Protein AF-W1NGJ7-F1 (afdb_monomer_lite)

Structure (mmCIF, N/CA/C/O backbone):
data_AF-W1NGJ7-F1
#
_entry.id   AF-W1NGJ7-F1
#
loop_
_atom_site.group_PDB
_atom_site.id
_atom_site.type_symbol
_atom_site.label_atom_id
_atom_site.label_alt_id
_atom_site.label_comp_id
_atom_site.label_asym_id
_atom_site.label_entity_id
_atom_site.label_seq_id
_atom_site.pdbx_PDB_ins_code
_atom_site.Cartn_x
_atom_site.Cartn_y
_atom_site.Cartn_z
_atom_site.occupancy
_atom_site.B_iso_or_equiv
_atom_site.auth_seq_id
_atom_site.auth_comp_id
_atom_site.auth_asym_id
_atom_site.auth_atom_id
_atom_site.pdbx_PDB_model_num
ATOM 1 N N . MET A 1 1 ? 78.744 43.466 -24.723 1.00 35.28 1 MET A N 1
ATOM 2 C CA . MET A 1 1 ? 78.293 43.003 -26.052 1.00 35.28 1 MET A CA 1
ATOM 3 C C . MET A 1 1 ? 78.377 41.483 -26.105 1.00 35.28 1 MET A C 1
ATOM 5 O O . MET A 1 1 ? 79.385 40.948 -26.538 1.00 35.28 1 MET A O 1
ATOM 9 N N . SER A 1 2 ? 77.352 40.788 -25.617 1.00 29.70 2 SER A N 1
ATOM 10 C CA . SER A 1 2 ? 77.223 39.331 -25.727 1.00 29.70 2 SER A CA 1
ATOM 11 C C . SER A 1 2 ? 75.994 39.027 -26.581 1.00 29.70 2 SER A C 1
ATOM 13 O O . SER A 1 2 ? 74.860 39.251 -26.163 1.00 29.70 2 SER A O 1
ATOM 15 N N . SER A 1 3 ? 76.235 38.593 -27.820 1.00 32.41 3 SER A N 1
ATOM 16 C CA . SER A 1 3 ? 75.204 38.236 -28.791 1.00 32.41 3 SER A CA 1
ATOM 17 C C . SER A 1 3 ? 74.671 36.831 -28.524 1.00 32.41 3 SER A C 1
ATOM 19 O O . SER A 1 3 ? 75.413 35.850 -28.544 1.00 32.41 3 SER A O 1
ATOM 21 N N . LEU A 1 4 ? 73.360 36.772 -28.317 1.00 33.44 4 LEU A N 1
ATOM 22 C CA . LEU A 1 4 ? 72.517 35.587 -28.299 1.00 33.44 4 LEU A CA 1
ATOM 23 C C . LEU A 1 4 ? 72.508 34.911 -29.680 1.00 33.44 4 LEU A C 1
ATOM 25 O O . LEU A 1 4 ? 72.065 35.521 -30.650 1.00 33.44 4 LEU A O 1
ATOM 29 N N . PHE A 1 5 ? 72.890 33.635 -29.751 1.00 33.12 5 PHE A N 1
ATOM 30 C CA . PHE A 1 5 ? 72.366 32.725 -30.770 1.00 33.12 5 PHE A CA 1
ATOM 31 C C . PHE A 1 5 ? 71.435 31.719 -30.095 1.00 33.12 5 PHE A C 1
ATOM 33 O O . PHE A 1 5 ? 71.848 30.819 -29.367 1.00 33.12 5 PHE A O 1
ATOM 40 N N . SER A 1 6 ? 70.146 31.955 -30.330 1.00 32.72 6 SER A N 1
ATOM 41 C CA . SER A 1 6 ? 69.021 31.081 -30.027 1.00 32.72 6 SER A CA 1
ATOM 42 C C . SER A 1 6 ? 69.154 29.780 -30.821 1.00 32.72 6 SER A C 1
ATOM 44 O O . SER A 1 6 ? 69.084 29.792 -32.049 1.00 32.72 6 SER A O 1
ATOM 46 N N . SER A 1 7 ? 69.332 28.656 -30.125 1.00 31.14 7 SER A N 1
ATOM 47 C CA . SER A 1 7 ? 69.010 27.337 -30.667 1.00 31.14 7 SER A CA 1
ATOM 48 C C . SER A 1 7 ? 67.593 26.988 -30.219 1.00 31.14 7 SER A C 1
ATOM 50 O O . SER A 1 7 ? 67.297 26.800 -29.039 1.00 31.14 7 SER A O 1
ATOM 52 N N . ALA A 1 8 ? 66.690 26.985 -31.194 1.00 35.38 8 ALA A N 1
ATOM 53 C CA . ALA A 1 8 ? 65.296 26.629 -31.035 1.00 35.38 8 ALA A CA 1
ATOM 54 C C . ALA A 1 8 ? 65.162 25.163 -30.592 1.00 35.38 8 ALA A C 1
ATOM 56 O O . ALA A 1 8 ? 65.278 24.244 -31.401 1.00 35.38 8 ALA A O 1
ATOM 57 N N . ASN A 1 9 ? 64.850 24.946 -29.314 1.00 32.00 9 ASN A N 1
ATOM 58 C CA . ASN A 1 9 ? 64.278 23.686 -28.856 1.00 32.00 9 ASN A CA 1
ATOM 59 C C . ASN A 1 9 ? 62.802 23.639 -29.277 1.00 32.00 9 ASN A C 1
ATOM 61 O O . ASN A 1 9 ? 61.917 24.110 -28.564 1.00 32.00 9 ASN A O 1
ATOM 65 N N . TYR A 1 10 ? 62.540 23.060 -30.450 1.00 31.45 10 TYR A N 1
ATOM 66 C CA . TYR A 1 10 ? 61.211 22.596 -30.844 1.00 31.45 10 TYR A CA 1
ATOM 67 C C . TYR A 1 10 ? 60.781 21.453 -29.913 1.00 31.45 10 TYR A C 1
ATOM 69 O O . TYR A 1 10 ? 61.017 20.277 -30.181 1.00 31.45 10 TYR A O 1
ATOM 77 N N . TRP A 1 11 ? 60.148 21.796 -28.791 1.00 33.66 11 TRP A N 1
ATOM 78 C CA . TRP A 1 11 ? 59.465 20.821 -27.947 1.00 33.66 11 TRP A CA 1
ATOM 79 C C . TRP A 1 11 ? 58.163 20.416 -28.647 1.00 33.66 11 TRP A C 1
ATOM 81 O O . TRP A 1 11 ? 57.188 21.169 -28.652 1.00 33.66 11 TRP A O 1
ATOM 91 N N . ALA A 1 12 ? 58.138 19.234 -29.267 1.00 36.47 12 ALA A N 1
ATOM 92 C CA . ALA A 1 12 ? 56.903 18.648 -29.781 1.00 36.47 12 ALA A CA 1
ATOM 93 C C . ALA A 1 12 ? 55.854 18.608 -28.648 1.00 36.47 12 ALA A C 1
ATOM 95 O O . ALA A 1 12 ? 56.162 18.088 -27.569 1.00 36.47 12 ALA A O 1
ATOM 96 N N . PRO A 1 13 ? 54.636 19.156 -28.834 1.00 40.22 13 PRO A N 1
ATOM 97 C CA . PRO A 1 13 ? 53.662 19.213 -27.757 1.00 40.22 13 PRO A CA 1
ATOM 98 C C . PRO A 1 13 ? 53.366 17.795 -27.267 1.00 40.22 13 PRO A C 1
ATOM 100 O O . PRO A 1 13 ? 53.084 16.896 -28.061 1.00 40.22 13 PRO A O 1
ATOM 103 N N . SER A 1 14 ? 53.421 17.586 -25.950 1.00 53.56 14 SER A N 1
ATOM 104 C CA . SER A 1 14 ? 52.956 16.343 -25.335 1.00 53.56 14 SER A CA 1
ATOM 105 C C . SER A 1 14 ? 51.544 16.017 -25.844 1.00 53.56 14 SER A C 1
ATOM 107 O O . SER A 1 14 ? 50.741 16.918 -26.086 1.00 53.56 14 SER A O 1
ATOM 109 N N . SER A 1 15 ? 51.215 14.735 -26.029 1.00 54.12 15 SER A N 1
ATOM 110 C CA . SER A 1 15 ? 49.897 14.312 -26.557 1.00 54.12 15 SER A CA 1
ATOM 111 C C . SER A 1 15 ? 48.697 14.920 -25.803 1.00 54.12 15 SER A C 1
ATOM 113 O O . SER A 1 15 ? 47.652 15.167 -26.403 1.00 54.12 15 SER A O 1
ATOM 115 N N . SER A 1 16 ? 48.870 15.260 -24.520 1.00 60.12 16 SER A N 1
ATOM 116 C CA . SER A 1 16 ? 47.898 16.006 -23.715 1.00 60.12 16 SER A CA 1
ATOM 117 C C . SER A 1 16 ? 47.717 17.466 -24.157 1.00 60.12 16 SER A C 1
ATOM 119 O O . SER A 1 16 ? 46.596 17.964 -24.122 1.00 60.12 16 SER A O 1
ATOM 121 N N . SER A 1 17 ? 48.776 18.138 -24.617 1.00 69.50 17 SER A N 1
ATOM 122 C CA . SER A 1 17 ? 48.762 19.523 -25.113 1.00 69.50 17 SER A CA 1
ATOM 123 C C . SER A 1 17 ? 48.005 19.663 -26.441 1.00 69.50 17 SER A C 1
ATOM 125 O O . SER A 1 17 ? 47.231 20.603 -26.613 1.00 69.50 17 SER A O 1
ATOM 127 N N . CYS A 1 18 ? 48.129 18.684 -27.346 1.00 81.19 18 CYS A N 1
ATOM 128 C CA . CYS A 1 18 ? 47.430 18.690 -28.639 1.00 81.19 18 CYS A CA 1
ATOM 129 C C . CYS A 1 18 ? 45.896 18.664 -28.486 1.00 81.19 18 CYS A C 1
ATOM 131 O O . CYS A 1 18 ? 45.195 19.471 -29.096 1.00 81.19 18 CYS A O 1
ATOM 133 N N . ILE A 1 19 ? 45.367 17.785 -27.628 1.00 84.00 19 ILE A N 1
ATOM 134 C CA . ILE A 1 19 ? 43.920 17.692 -27.377 1.00 84.00 19 ILE A CA 1
ATOM 135 C C . ILE A 1 19 ? 43.397 18.914 -26.617 1.00 84.00 19 ILE A C 1
ATOM 137 O O . ILE A 1 19 ? 42.289 19.369 -26.891 1.00 84.00 19 ILE A O 1
ATOM 141 N N . VAL A 1 20 ? 44.182 19.471 -25.687 1.00 84.69 20 VAL A N 1
ATOM 142 C CA . VAL A 1 20 ? 43.800 20.705 -24.983 1.00 84.69 20 VAL A CA 1
ATOM 143 C C . VAL A 1 20 ? 43.696 21.871 -25.964 1.00 84.69 20 VAL A C 1
ATOM 145 O O . VAL A 1 20 ? 42.689 22.570 -25.936 1.00 84.69 20 VAL A O 1
ATOM 148 N N . ASN A 1 21 ? 44.674 22.051 -26.859 1.00 86.81 21 ASN A N 1
ATOM 149 C CA . ASN A 1 21 ? 44.615 23.097 -27.885 1.00 86.81 21 ASN A CA 1
ATOM 150 C C . ASN A 1 21 ? 43.409 22.892 -28.813 1.00 86.81 21 ASN A C 1
ATOM 152 O O . ASN A 1 21 ? 42.631 23.814 -29.001 1.00 86.81 21 ASN A O 1
ATOM 156 N N . PHE A 1 22 ? 43.155 21.664 -29.277 1.00 87.75 22 PHE A N 1
ATOM 157 C CA . PHE A 1 22 ? 41.960 21.356 -30.072 1.00 87.75 22 PHE A CA 1
ATOM 158 C C . PHE A 1 22 ? 40.644 21.746 -29.370 1.00 87.75 22 PHE A C 1
ATOM 160 O O . PHE A 1 22 ? 39.757 22.336 -29.985 1.00 87.75 22 PHE A O 1
ATOM 167 N N . LEU A 1 23 ? 40.499 21.425 -28.080 1.00 86.56 23 LEU A N 1
ATOM 168 C CA . LEU A 1 23 ? 39.294 21.752 -27.312 1.00 86.56 23 LEU A CA 1
ATOM 169 C C . LEU A 1 23 ? 39.119 23.264 -27.094 1.00 86.56 23 LEU A C 1
ATOM 171 O O . LEU A 1 23 ? 37.985 23.733 -27.006 1.00 86.56 23 LEU A O 1
ATOM 175 N N . VAL A 1 24 ? 40.210 24.025 -27.023 1.00 87.69 24 VAL A N 1
ATOM 176 C CA . VAL A 1 24 ? 40.156 25.491 -26.956 1.00 87.69 24 VAL A CA 1
ATOM 177 C C . VAL A 1 24 ? 39.826 26.066 -28.334 1.00 87.69 24 VAL A C 1
ATOM 179 O O . VAL A 1 24 ? 38.809 26.732 -28.486 1.00 87.69 24 VAL A O 1
ATOM 182 N N . ASP A 1 25 ? 40.616 25.729 -29.350 1.00 86.00 25 ASP A N 1
ATOM 183 C CA . ASP A 1 25 ? 40.601 26.412 -30.647 1.00 86.00 25 ASP A CA 1
ATOM 184 C C . ASP A 1 25 ? 39.422 25.982 -31.535 1.00 86.00 25 ASP A C 1
ATOM 186 O O . ASP A 1 25 ? 38.855 26.789 -32.263 1.00 86.00 25 ASP A O 1
ATOM 190 N N . SER A 1 26 ? 39.036 24.700 -31.498 1.00 81.69 26 SER A N 1
ATOM 191 C CA . SER A 1 26 ? 37.995 24.140 -32.383 1.00 81.69 26 SER A CA 1
ATOM 192 C C . SER A 1 26 ? 36.635 23.957 -31.708 1.00 81.69 26 SER A C 1
ATOM 194 O O . SER A 1 26 ? 35.612 23.884 -32.392 1.00 81.69 26 SER A O 1
ATOM 196 N N . VAL A 1 27 ? 36.610 23.827 -30.377 1.00 84.06 27 VAL A N 1
ATOM 197 C CA . VAL A 1 27 ? 35.367 23.655 -29.604 1.00 84.06 27 VAL A CA 1
ATOM 198 C C . VAL A 1 27 ? 34.997 24.925 -28.832 1.00 84.06 27 VAL A C 1
ATOM 200 O O . VAL A 1 27 ? 33.815 25.128 -28.573 1.00 84.06 27 VAL A O 1
ATOM 203 N N . GLY A 1 28 ? 35.957 25.800 -28.512 1.00 86.12 28 GLY A N 1
ATOM 204 C CA . GLY A 1 28 ? 35.717 27.072 -27.821 1.00 86.12 28 GLY A CA 1
ATOM 205 C C . GLY A 1 28 ? 35.691 26.974 -26.292 1.00 86.12 28 GLY A C 1
ATOM 206 O O . GLY A 1 28 ? 35.163 27.869 -25.638 1.00 86.12 28 GLY A O 1
ATOM 207 N N . LEU A 1 29 ? 36.197 25.889 -25.693 1.00 86.62 29 LEU A N 1
ATOM 208 C CA . LEU A 1 29 ? 36.238 25.744 -24.232 1.00 86.62 29 LEU A CA 1
ATOM 209 C C . LEU A 1 29 ? 37.293 26.669 -23.603 1.00 86.62 29 LEU A C 1
ATOM 211 O O . LEU A 1 29 ? 38.346 26.909 -24.192 1.00 86.62 29 LEU A O 1
ATOM 215 N N . SER A 1 30 ? 37.063 27.110 -22.358 1.00 89.62 30 SER A N 1
ATOM 216 C CA . SER A 1 30 ? 38.114 27.782 -21.576 1.00 89.62 30 SER A CA 1
ATOM 217 C C . SER A 1 30 ? 39.320 26.856 -21.402 1.00 89.62 30 SER A C 1
ATOM 219 O O . SER A 1 30 ? 39.170 25.628 -21.368 1.00 89.62 30 SER A O 1
ATOM 221 N N . ARG A 1 31 ? 40.521 27.423 -21.249 1.00 88.19 31 ARG A N 1
ATOM 222 C CA . ARG A 1 31 ? 41.751 26.633 -21.100 1.00 88.19 31 ARG A CA 1
ATOM 223 C C . ARG A 1 31 ? 41.657 25.664 -19.918 1.00 88.19 31 ARG A C 1
ATOM 225 O O . ARG A 1 31 ? 42.039 24.504 -20.043 1.00 88.19 31 ARG A O 1
ATOM 232 N N . GLU A 1 32 ? 41.081 26.107 -18.807 1.00 87.81 32 GLU A N 1
ATOM 233 C CA . GLU A 1 32 ? 40.869 25.315 -17.592 1.00 87.81 32 GLU A CA 1
ATOM 234 C C . GLU A 1 32 ? 39.900 24.157 -17.855 1.00 87.81 32 GLU A C 1
ATOM 236 O O . GLU A 1 32 ? 40.181 23.007 -17.508 1.00 87.81 32 GLU A O 1
ATOM 241 N N . SER A 1 33 ? 38.781 24.442 -18.528 1.00 84.94 33 SER A N 1
ATOM 242 C CA . SER A 1 33 ? 37.770 23.441 -18.883 1.00 84.94 33 SER A CA 1
ATOM 243 C C . SER A 1 33 ? 38.316 22.408 -19.873 1.00 84.94 33 SER A C 1
ATOM 245 O O . SER A 1 33 ? 38.037 21.216 -19.743 1.00 84.94 33 SER A O 1
ATOM 247 N N . ALA A 1 34 ? 39.140 22.839 -20.831 1.00 86.75 34 ALA A N 1
ATOM 248 C CA . ALA A 1 34 ? 39.806 21.975 -21.798 1.00 86.75 34 ALA A CA 1
ATOM 249 C C . ALA A 1 34 ? 40.838 21.049 -21.133 1.00 86.75 34 ALA A C 1
ATOM 251 O O . ALA A 1 34 ? 40.880 19.856 -21.443 1.00 86.75 34 ALA A O 1
ATOM 252 N N . ILE A 1 35 ? 41.626 21.555 -20.177 1.00 86.12 35 ILE A N 1
ATOM 253 C CA . ILE A 1 35 ? 42.560 20.742 -19.379 1.00 86.12 35 ILE A CA 1
ATOM 254 C C . ILE A 1 35 ? 41.792 19.709 -18.545 1.00 86.12 35 ILE A C 1
ATOM 256 O O . ILE A 1 35 ? 42.119 18.518 -18.578 1.00 86.12 35 ILE A O 1
ATOM 260 N N . ALA A 1 36 ? 40.734 20.138 -17.850 1.00 85.56 36 ALA A N 1
ATOM 261 C CA . ALA A 1 36 ? 39.890 19.254 -17.051 1.00 85.56 36 ALA A CA 1
ATOM 262 C C . ALA A 1 36 ? 39.204 18.174 -17.903 1.00 85.56 36 ALA A C 1
ATOM 264 O O . ALA A 1 36 ? 39.109 17.020 -17.488 1.00 85.56 36 ALA A O 1
ATOM 265 N N . ALA A 1 37 ? 38.752 18.505 -19.113 1.00 84.56 37 ALA A N 1
ATOM 266 C CA . ALA A 1 37 ? 38.183 17.530 -20.035 1.00 84.56 37 ALA A CA 1
ATOM 267 C C . ALA A 1 37 ? 39.251 16.560 -20.573 1.00 84.56 37 ALA A C 1
ATOM 269 O O . ALA A 1 37 ? 39.027 15.348 -20.585 1.00 84.56 37 ALA A O 1
ATOM 270 N N . SER A 1 38 ? 40.424 17.069 -20.963 1.00 84.75 38 SER A N 1
ATOM 271 C CA . SER A 1 38 ? 41.528 16.285 -21.534 1.00 84.75 38 SER A CA 1
ATOM 272 C C . SER A 1 38 ? 42.092 15.241 -20.564 1.00 84.75 38 SER A C 1
ATOM 274 O O . SER A 1 38 ? 42.375 14.113 -20.971 1.00 84.75 38 SER A O 1
ATOM 276 N N . SER A 1 39 ? 42.149 15.532 -19.259 1.00 84.12 39 SER A N 1
ATOM 277 C CA . SER A 1 39 ? 42.601 14.555 -18.250 1.00 84.12 39 SER A CA 1
ATOM 278 C C . SER A 1 39 ? 41.760 13.267 -18.241 1.00 84.12 39 SER A C 1
ATOM 280 O O . SER A 1 39 ? 42.269 12.168 -18.025 1.00 84.12 39 SER A O 1
ATOM 282 N N . HIS A 1 40 ? 40.476 13.369 -18.588 1.00 82.06 40 HIS A N 1
ATOM 283 C CA . HIS A 1 40 ? 39.557 12.239 -18.713 1.00 82.06 40 HIS A CA 1
ATOM 284 C C . HIS A 1 40 ? 39.668 11.510 -20.067 1.00 82.06 40 HIS A C 1
ATOM 286 O O . HIS A 1 40 ? 39.132 10.402 -20.249 1.00 82.06 40 HIS A O 1
ATOM 292 N N . LEU A 1 41 ? 40.363 12.111 -21.037 1.00 80.75 41 LEU A N 1
ATOM 293 C CA . LEU A 1 41 ? 40.544 11.595 -22.388 1.00 80.75 41 LEU A CA 1
ATOM 294 C C . LEU A 1 41 ? 41.725 10.616 -22.524 1.00 80.75 41 LEU A C 1
ATOM 296 O O . LEU A 1 41 ? 41.727 9.800 -23.451 1.00 80.75 41 LEU A O 1
ATOM 300 N N . GLY A 1 42 ? 42.598 10.524 -21.518 1.00 72.25 42 GLY A N 1
ATOM 301 C CA . GLY A 1 42 ? 43.703 9.557 -21.488 1.00 72.25 42 GLY A CA 1
ATOM 302 C C . GLY A 1 42 ? 44.622 9.691 -22.710 1.00 72.25 42 GLY A C 1
ATOM 303 O O . GLY A 1 42 ? 44.850 10.794 -23.187 1.00 72.25 42 GLY A O 1
ATOM 304 N N . ASN A 1 43 ? 45.102 8.569 -23.260 1.00 68.38 43 ASN A N 1
ATOM 305 C CA . ASN A 1 43 ? 46.104 8.524 -24.343 1.00 68.38 43 ASN A CA 1
ATOM 306 C C . ASN A 1 43 ? 45.569 8.874 -25.753 1.00 68.38 43 ASN A C 1
ATOM 308 O O . ASN A 1 43 ? 46.060 8.330 -26.743 1.00 68.38 43 ASN A O 1
ATOM 312 N N . LEU A 1 44 ? 44.536 9.712 -25.882 1.00 75.12 44 LEU A N 1
ATOM 313 C CA . LEU A 1 44 ? 44.087 10.181 -27.198 1.00 75.12 44 LEU A CA 1
ATOM 314 C C . LEU A 1 44 ? 45.206 11.019 -27.836 1.00 75.12 44 LEU A C 1
ATOM 316 O O . LEU A 1 44 ? 45.519 12.100 -27.353 1.00 75.12 44 LEU A O 1
ATOM 320 N N . LYS A 1 45 ? 45.830 10.490 -28.897 1.00 70.62 45 LYS A N 1
ATOM 321 C CA . LYS A 1 45 ? 46.989 11.119 -29.552 1.00 70.62 45 LYS A CA 1
ATOM 322 C C . LYS A 1 45 ? 46.607 12.145 -30.622 1.00 70.62 45 LYS A C 1
ATOM 324 O O . LYS A 1 45 ? 47.411 13.023 -30.903 1.00 70.62 45 LYS A O 1
ATOM 329 N N . THR A 1 46 ? 45.421 12.022 -31.223 1.00 78.81 46 THR A N 1
ATOM 330 C CA . THR A 1 46 ? 44.989 12.847 -32.361 1.00 78.81 46 THR A CA 1
ATOM 331 C C . THR A 1 46 ? 43.573 13.403 -32.166 1.00 78.81 46 THR A C 1
ATOM 333 O O . THR A 1 46 ? 42.734 12.753 -31.526 1.00 78.81 46 THR A O 1
ATOM 336 N N . PRO A 1 47 ? 43.275 14.593 -32.725 1.00 82.94 47 PRO A N 1
ATOM 337 C CA . PRO A 1 47 ? 41.959 15.220 -32.624 1.00 82.94 47 PRO A CA 1
ATOM 338 C C . PRO A 1 47 ? 40.929 14.654 -33.612 1.00 82.94 47 PRO A C 1
ATOM 340 O O . PRO A 1 47 ? 39.760 15.003 -33.509 1.00 82.94 47 PRO A O 1
ATOM 343 N N . GLU A 1 48 ? 41.307 13.759 -34.531 1.00 83.81 48 GLU A N 1
ATOM 344 C CA . GLU A 1 48 ? 40.420 13.226 -35.582 1.00 83.81 48 GLU A CA 1
ATOM 345 C C . GLU A 1 48 ? 39.126 12.619 -35.028 1.00 83.81 48 GLU A C 1
ATOM 347 O O . GLU A 1 48 ? 38.024 12.898 -35.504 1.00 83.81 48 GLU A O 1
ATOM 352 N N . LYS A 1 49 ? 39.247 11.795 -33.983 1.00 83.88 49 LYS A N 1
ATOM 353 C CA . LYS A 1 49 ? 38.099 11.116 -33.382 1.00 83.88 49 LYS A CA 1
ATOM 354 C C . LYS A 1 49 ? 37.209 12.075 -32.579 1.00 83.88 49 LYS A C 1
ATOM 356 O O . LYS A 1 49 ? 36.001 12.063 -32.823 1.00 83.88 49 LYS A O 1
ATOM 361 N N . PRO A 1 50 ? 37.750 12.934 -31.688 1.00 87.44 50 PRO A N 1
ATOM 362 C CA . PRO A 1 50 ? 36.987 14.037 -31.111 1.00 87.44 50 PRO A CA 1
ATOM 363 C C . PRO A 1 50 ? 36.286 14.900 -32.166 1.00 87.44 50 PRO A C 1
ATOM 365 O O . PRO A 1 50 ? 35.088 15.127 -32.047 1.00 87.44 50 PRO A O 1
ATOM 368 N N . LEU A 1 51 ? 36.983 15.309 -33.229 1.00 88.44 51 LEU A N 1
ATOM 369 C CA . LEU A 1 51 ? 36.435 16.137 -34.304 1.00 88.44 51 LEU A CA 1
ATOM 370 C C . LEU A 1 51 ? 35.267 15.451 -35.023 1.00 88.44 51 LEU A C 1
ATOM 372 O O . LEU A 1 51 ? 34.225 16.069 -35.225 1.00 88.44 51 LEU A O 1
ATOM 376 N N . SER A 1 52 ? 35.392 14.158 -35.332 1.00 90.00 52 SER A N 1
ATOM 377 C CA . SER A 1 52 ? 34.298 13.359 -35.898 1.00 90.00 52 SER A CA 1
ATOM 378 C C . SER A 1 52 ? 33.057 13.354 -34.994 1.00 90.00 52 SER A C 1
ATOM 380 O O . SER A 1 52 ? 31.940 13.540 -35.480 1.00 90.00 52 SER A O 1
ATOM 382 N N . VAL A 1 53 ? 33.237 13.216 -33.675 1.00 90.25 53 VAL A N 1
ATOM 383 C CA . VAL A 1 53 ? 32.132 13.280 -32.703 1.00 90.25 53 VAL A CA 1
ATOM 384 C C . VAL A 1 53 ? 31.505 14.676 -32.656 1.00 90.25 53 VAL A C 1
ATOM 386 O O . VAL A 1 53 ? 30.282 14.783 -32.670 1.00 90.25 53 VAL A O 1
ATOM 389 N N . ILE A 1 54 ? 32.306 15.745 -32.641 1.00 90.25 54 ILE A N 1
ATOM 390 C CA . ILE A 1 54 ? 31.804 17.130 -32.628 1.00 90.25 54 ILE A CA 1
ATOM 391 C C . ILE A 1 54 ? 31.002 17.438 -33.897 1.00 90.25 54 ILE A C 1
ATOM 393 O O . ILE A 1 54 ? 29.898 17.973 -33.805 1.00 90.25 54 ILE A O 1
ATOM 397 N N . ASN A 1 55 ? 31.507 17.051 -35.069 1.00 90.94 55 ASN A N 1
ATOM 398 C CA . ASN A 1 55 ? 30.808 17.243 -36.341 1.00 90.94 55 ASN A CA 1
ATOM 399 C C . ASN A 1 55 ? 29.488 16.460 -36.386 1.00 90.94 55 ASN A C 1
ATOM 401 O O . ASN A 1 55 ? 28.476 16.968 -36.872 1.00 90.94 55 ASN A O 1
ATOM 405 N N . PHE A 1 56 ? 29.462 15.251 -35.821 1.00 91.44 56 PHE A N 1
ATOM 406 C CA . PHE A 1 56 ? 28.228 14.486 -35.660 1.00 91.44 56 PHE A CA 1
ATOM 407 C C . PHE A 1 56 ? 27.214 15.192 -34.742 1.00 91.44 56 PHE A C 1
ATOM 409 O O . PHE A 1 56 ? 26.033 15.268 -35.072 1.00 91.44 56 PHE A O 1
ATOM 416 N N . LEU A 1 57 ? 27.654 15.755 -33.612 1.00 89.88 57 LEU A N 1
ATOM 417 C CA . LEU A 1 57 ? 26.768 16.509 -32.715 1.00 89.88 57 LEU A CA 1
ATOM 418 C C . LEU A 1 57 ? 26.204 17.762 -33.403 1.00 89.88 57 LEU A C 1
ATOM 420 O O . LEU A 1 57 ? 24.994 17.985 -33.350 1.00 89.88 57 LEU A O 1
ATOM 424 N N . LYS A 1 58 ? 27.048 18.532 -34.105 1.00 89.62 58 LYS A N 1
ATOM 425 C CA . LYS A 1 58 ? 26.628 19.718 -34.873 1.00 89.62 58 LYS A CA 1
ATOM 426 C C . LYS A 1 58 ? 25.603 19.359 -35.953 1.00 89.62 58 LYS A C 1
ATOM 428 O O . LYS A 1 58 ? 24.536 19.962 -36.004 1.00 89.62 58 LYS A O 1
ATOM 433 N N . SER A 1 59 ? 25.876 18.329 -36.758 1.00 89.19 59 SER A N 1
ATOM 434 C CA . SER A 1 59 ? 24.930 17.840 -37.781 1.00 89.19 59 SER A CA 1
ATOM 435 C C . SER A 1 59 ? 23.641 17.252 -37.195 1.00 89.19 59 SER A C 1
ATOM 437 O O . SER A 1 59 ? 22.612 17.251 -37.862 1.00 89.19 59 SER A O 1
ATOM 439 N N . SER A 1 60 ? 23.659 16.825 -35.929 1.00 86.81 60 SER A N 1
ATOM 440 C CA . SER A 1 60 ? 22.471 16.383 -35.186 1.00 86.81 60 SER A CA 1
ATOM 441 C C . SER A 1 60 ? 21.692 17.531 -34.520 1.00 86.81 60 SER A C 1
ATOM 443 O O . SER A 1 60 ? 20.756 17.267 -33.765 1.00 86.81 60 SER A O 1
ATOM 445 N N . GLY A 1 61 ? 22.063 18.795 -34.766 1.00 87.00 61 GLY A N 1
ATOM 446 C CA . GLY A 1 61 ? 21.357 19.981 -34.268 1.00 87.00 61 GLY A CA 1
ATOM 447 C C . GLY A 1 61 ? 21.835 20.515 -32.912 1.00 87.00 61 GLY A C 1
ATOM 448 O O . GLY A 1 61 ? 21.125 21.296 -32.280 1.00 87.00 61 GLY A O 1
ATOM 449 N N . PHE A 1 62 ? 23.016 20.108 -32.433 1.00 90.38 62 PHE A N 1
ATOM 450 C CA . PHE A 1 62 ? 23.595 20.650 -31.200 1.00 90.38 62 PHE A CA 1
ATOM 451 C C . PHE A 1 62 ? 24.323 21.965 -31.494 1.00 90.38 62 PHE A C 1
ATOM 453 O O . PHE A 1 62 ? 25.182 22.025 -32.374 1.00 90.38 62 PHE A O 1
ATOM 460 N N . ASN A 1 63 ? 24.011 23.003 -30.718 1.00 89.69 63 ASN A N 1
ATOM 461 C CA . ASN A 1 63 ? 24.737 24.270 -30.737 1.00 89.69 63 ASN A CA 1
ATOM 462 C C . ASN A 1 63 ? 25.983 24.197 -29.832 1.00 89.69 63 ASN A C 1
ATOM 464 O O . ASN A 1 63 ? 26.240 23.194 -29.160 1.00 89.69 63 ASN A O 1
ATOM 468 N N . GLU A 1 64 ? 26.763 25.273 -29.805 1.00 88.88 64 GLU A N 1
ATOM 469 C CA . GLU A 1 64 ? 28.015 25.326 -29.048 1.00 88.88 64 GLU A CA 1
ATOM 470 C C . GLU A 1 64 ? 27.799 25.153 -27.543 1.00 88.88 64 GLU A C 1
ATOM 472 O O . GLU A 1 64 ? 28.502 24.359 -26.922 1.00 88.88 64 GLU A O 1
ATOM 477 N N . THR A 1 65 ? 26.777 25.790 -26.963 1.00 89.38 65 THR A N 1
ATOM 478 C CA . THR A 1 65 ? 26.481 25.671 -25.526 1.00 89.38 65 THR A CA 1
ATOM 479 C C . THR A 1 65 ? 26.120 24.237 -25.140 1.00 89.38 65 THR A C 1
ATOM 481 O O . THR A 1 65 ? 26.655 23.701 -24.168 1.00 89.38 65 THR A O 1
ATOM 484 N N . HIS A 1 66 ? 25.300 23.563 -25.951 1.00 89.44 66 HIS A N 1
ATOM 485 C CA . HIS A 1 66 ? 24.976 22.152 -25.779 1.00 89.44 66 HIS A CA 1
ATOM 486 C C . HIS A 1 66 ? 26.229 21.274 -25.820 1.00 89.44 66 HIS A C 1
ATOM 488 O O . HIS A 1 66 ? 26.363 20.380 -24.983 1.00 89.44 66 HIS A O 1
ATOM 494 N N . ILE A 1 67 ? 27.139 21.514 -26.767 1.00 88.75 67 ILE A N 1
ATOM 495 C CA . ILE A 1 67 ? 28.387 20.752 -26.919 1.00 88.75 67 ILE A CA 1
ATOM 496 C C . ILE A 1 67 ? 29.323 20.994 -25.728 1.00 88.75 67 ILE A C 1
ATOM 498 O O . ILE A 1 67 ? 29.888 20.037 -25.192 1.00 88.75 67 ILE A O 1
ATOM 502 N N . HIS A 1 68 ? 29.447 22.241 -25.271 1.00 88.56 68 HIS A N 1
ATOM 503 C CA . HIS A 1 68 ? 30.247 22.608 -24.099 1.00 88.56 68 HIS A CA 1
ATOM 504 C C . HIS A 1 68 ? 29.759 21.891 -22.845 1.00 88.56 68 HIS A C 1
ATOM 506 O O . HIS A 1 68 ? 30.548 21.229 -22.168 1.00 88.56 68 HIS A O 1
ATOM 512 N N . ASP A 1 69 ? 28.455 21.954 -22.569 1.00 85.62 69 ASP A N 1
ATOM 513 C CA . ASP A 1 69 ? 27.842 21.268 -21.430 1.00 85.62 69 ASP A CA 1
ATOM 514 C C . ASP A 1 69 ? 28.051 19.757 -21.496 1.00 85.62 69 ASP A C 1
ATOM 516 O O . ASP A 1 69 ? 28.412 19.120 -20.500 1.00 85.62 69 ASP A O 1
ATOM 520 N N . PHE A 1 70 ? 27.887 19.191 -22.691 1.00 84.25 70 PHE A N 1
ATOM 521 C CA . PHE A 1 70 ? 28.054 17.768 -22.928 1.00 84.25 70 PHE A CA 1
ATOM 522 C C . PHE A 1 70 ? 29.480 17.305 -22.587 1.00 84.25 70 PHE A C 1
ATOM 524 O O . PHE A 1 70 ? 29.663 16.319 -21.866 1.00 84.25 70 PHE A O 1
ATOM 531 N N . ILE A 1 71 ? 30.495 18.031 -23.067 1.00 86.06 71 ILE A N 1
ATOM 532 C CA . ILE A 1 71 ? 31.909 17.712 -22.824 1.00 86.06 71 ILE A CA 1
ATOM 533 C C . ILE A 1 71 ? 32.273 17.964 -21.366 1.00 86.06 71 ILE A C 1
ATOM 535 O O . ILE A 1 71 ? 32.942 17.125 -20.770 1.00 86.06 71 ILE A O 1
ATOM 539 N N . ARG A 1 72 ? 31.798 19.059 -20.765 1.00 84.25 72 ARG A N 1
ATOM 540 C CA . ARG A 1 72 ? 32.050 19.386 -19.356 1.00 84.25 72 ARG A CA 1
ATOM 541 C C . ARG A 1 72 ? 31.560 18.283 -18.419 1.00 84.25 72 ARG A C 1
ATOM 543 O O . ARG A 1 72 ? 32.272 17.901 -17.496 1.00 84.25 72 ARG A O 1
ATOM 550 N N . ILE A 1 73 ? 30.359 17.753 -18.658 1.00 80.38 73 ILE A N 1
ATOM 551 C CA . ILE A 1 73 ? 29.771 16.702 -17.815 1.00 80.38 73 ILE A CA 1
ATOM 552 C C . ILE A 1 73 ? 30.382 15.329 -18.132 1.00 80.38 73 ILE A C 1
ATOM 554 O O . ILE A 1 73 ? 30.552 14.501 -17.230 1.00 80.38 73 ILE A O 1
ATOM 558 N N . ARG A 1 74 ? 30.700 15.045 -19.404 1.00 83.31 74 ARG A N 1
ATOM 559 C CA . ARG A 1 74 ? 31.222 13.735 -19.817 1.00 83.31 74 ARG A CA 1
ATOM 560 C C . ARG A 1 74 ? 32.197 13.820 -21.003 1.00 83.31 74 ARG A C 1
ATOM 562 O O . ARG A 1 74 ? 31.834 13.442 -22.121 1.00 83.31 74 ARG A O 1
ATOM 569 N N . PRO A 1 75 ? 33.480 14.148 -20.761 1.00 86.50 75 PRO A N 1
ATOM 570 C CA . PRO A 1 75 ? 34.479 14.260 -21.828 1.00 86.50 75 PRO A CA 1
ATOM 571 C C . PRO A 1 75 ? 34.655 12.968 -22.638 1.00 86.50 75 PRO A C 1
ATOM 573 O O . PRO A 1 75 ? 34.884 12.990 -23.842 1.00 86.50 75 PRO A O 1
ATOM 576 N N . GLN A 1 76 ? 34.492 11.806 -21.999 1.00 86.31 76 GLN A N 1
ATOM 577 C CA . GLN A 1 76 ? 34.752 10.488 -22.588 1.00 86.31 76 GLN A CA 1
ATOM 578 C C . GLN A 1 76 ? 33.869 10.156 -23.799 1.00 86.31 76 GLN A C 1
ATOM 580 O O . GLN A 1 76 ? 34.199 9.215 -24.521 1.00 86.31 76 GLN A O 1
ATOM 585 N N . VAL A 1 77 ? 32.792 10.911 -24.054 1.00 84.25 77 VAL A N 1
ATOM 586 C CA . VAL A 1 77 ? 32.012 10.777 -25.294 1.00 84.25 77 VAL A CA 1
ATOM 587 C C . VAL A 1 77 ? 32.870 10.986 -26.542 1.00 84.25 77 VAL A C 1
ATOM 589 O O . VAL A 1 77 ? 32.647 10.333 -27.555 1.00 84.25 77 VAL A O 1
ATOM 592 N N . LEU A 1 78 ? 33.914 11.816 -26.449 1.00 86.81 78 LEU A N 1
ATOM 593 C CA . LEU A 1 78 ? 34.835 12.100 -27.551 1.00 86.81 78 LEU A CA 1
ATOM 594 C C . LEU A 1 78 ? 35.683 10.872 -27.939 1.00 86.81 78 LEU A C 1
ATOM 596 O O . LEU A 1 78 ? 36.324 10.861 -28.985 1.00 86.81 78 LEU A O 1
ATOM 600 N N . LYS A 1 79 ? 35.668 9.804 -27.122 1.00 84.62 79 LYS A N 1
ATOM 601 C CA . LYS A 1 79 ? 36.284 8.503 -27.443 1.00 84.62 79 LYS A CA 1
ATOM 602 C C . LYS A 1 79 ? 35.337 7.547 -28.163 1.00 84.62 79 LYS A C 1
ATOM 604 O O . LYS A 1 79 ? 35.793 6.499 -28.633 1.00 84.62 79 LYS A O 1
ATOM 609 N N . CYS A 1 80 ? 34.037 7.831 -28.193 1.00 84.88 80 CYS A N 1
ATOM 610 C CA . CYS A 1 80 ? 33.038 6.925 -28.746 1.00 84.88 80 CYS A CA 1
ATOM 611 C C . CYS A 1 80 ? 33.144 6.842 -30.274 1.00 84.88 80 CYS A C 1
ATOM 613 O O . CYS A 1 80 ? 33.634 7.749 -30.937 1.00 84.88 80 CYS A O 1
ATOM 615 N N . SER A 1 81 ? 32.707 5.719 -30.845 1.00 86.00 81 SER A N 1
ATOM 616 C CA . SER A 1 81 ? 32.543 5.604 -32.296 1.00 86.00 81 SER A CA 1
ATOM 617 C C . SER A 1 81 ? 31.216 6.241 -32.694 1.00 86.00 81 SER A C 1
ATOM 619 O O . SER A 1 81 ? 30.181 5.877 -32.130 1.00 86.00 81 SER A O 1
ATOM 621 N N . VAL A 1 82 ? 31.237 7.150 -33.671 1.00 88.44 82 VAL A N 1
ATOM 622 C CA . VAL A 1 82 ? 30.011 7.745 -34.220 1.00 88.44 82 VAL A CA 1
ATOM 623 C C . VAL A 1 82 ? 29.091 6.642 -34.750 1.00 88.44 82 VAL A C 1
ATOM 625 O O . VAL A 1 82 ? 28.008 6.450 -34.203 1.00 88.44 82 VAL A O 1
ATOM 628 N N . GLU A 1 83 ? 29.574 5.824 -35.688 1.00 88.12 83 GLU A N 1
ATOM 629 C CA . GLU A 1 83 ? 28.765 4.776 -36.331 1.00 88.12 83 GLU A CA 1
ATOM 630 C C . GLU A 1 83 ? 28.365 3.635 -35.388 1.00 88.12 83 GLU A C 1
ATOM 632 O O . GLU A 1 83 ? 27.213 3.215 -35.368 1.00 88.12 83 GLU A O 1
ATOM 637 N N . LYS A 1 84 ? 29.291 3.114 -34.570 1.00 85.19 84 LYS A N 1
ATOM 638 C CA . LYS A 1 84 ? 29.004 1.924 -33.744 1.00 85.19 84 LYS A CA 1
ATOM 639 C C . LYS A 1 84 ? 28.329 2.254 -32.415 1.00 85.19 84 LYS A C 1
ATOM 641 O O . LYS A 1 84 ? 27.766 1.368 -31.775 1.00 85.19 84 LYS A O 1
ATOM 646 N N . THR A 1 85 ? 28.461 3.485 -31.917 1.00 83.75 85 THR A N 1
ATOM 647 C CA . THR A 1 85 ? 28.041 3.838 -30.553 1.00 83.75 85 THR A CA 1
ATOM 648 C C . THR A 1 85 ? 27.025 4.969 -30.528 1.00 83.75 85 THR A C 1
ATOM 650 O O . THR A 1 85 ? 25.949 4.779 -29.961 1.00 83.75 85 THR A O 1
ATOM 653 N N . LEU A 1 86 ? 27.349 6.134 -31.087 1.00 87.81 86 LEU A N 1
ATOM 654 C CA . LEU A 1 86 ? 26.519 7.329 -30.919 1.00 87.81 86 LEU A CA 1
ATOM 655 C C . LEU A 1 86 ? 25.266 7.268 -31.792 1.00 87.81 86 LEU A C 1
ATOM 657 O O . LEU A 1 86 ? 24.163 7.384 -31.264 1.00 87.81 86 LEU A O 1
ATOM 661 N N . LYS A 1 87 ? 25.423 6.980 -33.084 1.00 89.00 87 LYS A N 1
ATOM 662 C CA . LYS A 1 87 ? 24.336 6.965 -34.064 1.00 89.00 87 LYS A CA 1
ATOM 663 C C . LYS A 1 87 ? 23.189 6.008 -33.696 1.00 89.00 87 LYS A C 1
ATOM 665 O O . LYS A 1 87 ? 22.073 6.501 -33.564 1.00 89.00 87 LYS A O 1
ATOM 670 N N . PRO A 1 88 ? 23.420 4.729 -33.319 1.00 87.94 88 PRO A N 1
ATOM 671 C CA . PRO A 1 88 ? 22.324 3.837 -32.920 1.00 87.94 88 PRO A CA 1
ATOM 672 C C . PRO A 1 88 ? 21.562 4.308 -31.671 1.00 87.94 88 PRO A C 1
ATOM 674 O O . PRO A 1 88 ? 20.391 3.985 -31.481 1.00 87.94 88 PRO A O 1
ATOM 677 N N . ARG A 1 89 ? 22.225 5.056 -30.779 1.00 87.12 89 ARG A N 1
ATOM 678 C CA . ARG A 1 89 ? 21.601 5.594 -29.560 1.00 87.12 89 ARG A CA 1
ATOM 679 C C . ARG A 1 89 ? 20.808 6.861 -29.845 1.00 87.12 89 ARG A C 1
ATOM 681 O O . ARG A 1 89 ? 19.759 7.051 -29.239 1.00 87.12 89 ARG A O 1
ATOM 688 N N . PHE A 1 90 ? 21.299 7.698 -30.754 1.00 89.25 90 PHE A N 1
ATOM 689 C CA . PHE A 1 90 ? 20.573 8.863 -31.245 1.00 89.25 90 PHE A CA 1
ATOM 690 C C . PHE A 1 90 ? 19.319 8.419 -31.995 1.00 89.25 90 PHE A C 1
ATOM 692 O O . PHE A 1 90 ? 18.237 8.862 -31.635 1.00 89.25 90 PHE A O 1
ATOM 699 N N . GLU A 1 91 ? 19.440 7.458 -32.913 1.00 89.38 91 GLU A N 1
ATOM 700 C CA . GLU A 1 91 ? 18.308 6.864 -33.638 1.00 89.38 91 GLU A CA 1
ATOM 701 C C . GLU A 1 91 ? 17.269 6.265 -32.681 1.00 89.38 91 GLU A C 1
ATOM 703 O O . GLU A 1 91 ? 16.068 6.471 -32.848 1.00 89.38 91 GLU A O 1
ATOM 708 N N . LEU A 1 92 ? 17.713 5.575 -31.621 1.00 86.38 92 LEU A N 1
ATOM 709 C CA . LEU A 1 92 ? 16.806 5.077 -30.589 1.00 86.38 92 LEU A CA 1
ATOM 710 C C . LEU A 1 92 ? 16.042 6.221 -29.915 1.00 86.38 92 LEU A C 1
ATOM 712 O O . LEU A 1 92 ? 14.825 6.133 -29.810 1.00 86.38 92 LEU A O 1
ATOM 716 N N . LEU A 1 93 ? 16.718 7.278 -29.460 1.00 84.50 93 LEU A N 1
ATOM 717 C CA . LEU A 1 93 ? 16.060 8.413 -28.798 1.00 84.50 93 LEU A CA 1
ATOM 718 C C . LEU A 1 93 ? 15.135 9.179 -29.757 1.00 84.50 93 LEU A C 1
ATOM 720 O O . LEU A 1 93 ? 14.028 9.548 -29.366 1.00 84.50 93 LEU A O 1
ATOM 724 N N . GLN A 1 94 ? 15.534 9.321 -31.019 1.00 87.56 94 GLN A N 1
ATOM 725 C CA . GLN A 1 94 ? 14.714 9.890 -32.089 1.00 87.56 94 GLN A CA 1
ATOM 726 C C . GLN A 1 94 ? 13.457 9.062 -32.344 1.00 87.56 94 GLN A C 1
ATOM 728 O O . GLN A 1 94 ? 12.370 9.624 -32.442 1.00 87.56 94 GLN A O 1
ATOM 733 N N . SER A 1 95 ? 13.557 7.729 -32.324 1.00 85.94 95 SER A N 1
ATOM 734 C CA . SER A 1 95 ? 12.393 6.840 -32.449 1.00 85.94 95 SER A CA 1
ATOM 735 C C . SER A 1 95 ? 11.383 6.966 -31.296 1.00 85.94 95 SER A C 1
ATOM 737 O O . SER A 1 95 ? 10.252 6.492 -31.409 1.00 85.94 95 SER A O 1
ATOM 739 N N . LEU A 1 96 ? 11.769 7.596 -30.178 1.00 79.50 96 LEU A N 1
ATOM 740 C CA . LEU A 1 96 ? 10.863 7.903 -29.068 1.00 79.50 96 LEU A CA 1
ATOM 741 C C . LEU A 1 96 ? 10.120 9.230 -29.256 1.00 79.50 96 LEU A C 1
ATOM 743 O O . LEU A 1 96 ? 9.184 9.486 -28.505 1.00 79.50 96 LEU A O 1
ATOM 747 N N . GLY A 1 97 ? 10.510 10.041 -30.242 1.00 80.62 97 GLY A N 1
ATOM 748 C CA . GLY A 1 97 ? 9.963 11.374 -30.499 1.00 80.62 97 GLY A CA 1
ATOM 749 C C . GLY A 1 97 ? 10.884 12.528 -30.091 1.00 80.62 97 GLY A C 1
ATOM 750 O O . GLY A 1 97 ? 10.498 13.673 -30.272 1.00 80.62 97 GLY A O 1
ATOM 751 N N . LEU A 1 98 ? 12.094 12.266 -29.574 1.00 81.31 98 LEU A N 1
ATOM 752 C CA . LEU A 1 98 ? 13.061 13.320 -29.235 1.00 81.31 98 LEU A CA 1
ATOM 753 C C . LEU A 1 98 ? 13.883 13.705 -30.469 1.00 81.31 98 LEU A C 1
ATOM 755 O O . LEU A 1 98 ? 14.720 12.924 -30.918 1.00 81.31 98 LEU A O 1
ATOM 759 N N . SER A 1 99 ? 13.714 14.914 -30.999 1.00 81.56 99 SER A N 1
ATOM 760 C CA . SER A 1 99 ? 14.463 15.365 -32.181 1.00 81.56 99 SER A CA 1
ATOM 761 C C . SER A 1 99 ? 14.961 16.806 -32.052 1.00 81.56 99 SER A C 1
ATOM 763 O O . SER A 1 99 ? 14.494 17.567 -31.206 1.00 81.56 99 SER A O 1
ATOM 765 N N . GLY A 1 100 ? 15.970 17.159 -32.856 1.00 82.00 100 GLY A N 1
ATOM 766 C CA . GLY A 1 100 ? 16.492 18.523 -32.948 1.00 82.00 100 GLY A CA 1
ATOM 767 C C . GLY A 1 100 ? 16.887 19.133 -31.586 1.00 82.00 100 GLY A C 1
ATOM 768 O O . GLY A 1 100 ? 17.604 18.483 -30.816 1.00 82.00 100 GLY A O 1
ATOM 769 N N . PRO A 1 101 ? 16.427 20.359 -31.260 1.00 80.38 101 PRO A N 1
ATOM 770 C CA . PRO A 1 101 ? 16.772 21.046 -30.012 1.00 80.38 101 PRO A CA 1
ATOM 771 C C . PRO A 1 101 ? 16.380 20.291 -28.734 1.00 80.38 101 PRO A C 1
ATOM 773 O O . PRO A 1 101 ? 17.093 20.371 -27.734 1.00 80.38 101 PRO A O 1
ATOM 776 N N . GLU A 1 102 ? 15.282 19.531 -28.750 1.00 79.62 102 GLU A N 1
ATOM 777 C CA . GLU A 1 102 ? 14.827 18.762 -27.584 1.00 79.62 102 GLU A CA 1
ATOM 778 C C . GLU A 1 102 ? 15.781 17.613 -27.264 1.00 79.62 102 GLU A C 1
ATOM 780 O O . GLU A 1 102 ? 16.136 17.390 -26.103 1.00 79.62 102 GLU A O 1
ATOM 785 N N . LEU A 1 103 ? 16.243 16.911 -28.303 1.00 86.12 103 LEU A N 1
ATOM 786 C CA . LEU A 1 103 ? 17.254 15.870 -28.164 1.00 86.12 103 LEU A CA 1
ATOM 787 C C . LEU A 1 103 ? 18.566 16.465 -27.650 1.00 86.12 103 LEU A C 1
ATOM 789 O O . LEU A 1 103 ? 19.168 15.891 -26.742 1.00 86.12 103 LEU A O 1
ATOM 793 N N . ALA A 1 104 ? 18.974 17.621 -28.183 1.00 86.62 104 ALA A N 1
ATOM 794 C CA . ALA A 1 104 ? 20.180 18.316 -27.752 1.00 86.62 104 ALA A CA 1
ATOM 795 C C . ALA A 1 104 ? 20.112 18.724 -26.273 1.00 86.62 104 ALA A C 1
ATOM 797 O O . ALA A 1 104 ? 20.982 18.349 -25.489 1.00 86.62 104 ALA A O 1
ATOM 798 N N . SER A 1 105 ? 19.023 19.369 -25.852 1.00 83.44 105 SER A N 1
ATOM 799 C CA . SER A 1 105 ? 18.792 19.748 -24.453 1.00 83.44 105 SER A CA 1
ATOM 800 C C . SER A 1 105 ? 18.749 18.534 -23.510 1.00 83.44 105 SER A C 1
ATOM 802 O O . SER A 1 105 ? 19.346 18.528 -22.423 1.00 83.44 105 SER A O 1
ATOM 804 N N . PHE A 1 106 ? 18.079 17.455 -23.927 1.00 81.75 106 PHE A N 1
ATOM 805 C CA . PHE A 1 106 ? 18.004 16.215 -23.157 1.00 81.75 106 PHE A CA 1
ATOM 806 C C . PHE A 1 106 ? 19.389 15.589 -22.951 1.00 81.75 106 PHE A C 1
ATOM 808 O O . PHE A 1 106 ? 19.766 15.251 -21.826 1.00 81.75 106 PHE A O 1
ATOM 815 N N . LEU A 1 107 ? 20.162 15.466 -24.028 1.00 83.81 107 LEU A N 1
ATOM 816 C CA . LEU A 1 107 ? 21.463 14.811 -24.031 1.00 83.81 107 LEU A CA 1
ATOM 817 C C . LEU A 1 107 ? 22.552 15.654 -23.359 1.00 83.81 107 LEU A C 1
ATOM 819 O O . LEU A 1 107 ? 23.334 15.097 -22.589 1.00 83.81 107 LEU A O 1
ATOM 823 N N . SER A 1 108 ? 22.560 16.975 -23.540 1.00 80.75 108 SER A N 1
ATOM 824 C CA . SER A 1 108 ? 23.482 17.875 -22.832 1.00 80.75 108 SER A CA 1
ATOM 825 C C . SER A 1 108 ? 23.248 17.882 -21.325 1.00 80.75 108 SER A C 1
ATOM 827 O O . SER A 1 108 ? 24.205 17.945 -20.562 1.00 80.75 108 SER A O 1
ATOM 829 N N . SER A 1 109 ? 22.000 17.719 -20.868 1.00 74.56 109 SER A N 1
ATOM 830 C CA . SER A 1 109 ? 21.696 17.619 -19.433 1.00 74.56 109 SER A CA 1
ATOM 831 C C . SER A 1 109 ? 21.859 16.210 -18.839 1.00 74.56 109 SER A C 1
ATOM 833 O O . SER A 1 109 ? 21.880 16.067 -17.615 1.00 74.56 109 SER A O 1
ATOM 835 N N . SER A 1 110 ? 21.989 15.160 -19.662 1.00 75.94 110 SER A N 1
ATOM 836 C CA . SER A 1 110 ? 22.208 13.779 -19.200 1.00 75.94 110 SER A CA 1
ATOM 837 C C . SER A 1 110 ? 23.037 12.933 -20.184 1.00 75.94 110 SER A C 1
ATOM 839 O O . SER A 1 110 ? 22.563 11.932 -20.735 1.00 75.94 110 SER A O 1
ATOM 841 N N . PRO A 1 111 ? 24.327 13.257 -20.374 1.00 77.31 111 PRO A N 1
ATOM 842 C CA . PRO A 1 111 ? 25.174 12.580 -21.360 1.00 77.31 111 PRO A CA 1
ATOM 843 C C . PRO A 1 111 ? 25.475 11.115 -21.000 1.00 77.31 111 PRO A C 1
ATOM 845 O O . PRO A 1 111 ? 25.835 10.306 -21.859 1.00 77.31 111 PRO A O 1
ATOM 848 N N . PHE A 1 112 ? 25.292 10.730 -19.730 1.00 75.25 112 PHE A N 1
ATOM 849 C CA . PHE A 1 112 ? 25.523 9.368 -19.237 1.00 75.25 112 PHE A CA 1
ATOM 850 C C . PHE A 1 112 ? 24.647 8.315 -19.913 1.00 75.25 112 PHE A C 1
ATOM 852 O O . PHE A 1 112 ? 25.044 7.150 -19.965 1.00 75.25 112 PHE A O 1
ATOM 859 N N . ILE A 1 113 ? 23.487 8.703 -20.455 1.00 76.44 113 ILE A N 1
ATOM 860 C CA . ILE A 1 113 ? 22.603 7.770 -21.155 1.00 76.44 113 ILE A CA 1
ATOM 861 C C . ILE A 1 113 ? 23.318 7.075 -22.322 1.00 76.44 113 ILE A C 1
ATOM 863 O O . ILE A 1 113 ? 23.085 5.892 -22.574 1.00 76.44 113 ILE A O 1
ATOM 867 N N . LEU A 1 114 ? 24.274 7.761 -22.959 1.00 77.44 114 LEU A N 1
ATOM 868 C CA . LEU A 1 114 ? 25.034 7.219 -24.081 1.00 77.44 114 LEU A CA 1
ATOM 869 C C . LEU A 1 114 ? 26.069 6.163 -23.672 1.00 77.44 114 LEU A C 1
ATOM 871 O O . LEU A 1 114 ? 26.529 5.386 -24.505 1.00 77.44 114 LEU A O 1
ATOM 875 N N . CYS A 1 115 ? 26.421 6.087 -22.390 1.00 72.75 115 CYS A N 1
ATOM 876 C CA . CYS A 1 115 ? 27.382 5.108 -21.882 1.00 72.75 115 CYS A CA 1
ATOM 877 C C . CYS A 1 115 ? 26.746 3.742 -21.587 1.00 72.75 115 CYS A C 1
ATOM 879 O O . CYS A 1 115 ? 27.459 2.768 -21.349 1.00 72.75 115 CYS A O 1
ATOM 881 N N . TYR A 1 116 ? 25.416 3.639 -21.599 1.00 74.75 116 TYR A N 1
ATOM 882 C CA . TYR A 1 116 ? 24.735 2.392 -21.276 1.00 74.75 116 TYR A CA 1
ATOM 883 C C . TYR A 1 116 ? 24.617 1.454 -22.477 1.00 74.75 116 TYR A C 1
ATOM 885 O O . TYR A 1 116 ? 24.523 1.872 -23.634 1.00 74.75 116 TYR A O 1
ATOM 893 N N . SER A 1 117 ? 24.643 0.148 -22.190 1.00 76.62 117 SER A N 1
ATOM 894 C CA . SER A 1 117 ? 24.306 -0.887 -23.174 1.00 76.62 117 SER A CA 1
ATOM 895 C C . SER A 1 117 ? 22.858 -0.710 -23.632 1.00 76.62 117 SER A C 1
ATOM 897 O O . SER A 1 117 ? 21.947 -0.618 -22.802 1.00 76.62 117 SER A O 1
ATOM 899 N N . MET A 1 118 ? 22.660 -0.689 -24.951 1.00 79.75 118 MET A N 1
ATOM 900 C CA . MET A 1 118 ? 21.330 -0.568 -25.541 1.00 79.75 118 MET A CA 1
ATOM 901 C C . MET A 1 118 ? 20.435 -1.740 -25.140 1.00 79.75 118 MET A C 1
ATOM 903 O O . MET A 1 118 ? 19.326 -1.520 -24.665 1.00 79.75 118 MET A O 1
ATOM 907 N N . ASP A 1 119 ? 20.933 -2.970 -25.269 1.00 81.06 119 ASP A N 1
ATOM 908 C CA . ASP A 1 119 ? 20.120 -4.173 -25.069 1.00 81.06 119 ASP A CA 1
ATOM 909 C C . ASP A 1 119 ? 19.948 -4.545 -23.597 1.00 81.06 119 ASP A C 1
ATOM 911 O O . ASP A 1 119 ? 18.878 -4.998 -23.204 1.00 81.06 119 ASP A O 1
ATOM 915 N N . LYS A 1 120 ? 20.969 -4.313 -22.761 1.00 76.38 120 LYS A N 1
ATOM 916 C CA . LYS A 1 120 ? 20.897 -4.666 -21.334 1.00 76.38 120 LYS A CA 1
ATOM 917 C C . LYS A 1 120 ? 20.190 -3.617 -20.479 1.00 76.38 120 LYS A C 1
ATOM 919 O O . LYS A 1 120 ? 19.660 -3.969 -19.433 1.00 76.38 120 LYS A O 1
ATOM 924 N N . HIS A 1 121 ? 20.201 -2.344 -20.886 1.00 76.62 121 HIS A N 1
ATOM 925 C CA . HIS A 1 121 ? 19.740 -1.254 -20.019 1.00 76.62 121 HIS A CA 1
ATOM 926 C C . HIS A 1 121 ? 18.746 -0.309 -20.695 1.00 76.62 121 HIS A C 1
ATOM 928 O O . HIS A 1 121 ? 17.644 -0.140 -20.184 1.00 76.62 121 HIS A O 1
ATOM 934 N N . LEU A 1 122 ? 19.092 0.304 -21.834 1.00 78.44 122 LEU A N 1
ATOM 935 C CA . LEU A 1 122 ? 18.238 1.349 -22.419 1.00 78.44 122 LEU A CA 1
ATOM 936 C C . LEU A 1 122 ? 16.901 0.790 -22.913 1.00 78.44 122 LEU A C 1
ATOM 938 O O . LEU A 1 122 ? 15.854 1.273 -22.490 1.00 78.44 122 LEU A O 1
ATOM 942 N N . LYS A 1 123 ? 16.923 -0.251 -23.756 1.00 82.94 123 LYS A N 1
ATOM 943 C CA . LYS A 1 123 ? 15.704 -0.860 -24.306 1.00 82.94 123 LYS A CA 1
ATOM 944 C C . LYS A 1 123 ? 14.791 -1.418 -23.202 1.00 82.94 123 LYS A C 1
ATOM 946 O O . LYS A 1 123 ? 13.614 -1.067 -23.224 1.00 82.94 123 LYS A O 1
ATOM 951 N N . PRO A 1 124 ? 15.271 -2.204 -22.213 1.00 82.38 124 PRO A N 1
ATOM 952 C CA . PRO A 1 124 ? 14.418 -2.669 -21.117 1.00 82.38 124 PRO A CA 1
ATOM 953 C C . PRO A 1 124 ? 13.788 -1.534 -20.303 1.00 82.38 124 PRO A C 1
ATOM 955 O O . PRO A 1 124 ? 12.591 -1.586 -20.035 1.00 82.38 124 PRO A O 1
ATOM 958 N N . SER A 1 125 ? 14.550 -0.488 -19.958 1.00 78.94 125 SER A N 1
ATOM 959 C CA . SER A 1 125 ? 14.024 0.656 -19.199 1.00 78.94 125 SER A CA 1
ATOM 960 C C . SER A 1 125 ? 12.987 1.451 -19.996 1.00 78.94 125 SER A C 1
ATOM 962 O O . SER A 1 125 ? 11.957 1.836 -19.450 1.00 78.94 125 SER A O 1
ATOM 964 N N . ILE A 1 126 ? 13.216 1.653 -21.297 1.00 81.44 126 ILE A N 1
ATOM 965 C CA . ILE A 1 126 ? 12.252 2.297 -22.200 1.00 81.44 126 ILE A CA 1
ATOM 966 C C . ILE A 1 126 ? 10.971 1.464 -22.305 1.00 81.44 126 ILE A C 1
ATOM 968 O O . ILE A 1 126 ? 9.880 2.008 -22.160 1.00 81.44 126 ILE A O 1
ATOM 972 N N . LEU A 1 127 ? 11.087 0.149 -22.525 1.00 84.94 127 LEU A N 1
ATOM 973 C CA . LEU A 1 127 ? 9.937 -0.756 -22.599 1.00 84.94 127 LEU A CA 1
ATOM 974 C C . LEU A 1 127 ? 9.144 -0.763 -21.291 1.00 84.94 127 LEU A C 1
ATOM 976 O O . LEU A 1 127 ? 7.917 -0.739 -21.325 1.00 84.94 127 LEU A O 1
ATOM 980 N N . PHE A 1 128 ? 9.839 -0.747 -20.152 1.00 84.62 128 PHE A N 1
ATOM 981 C CA . PHE A 1 128 ? 9.214 -0.643 -18.843 1.00 84.62 128 PHE A CA 1
ATOM 982 C C . PHE A 1 128 ? 8.421 0.659 -18.700 1.00 84.62 128 PHE A C 1
ATOM 984 O O . PHE A 1 128 ? 7.216 0.590 -18.472 1.00 84.62 128 PHE A O 1
ATOM 991 N N . LEU A 1 129 ? 9.050 1.824 -18.900 1.00 83.19 129 LEU A N 1
ATOM 992 C CA . LEU A 1 129 ? 8.366 3.118 -18.792 1.00 83.19 129 LEU A CA 1
ATOM 993 C C . LEU A 1 129 ? 7.175 3.200 -19.754 1.00 83.19 129 LEU A C 1
ATOM 995 O O . LEU A 1 129 ? 6.096 3.633 -19.363 1.00 83.19 129 LEU A O 1
ATOM 999 N N . ARG A 1 130 ? 7.332 2.698 -20.983 1.00 86.81 130 ARG A N 1
ATOM 1000 C CA . ARG A 1 130 ? 6.259 2.671 -21.982 1.00 86.81 130 ARG A CA 1
ATOM 1001 C C . ARG A 1 130 ? 5.106 1.740 -21.604 1.00 86.81 130 ARG A C 1
ATOM 1003 O O . ARG A 1 130 ? 3.974 2.006 -21.969 1.00 86.81 130 ARG A O 1
ATOM 1010 N N . SER A 1 131 ? 5.382 0.656 -20.877 1.00 88.19 131 SER A N 1
ATOM 1011 C CA . SER A 1 131 ? 4.347 -0.223 -20.309 1.00 88.19 131 SER A CA 1
ATOM 1012 C C . SER A 1 131 ? 3.722 0.325 -19.024 1.00 88.19 131 SER A C 1
ATOM 1014 O O . SER A 1 131 ? 2.695 -0.182 -18.565 1.00 88.19 131 SER A O 1
ATOM 1016 N N . TYR A 1 132 ? 4.382 1.302 -18.396 1.00 87.81 132 TYR A N 1
ATOM 1017 C CA . TYR A 1 132 ? 3.969 1.852 -17.117 1.00 87.81 132 TYR A CA 1
ATOM 1018 C C . TYR A 1 132 ? 3.120 3.105 -17.254 1.00 87.81 132 TYR A C 1
ATOM 1020 O O . TYR A 1 132 ? 2.240 3.295 -16.426 1.00 87.81 132 TYR A O 1
ATOM 1028 N N . PHE A 1 133 ? 3.336 3.923 -18.281 1.00 87.81 133 PHE A N 1
ATOM 1029 C CA . PHE A 1 133 ? 2.531 5.108 -18.572 1.00 87.81 133 PHE A CA 1
ATOM 1030 C C . PHE A 1 133 ? 1.522 4.848 -19.689 1.00 87.81 133 PHE A C 1
ATOM 1032 O O . PHE A 1 133 ? 1.784 4.066 -20.601 1.00 87.81 133 PHE A O 1
ATOM 1039 N N . ASN A 1 134 ? 0.367 5.510 -19.605 1.00 85.81 134 ASN A N 1
ATOM 1040 C CA . ASN A 1 134 ? -0.739 5.289 -20.536 1.00 85.81 134 ASN A CA 1
ATOM 1041 C C . ASN A 1 134 ? -0.606 6.156 -21.793 1.00 85.81 134 ASN A C 1
ATOM 1043 O O . ASN A 1 134 ? -1.039 5.749 -22.869 1.00 85.81 134 ASN A O 1
ATOM 1047 N N . THR A 1 135 ? 0.005 7.338 -21.669 1.00 86.88 135 THR A N 1
ATOM 1048 C CA . THR A 1 135 ? 0.179 8.288 -22.774 1.00 86.88 135 THR A CA 1
ATOM 1049 C C . THR A 1 135 ? 1.647 8.444 -23.173 1.00 86.88 135 THR A C 1
ATOM 1051 O O . THR A 1 135 ? 2.564 8.258 -22.367 1.00 86.88 135 THR A O 1
ATOM 1054 N N . ASN A 1 136 ? 1.888 8.807 -24.438 1.00 82.06 136 ASN A N 1
ATOM 1055 C CA . ASN A 1 136 ? 3.245 9.069 -24.920 1.00 82.06 136 ASN A CA 1
ATOM 1056 C C . ASN A 1 136 ? 3.846 10.330 -24.269 1.00 82.06 136 ASN A C 1
ATOM 1058 O O . ASN A 1 136 ? 5.045 10.366 -24.020 1.00 82.06 136 ASN A O 1
ATOM 1062 N N . GLU A 1 137 ? 3.018 11.324 -23.939 1.00 84.38 137 GLU A N 1
ATOM 1063 C CA . GLU A 1 137 ? 3.432 12.545 -23.236 1.00 84.38 137 GLU A CA 1
ATOM 1064 C C . GLU A 1 137 ? 3.930 12.252 -21.819 1.00 84.38 137 GLU A C 1
ATOM 1066 O O . GLU A 1 137 ? 5.023 12.678 -21.450 1.00 84.38 137 GLU A O 1
ATOM 1071 N N . GLU A 1 138 ? 3.186 11.467 -21.032 1.00 85.06 138 GLU A N 1
ATOM 1072 C CA . GLU A 1 138 ? 3.625 11.056 -19.693 1.00 85.06 138 GLU A CA 1
ATOM 1073 C C . GLU A 1 138 ? 4.897 10.209 -19.760 1.00 85.06 138 GLU A C 1
ATOM 1075 O O . GLU A 1 138 ? 5.809 10.393 -18.960 1.00 85.06 138 GLU A O 1
ATOM 1080 N N . PHE A 1 139 ? 4.993 9.309 -20.740 1.00 85.38 139 PHE A N 1
ATOM 1081 C CA . PHE A 1 139 ? 6.195 8.518 -20.983 1.00 85.38 139 PHE A CA 1
ATOM 1082 C C . PHE A 1 139 ? 7.419 9.399 -21.288 1.00 85.38 139 PHE A C 1
ATOM 1084 O O . PHE A 1 139 ? 8.479 9.216 -20.681 1.00 85.38 139 PHE A O 1
ATOM 1091 N N . LEU A 1 140 ? 7.281 10.371 -22.194 1.00 79.75 140 LEU A N 1
ATOM 1092 C CA . LEU A 1 140 ? 8.348 11.313 -22.536 1.00 79.75 140 LEU A CA 1
ATOM 1093 C C . LEU A 1 140 ? 8.716 12.195 -21.342 1.00 79.75 140 LEU A C 1
ATOM 1095 O O . LEU A 1 140 ? 9.898 12.359 -21.032 1.00 79.75 140 LEU A O 1
ATOM 1099 N N . SER A 1 141 ? 7.713 12.686 -20.617 1.00 81.94 141 SER A N 1
ATOM 1100 C CA . SER A 1 141 ? 7.901 13.441 -19.384 1.00 81.94 141 SER A CA 1
ATOM 1101 C C . SER A 1 141 ? 8.651 12.613 -18.339 1.00 81.94 141 SER A C 1
ATOM 1103 O O . SER A 1 141 ? 9.610 13.103 -17.745 1.00 81.94 141 SER A O 1
ATOM 1105 N N . ALA A 1 142 ? 8.323 11.332 -18.161 1.00 79.88 142 ALA A N 1
ATOM 1106 C CA . ALA A 1 142 ? 9.035 10.446 -17.246 1.00 79.88 142 ALA A CA 1
ATOM 1107 C C . ALA A 1 142 ? 10.506 10.270 -17.643 1.00 79.88 142 ALA A C 1
ATOM 1109 O O . ALA A 1 142 ? 11.385 10.379 -16.791 1.00 79.88 142 ALA A O 1
ATOM 1110 N N . ILE A 1 143 ? 10.799 10.079 -18.934 1.00 77.38 143 ILE A N 1
ATOM 1111 C CA . ILE A 1 143 ? 12.180 10.026 -19.440 1.00 77.38 143 ILE A CA 1
ATOM 1112 C C . ILE A 1 143 ? 12.933 11.318 -19.100 1.00 77.38 143 ILE A C 1
ATOM 1114 O O . ILE A 1 143 ? 14.060 11.266 -18.597 1.00 77.38 143 ILE A O 1
ATOM 1118 N N . GLN A 1 144 ? 12.306 12.475 -19.315 1.00 75.12 144 GLN A N 1
ATOM 1119 C CA . GLN A 1 144 ? 12.902 13.773 -19.008 1.00 75.12 144 GLN A CA 1
ATOM 1120 C C . GLN A 1 144 ? 13.114 13.987 -17.502 1.00 75.12 144 GLN A C 1
ATOM 1122 O O . GLN A 1 144 ? 14.162 14.490 -17.104 1.00 75.12 144 GLN A O 1
ATOM 1127 N N . HIS A 1 145 ? 12.182 13.577 -16.644 1.00 73.19 145 HIS A N 1
ATOM 1128 C CA . HIS A 1 145 ? 12.292 13.742 -15.190 1.00 73.19 145 HIS A CA 1
ATOM 1129 C C . HIS A 1 145 ? 13.278 12.741 -14.559 1.00 73.19 145 HIS A C 1
ATOM 1131 O O . HIS A 1 145 ? 13.984 13.067 -13.600 1.00 73.19 145 HIS A O 1
ATOM 1137 N N . CYS A 1 146 ? 13.417 11.550 -15.144 1.00 67.25 146 CYS A N 1
ATOM 1138 C CA . CYS A 1 146 ? 14.371 10.522 -14.724 1.00 67.25 146 CYS A CA 1
ATOM 1139 C C . CYS A 1 146 ? 15.814 10.782 -15.194 1.00 67.25 146 CYS A C 1
ATOM 1141 O O . CYS A 1 146 ? 16.735 10.089 -14.746 1.00 67.25 146 CYS A O 1
ATOM 1143 N N . LYS A 1 147 ? 16.055 11.803 -16.034 1.00 66.00 147 LYS A N 1
ATOM 1144 C CA . LYS A 1 147 ? 17.381 12.112 -16.605 1.00 66.00 147 LYS A CA 1
ATOM 1145 C C . LYS A 1 147 ? 18.478 12.346 -15.560 1.00 66.00 147 LYS A C 1
ATOM 1147 O O . LYS A 1 147 ? 19.647 12.076 -15.829 1.00 66.00 147 LYS A O 1
ATOM 1152 N N . ARG A 1 148 ? 18.109 12.783 -14.349 1.00 62.06 148 ARG A N 1
ATOM 1153 C CA . ARG A 1 148 ? 19.031 13.024 -13.221 1.00 62.06 148 ARG A CA 1
ATOM 1154 C C . ARG A 1 148 ? 19.527 11.755 -12.521 1.00 62.06 148 ARG A C 1
ATOM 1156 O O . ARG A 1 148 ? 20.480 11.826 -11.754 1.00 62.06 148 ARG A O 1
ATOM 1163 N N . TYR A 1 149 ? 18.915 10.603 -12.778 1.00 59.31 149 TYR A N 1
ATOM 1164 C CA . TYR A 1 149 ? 19.063 9.430 -11.915 1.00 59.31 149 TYR A CA 1
ATOM 1165 C C . TYR A 1 149 ? 19.494 8.151 -12.643 1.00 59.31 149 TYR A C 1
ATOM 1167 O O . TYR A 1 149 ? 19.371 7.066 -12.083 1.00 59.31 149 TYR A O 1
ATOM 1175 N N . LYS A 1 150 ? 20.061 8.282 -13.853 1.00 64.56 150 LYS A N 1
ATOM 1176 C CA . LYS A 1 150 ? 20.668 7.196 -14.650 1.00 64.56 150 LYS A CA 1
ATOM 1177 C C . LYS A 1 150 ? 19.672 6.098 -15.088 1.00 64.56 150 LYS A C 1
ATOM 1179 O O . LYS A 1 150 ? 19.096 5.380 -14.280 1.00 64.56 150 LYS A O 1
ATOM 1184 N N . MET A 1 151 ? 19.553 5.858 -16.399 1.00 57.62 151 MET A N 1
ATOM 1185 C CA . MET A 1 151 ? 18.610 4.864 -16.963 1.00 57.62 151 MET A CA 1
ATOM 1186 C C . MET A 1 151 ? 18.829 3.414 -16.487 1.00 57.62 151 MET A C 1
ATOM 1188 O O . MET A 1 151 ? 17.882 2.630 -16.482 1.00 57.62 151 MET A O 1
ATOM 1192 N N . VAL A 1 152 ? 20.049 3.045 -16.074 1.00 50.69 152 VAL A N 1
ATOM 1193 C CA . VAL A 1 152 ? 20.359 1.717 -15.492 1.00 50.69 152 VAL A CA 1
ATOM 1194 C C . VAL A 1 152 ? 19.617 1.475 -14.183 1.00 50.69 152 VAL A C 1
ATOM 1196 O O . VAL A 1 152 ? 19.258 0.345 -13.866 1.00 50.69 152 VAL A O 1
ATOM 1199 N N . VAL A 1 153 ? 19.360 2.539 -13.429 1.00 55.44 153 VAL A N 1
ATOM 1200 C CA . VAL A 1 153 ? 18.738 2.446 -12.111 1.00 55.44 153 VAL A CA 1
ATOM 1201 C C . VAL A 1 153 ? 17.219 2.253 -12.223 1.00 55.44 153 VAL A C 1
ATOM 1203 O O . VAL A 1 153 ? 16.597 1.683 -11.329 1.00 55.44 153 VAL A O 1
ATOM 1206 N N . LEU A 1 154 ? 16.624 2.621 -13.365 1.00 60.12 154 LEU A N 1
ATOM 1207 C CA . LEU A 1 154 ? 15.199 2.413 -13.640 1.00 60.12 154 LEU A CA 1
ATOM 1208 C C . LEU A 1 154 ? 14.811 0.927 -13.642 1.00 60.12 154 LEU A C 1
ATOM 1210 O O . LEU A 1 154 ? 13.843 0.539 -12.995 1.00 60.12 154 LEU A O 1
ATOM 1214 N N . GLY A 1 155 ? 15.576 0.084 -14.339 1.00 60.97 155 GLY A N 1
ATOM 1215 C CA . GLY A 1 155 ? 15.268 -1.345 -14.433 1.00 60.97 155 GLY A CA 1
ATOM 1216 C C . GLY A 1 155 ? 15.508 -2.104 -13.127 1.00 60.97 155 GLY A C 1
ATOM 1217 O O . GLY A 1 155 ? 14.713 -2.967 -12.765 1.00 60.97 155 GLY A O 1
ATOM 1218 N N . ASN A 1 156 ? 16.583 -1.762 -12.411 1.00 68.56 156 ASN A N 1
ATOM 1219 C CA . ASN A 1 156 ? 17.056 -2.554 -11.273 1.00 68.56 156 ASN A CA 1
ATOM 1220 C C . ASN A 1 156 ? 16.514 -2.091 -9.914 1.00 68.56 156 ASN A C 1
ATOM 1222 O O . ASN A 1 156 ? 16.451 -2.905 -9.002 1.00 68.56 156 ASN A O 1
ATOM 1226 N N . ILE A 1 157 ? 16.157 -0.810 -9.757 1.00 71.25 157 ILE A N 1
ATOM 1227 C CA . ILE A 1 157 ? 15.724 -0.247 -8.464 1.00 71.25 157 ILE A CA 1
ATOM 1228 C C . ILE A 1 157 ? 14.280 0.247 -8.532 1.00 71.25 157 ILE A C 1
ATOM 1230 O O . ILE A 1 157 ? 13.455 -0.119 -7.699 1.00 71.25 157 ILE A O 1
ATOM 1234 N N . MET A 1 158 ? 13.943 1.038 -9.553 1.00 81.69 158 MET A N 1
ATOM 1235 C CA . MET A 1 158 ? 12.619 1.658 -9.630 1.00 81.69 158 MET A CA 1
ATOM 1236 C C . MET A 1 158 ? 11.502 0.635 -9.840 1.00 81.69 158 MET A C 1
ATOM 1238 O O . MET A 1 158 ? 10.473 0.725 -9.177 1.00 81.69 158 MET A O 1
ATOM 1242 N N . LYS A 1 159 ? 11.700 -0.354 -10.719 1.00 85.38 159 LYS A N 1
ATOM 1243 C CA . LYS A 1 159 ? 10.685 -1.386 -10.968 1.00 85.38 159 LYS A CA 1
ATOM 1244 C C . LYS A 1 159 ? 10.336 -2.200 -9.701 1.00 85.38 159 LYS A C 1
ATOM 1246 O O . LYS A 1 159 ? 9.156 -2.210 -9.359 1.00 85.38 159 LYS A O 1
ATOM 1251 N N . PRO A 1 160 ? 11.294 -2.804 -8.964 1.00 88.12 160 PRO A N 1
ATOM 1252 C CA . PRO A 1 160 ? 10.987 -3.490 -7.703 1.00 88.12 160 PRO A CA 1
ATOM 1253 C C . PRO A 1 160 ? 10.311 -2.594 -6.660 1.00 88.12 160 PRO A C 1
ATOM 1255 O O . PRO A 1 160 ? 9.426 -3.042 -5.937 1.00 88.12 160 PRO A O 1
ATOM 1258 N N . ASN A 1 161 ? 10.695 -1.316 -6.592 1.00 92.06 161 ASN A N 1
ATOM 1259 C CA . ASN A 1 161 ? 10.073 -0.362 -5.676 1.00 92.06 161 ASN A CA 1
ATOM 1260 C C . ASN A 1 161 ? 8.625 -0.044 -6.054 1.00 92.06 161 ASN A C 1
ATOM 1262 O O . ASN A 1 161 ? 7.786 0.075 -5.169 1.00 92.06 161 ASN A O 1
ATOM 1266 N N . LEU A 1 162 ? 8.318 0.083 -7.346 1.00 91.75 162 LEU A N 1
ATOM 1267 C CA . LEU A 1 162 ? 6.949 0.286 -7.818 1.00 91.75 162 LEU A CA 1
ATOM 1268 C C . LEU A 1 162 ? 6.085 -0.942 -7.526 1.00 91.75 162 LEU A C 1
ATOM 1270 O O . LEU A 1 162 ? 5.016 -0.787 -6.951 1.00 91.75 162 LEU A O 1
ATOM 1274 N N . GLU A 1 163 ? 6.585 -2.145 -7.815 1.00 91.50 163 GLU A N 1
ATOM 1275 C CA . GLU A 1 163 ? 5.895 -3.403 -7.487 1.00 91.50 163 GLU A CA 1
ATOM 1276 C C . GLU A 1 163 ? 5.645 -3.531 -5.973 1.00 91.50 163 GLU A C 1
ATOM 1278 O O . GLU A 1 163 ? 4.560 -3.923 -5.544 1.00 91.50 163 GLU A O 1
ATOM 1283 N N . PHE A 1 164 ? 6.621 -3.143 -5.144 1.00 93.88 164 PHE A N 1
ATOM 1284 C CA . PHE A 1 164 ? 6.456 -3.099 -3.693 1.00 93.88 164 PHE A CA 1
ATOM 1285 C C . PHE A 1 164 ? 5.383 -2.087 -3.262 1.00 93.88 164 PHE A C 1
ATOM 1287 O O . PHE A 1 164 ? 4.484 -2.441 -2.505 1.00 93.88 164 PHE A O 1
ATOM 1294 N N . LEU A 1 165 ? 5.426 -0.854 -3.766 1.00 93.38 165 LEU A N 1
ATOM 1295 C CA . LEU A 1 165 ? 4.447 0.185 -3.426 1.00 93.38 165 LEU A CA 1
ATOM 1296 C C . LEU A 1 165 ? 3.024 -0.183 -3.878 1.00 93.38 165 LEU A C 1
ATOM 1298 O O . LEU A 1 165 ? 2.063 0.082 -3.155 1.00 93.38 165 LEU A O 1
ATOM 1302 N N . GLU A 1 166 ? 2.883 -0.836 -5.033 1.00 93.25 166 GLU A N 1
ATOM 1303 C CA . GLU A 1 166 ? 1.614 -1.417 -5.485 1.00 93.25 166 GLU A CA 1
ATOM 1304 C C . GLU A 1 166 ? 1.142 -2.520 -4.522 1.00 93.25 166 GLU A C 1
ATOM 1306 O O . GLU A 1 166 ? -0.031 -2.549 -4.150 1.00 93.25 166 GLU A O 1
ATOM 1311 N N . SER A 1 167 ? 2.052 -3.377 -4.034 1.00 92.69 167 SER A N 1
ATOM 1312 C CA . SER A 1 167 ? 1.730 -4.409 -3.033 1.00 92.69 167 SER A CA 1
ATOM 1313 C C . SER A 1 167 ? 1.298 -3.838 -1.675 1.00 92.69 167 SER A C 1
ATOM 1315 O O . SER A 1 167 ? 0.525 -4.474 -0.960 1.00 92.69 167 SER A O 1
ATOM 1317 N N . CYS A 1 168 ? 1.719 -2.613 -1.346 1.00 89.25 168 CYS A N 1
ATOM 1318 C CA . CYS A 1 168 ? 1.251 -1.871 -0.172 1.00 89.25 168 CYS A CA 1
ATOM 1319 C C . CYS A 1 168 ? -0.165 -1.290 -0.343 1.00 89.25 168 CYS A C 1
ATOM 1321 O O . CYS A 1 168 ? -0.691 -0.697 0.597 1.00 89.25 168 CYS A O 1
ATOM 1323 N N . GLY A 1 169 ? -0.791 -1.458 -1.514 1.00 88.69 169 GLY A N 1
ATOM 1324 C CA . GLY A 1 169 ? -2.142 -0.979 -1.814 1.00 88.69 169 GLY A CA 1
ATOM 1325 C C . GLY A 1 169 ? -2.194 0.403 -2.470 1.00 88.69 169 GLY A C 1
ATOM 1326 O O . GLY A 1 169 ? -3.279 0.967 -2.614 1.00 88.69 169 GLY A O 1
ATOM 1327 N N . ILE A 1 170 ? -1.053 0.963 -2.890 1.00 92.19 170 ILE A N 1
ATOM 1328 C CA . ILE A 1 170 ? -1.019 2.273 -3.546 1.00 92.19 170 ILE A CA 1
ATOM 1329 C C . ILE A 1 170 ? -1.412 2.110 -5.015 1.00 92.19 170 ILE A C 1
ATOM 1331 O O . ILE A 1 170 ? -0.770 1.392 -5.780 1.00 92.19 170 ILE A O 1
ATOM 1335 N N . ALA A 1 171 ? -2.460 2.820 -5.431 1.00 91.25 171 ALA A N 1
ATOM 1336 C CA . ALA A 1 171 ? -2.961 2.741 -6.796 1.00 91.25 171 ALA A CA 1
ATOM 1337 C C . ALA A 1 171 ? -1.932 3.241 -7.826 1.00 91.25 171 ALA A C 1
ATOM 1339 O O . ALA A 1 171 ? -1.323 4.306 -7.668 1.00 91.25 171 ALA A O 1
ATOM 1340 N N . ARG A 1 172 ? -1.812 2.512 -8.940 1.00 91.62 172 ARG A N 1
ATOM 1341 C CA . ARG A 1 172 ? -0.894 2.826 -10.044 1.00 91.62 172 ARG A CA 1
ATOM 1342 C C . ARG A 1 172 ? -1.001 4.268 -10.570 1.00 91.62 172 ARG A C 1
ATOM 1344 O O . ARG A 1 172 ? 0.056 4.879 -10.733 1.00 91.62 172 ARG A O 1
ATOM 1351 N N . PRO A 1 173 ? -2.198 4.870 -10.756 1.00 91.81 173 PRO A N 1
ATOM 1352 C CA . PRO A 1 173 ? -2.309 6.275 -11.171 1.00 91.81 173 PRO A CA 1
ATOM 1353 C C . PRO A 1 173 ? -1.653 7.260 -10.195 1.00 91.81 173 PRO A C 1
ATOM 1355 O O . PRO A 1 173 ? -1.012 8.231 -10.600 1.00 91.81 173 PRO A O 1
ATOM 1358 N N . THR A 1 174 ? -1.740 6.984 -8.891 1.00 90.81 174 THR A N 1
ATOM 1359 C CA . THR A 1 174 ? -1.070 7.786 -7.860 1.00 90.81 174 THR A CA 1
ATOM 1360 C C . THR A 1 174 ? 0.449 7.687 -7.999 1.00 90.81 174 THR A C 1
ATOM 1362 O O . THR A 1 174 ? 1.142 8.704 -7.947 1.00 90.81 174 THR A O 1
ATOM 1365 N N . LEU A 1 175 ? 0.972 6.478 -8.231 1.00 91.31 175 LEU A N 1
ATOM 1366 C CA . LEU A 1 175 ? 2.403 6.241 -8.433 1.00 91.31 175 LEU A CA 1
ATOM 1367 C C . LEU A 1 175 ? 2.920 6.870 -9.732 1.00 91.31 175 LEU A C 1
ATOM 1369 O O . LEU A 1 175 ? 4.000 7.454 -9.724 1.00 91.31 175 LEU A O 1
ATOM 1373 N N . GLN A 1 176 ? 2.148 6.818 -10.823 1.00 90.69 176 GLN A N 1
ATOM 1374 C CA . GLN A 1 176 ? 2.464 7.505 -12.082 1.00 90.69 176 GLN A CA 1
ATOM 1375 C C . GLN A 1 176 ? 2.633 9.013 -11.848 1.00 90.69 176 GLN A C 1
ATOM 1377 O O . GLN A 1 176 ? 3.683 9.573 -12.166 1.00 90.69 176 GLN A O 1
ATOM 1382 N N . LYS A 1 177 ? 1.661 9.662 -11.191 1.00 89.62 177 LYS A N 1
ATOM 1383 C CA . LYS A 1 177 ? 1.733 11.094 -10.846 1.00 89.62 177 LYS A CA 1
ATOM 1384 C C . LYS A 1 177 ? 2.942 11.423 -9.962 1.00 89.62 177 LYS A C 1
ATOM 1386 O O . LYS A 1 177 ? 3.605 12.448 -10.151 1.00 89.62 177 LYS A O 1
ATOM 1391 N N . PHE A 1 178 ? 3.253 10.558 -8.999 1.00 88.62 178 PHE A N 1
ATOM 1392 C CA . PHE A 1 178 ? 4.438 10.711 -8.155 1.00 88.62 178 PHE A CA 1
ATOM 1393 C C . PHE A 1 178 ? 5.739 10.544 -8.929 1.00 88.62 178 PHE A C 1
ATOM 1395 O O . PHE A 1 178 ? 6.688 11.272 -8.672 1.00 88.62 178 PHE A O 1
ATOM 1402 N N . MET A 1 179 ? 5.808 9.624 -9.884 1.00 85.69 179 MET A N 1
ATOM 1403 C CA . MET A 1 179 ? 7.011 9.409 -10.682 1.00 85.69 179 MET A CA 1
ATOM 1404 C C . MET A 1 179 ? 7.314 10.611 -11.578 1.00 85.69 179 MET A C 1
ATOM 1406 O O . MET A 1 179 ? 8.474 11.000 -11.693 1.00 85.69 179 MET A O 1
ATOM 1410 N N . LEU A 1 180 ? 6.282 11.251 -12.134 1.00 86.06 180 LEU A N 1
ATOM 1411 C CA . LEU A 1 180 ? 6.435 12.470 -12.933 1.00 86.06 180 LEU A CA 1
ATOM 1412 C C . LEU A 1 180 ? 6.871 13.674 -12.088 1.00 86.06 180 LEU A C 1
ATOM 1414 O O . LEU A 1 180 ? 7.662 14.494 -12.535 1.00 86.06 180 LEU A O 1
ATOM 1418 N N . SER A 1 181 ? 6.397 13.779 -10.845 1.00 84.00 181 SER A N 1
ATOM 1419 C CA . SER A 1 181 ? 6.655 14.954 -9.997 1.00 84.00 181 SER A CA 1
ATOM 1420 C C . SER A 1 181 ? 7.828 14.795 -9.020 1.00 84.00 181 SER A C 1
ATOM 1422 O O . SER A 1 181 ? 8.432 15.792 -8.612 1.00 84.00 181 SER A O 1
ATOM 1424 N N . ARG A 1 182 ? 8.135 13.564 -8.599 1.00 85.12 182 ARG A N 1
ATOM 1425 C CA . ARG A 1 182 ? 9.067 13.195 -7.515 1.00 85.12 182 ARG A CA 1
ATOM 1426 C C . ARG A 1 182 ? 9.833 11.894 -7.834 1.00 85.12 182 ARG A C 1
ATOM 1428 O O . ARG A 1 182 ? 9.881 10.992 -6.995 1.00 85.12 182 ARG A O 1
ATOM 1435 N N . PRO A 1 183 ? 10.498 11.788 -9.000 1.00 80.81 183 PRO A N 1
ATOM 1436 C CA . PRO A 1 183 ? 11.164 10.554 -9.428 1.00 80.81 183 PRO A CA 1
ATOM 1437 C C . PRO A 1 183 ? 12.197 10.051 -8.406 1.00 80.81 183 PRO A C 1
ATOM 1439 O O . PRO A 1 183 ? 12.298 8.848 -8.195 1.00 80.81 183 PRO A O 1
ATOM 1442 N N . GLY A 1 184 ? 12.887 10.964 -7.703 1.00 79.75 184 GLY A N 1
ATOM 1443 C CA . GLY A 1 184 ? 13.865 10.682 -6.641 1.00 79.75 184 GLY A CA 1
ATOM 1444 C C . GLY A 1 184 ? 13.402 9.689 -5.565 1.00 79.75 184 GLY A C 1
ATOM 1445 O O . GLY A 1 184 ? 14.213 8.921 -5.052 1.00 79.75 184 GLY A O 1
ATOM 1446 N N . PHE A 1 185 ? 12.104 9.666 -5.258 1.00 86.88 185 PHE A N 1
ATOM 1447 C CA . PHE A 1 185 ? 11.515 8.760 -4.270 1.00 86.88 185 PHE A CA 1
ATOM 1448 C C . PHE A 1 185 ? 11.706 7.283 -4.630 1.00 86.88 185 PHE A C 1
ATOM 1450 O O . PHE A 1 185 ? 11.981 6.453 -3.769 1.00 86.88 185 PHE A O 1
ATOM 1457 N N . PHE A 1 186 ? 11.630 6.961 -5.917 1.00 86.75 186 PHE A N 1
ATOM 1458 C CA . PHE A 1 186 ? 11.678 5.585 -6.400 1.00 86.75 186 PHE A CA 1
ATOM 1459 C C . PHE A 1 186 ? 13.105 5.043 -6.558 1.00 86.75 186 PHE A C 1
ATOM 1461 O O . PHE A 1 186 ? 13.278 3.878 -6.908 1.00 86.75 186 PHE A O 1
ATOM 1468 N N . TYR A 1 187 ? 14.124 5.866 -6.291 1.00 81.31 187 TYR A N 1
ATOM 1469 C CA . TYR A 1 187 ? 15.540 5.482 -6.336 1.00 81.31 187 TYR A CA 1
ATOM 1470 C C . TYR A 1 187 ? 16.093 5.019 -4.986 1.00 81.31 187 TYR A C 1
ATOM 1472 O O . TYR A 1 187 ? 17.267 4.662 -4.900 1.00 81.31 187 TYR A O 1
ATOM 1480 N N . GLN A 1 188 ? 15.271 5.030 -3.936 1.00 82.81 188 GLN A N 1
ATOM 1481 C CA . GLN A 1 188 ? 15.635 4.441 -2.648 1.00 82.81 188 GLN A CA 1
ATOM 1482 C C . GLN A 1 188 ? 15.928 2.944 -2.816 1.00 82.81 188 GLN A C 1
ATOM 1484 O O . GLN A 1 188 ? 15.382 2.303 -3.711 1.00 82.81 188 GLN A O 1
ATOM 1489 N N . SER A 1 189 ? 16.770 2.356 -1.965 1.00 86.75 189 SER A N 1
ATOM 1490 C CA . SER A 1 189 ? 16.860 0.892 -1.945 1.00 86.75 189 SER A CA 1
ATOM 1491 C C . SER A 1 189 ? 15.523 0.296 -1.501 1.00 86.75 189 SER A C 1
ATOM 1493 O O . SER A 1 189 ? 14.795 0.899 -0.706 1.00 86.75 189 SER A O 1
ATOM 1495 N N . THR A 1 190 ? 15.195 -0.894 -1.999 1.00 88.94 190 THR A N 1
ATOM 1496 C CA . THR A 1 190 ? 13.938 -1.568 -1.656 1.00 88.94 190 THR A CA 1
ATOM 1497 C C . THR A 1 190 ? 13.841 -1.847 -0.155 1.00 88.94 190 THR A C 1
ATOM 1499 O O . THR A 1 190 ? 12.779 -1.677 0.434 1.00 88.94 190 THR A O 1
ATOM 1502 N N . GLU A 1 191 ? 14.952 -2.186 0.500 1.00 89.31 191 GLU A N 1
ATOM 1503 C CA . GLU A 1 191 ? 15.037 -2.365 1.954 1.00 89.31 191 GLU A CA 1
ATOM 1504 C C . GLU A 1 191 ? 14.734 -1.066 2.708 1.00 89.31 191 GLU A C 1
ATOM 1506 O O . GLU A 1 191 ? 13.933 -1.069 3.641 1.00 89.31 191 GLU A O 1
ATOM 1511 N N . ARG A 1 192 ? 15.318 0.063 2.283 1.00 90.12 192 ARG A N 1
ATOM 1512 C CA . ARG A 1 192 ? 15.053 1.374 2.894 1.00 90.12 192 ARG A CA 1
ATOM 1513 C C . ARG A 1 192 ? 13.586 1.762 2.728 1.00 90.12 192 ARG A C 1
ATOM 1515 O O . ARG A 1 192 ? 12.988 2.293 3.658 1.00 90.12 192 ARG A O 1
ATOM 1522 N N . LEU A 1 193 ? 13.008 1.491 1.559 1.00 92.94 193 LEU A N 1
ATOM 1523 C CA . LEU A 1 193 ? 11.609 1.787 1.270 1.00 92.94 193 LEU A CA 1
ATOM 1524 C C . LEU A 1 193 ? 10.652 0.942 2.125 1.00 92.94 193 LEU A C 1
ATOM 1526 O O . LEU A 1 193 ? 9.659 1.476 2.609 1.00 92.94 193 LEU A O 1
ATOM 1530 N N . LYS A 1 194 ? 10.985 -0.331 2.379 1.00 94.00 194 LYS A N 1
ATOM 1531 C CA . LYS A 1 194 ? 10.257 -1.206 3.316 1.00 94.00 194 LYS A CA 1
ATOM 1532 C C . LYS A 1 194 ? 10.319 -0.702 4.757 1.00 94.00 194 LYS A C 1
ATOM 1534 O O . LYS A 1 194 ? 9.287 -0.619 5.403 1.00 94.00 194 LYS A O 1
ATOM 1539 N N . GLN A 1 195 ? 11.494 -0.286 5.230 1.00 94.38 195 GLN A N 1
ATOM 1540 C CA . GLN A 1 195 ? 11.640 0.312 6.567 1.00 94.38 195 GLN A CA 1
ATOM 1541 C C . GLN A 1 195 ? 10.825 1.604 6.713 1.00 94.38 195 GLN A C 1
ATOM 1543 O O . GLN A 1 195 ? 10.255 1.881 7.764 1.00 94.38 195 GLN A O 1
ATOM 1548 N N . ILE A 1 196 ? 10.780 2.422 5.657 1.00 94.88 196 ILE A N 1
ATOM 1549 C CA . ILE A 1 196 ? 9.946 3.627 5.631 1.00 94.88 196 ILE A CA 1
ATOM 1550 C C . ILE A 1 196 ? 8.465 3.254 5.708 1.00 94.88 196 ILE A C 1
ATOM 1552 O O . ILE A 1 196 ? 7.717 3.912 6.421 1.00 94.88 196 ILE A O 1
ATOM 1556 N N . GLU A 1 197 ? 8.047 2.229 4.972 1.00 95.12 197 GLU A N 1
ATOM 1557 C CA . GLU A 1 197 ? 6.667 1.749 4.957 1.00 95.12 197 GLU A CA 1
ATOM 1558 C C . GLU A 1 197 ? 6.209 1.263 6.336 1.00 95.12 197 GLU A C 1
ATOM 1560 O O . GLU A 1 197 ? 5.187 1.735 6.834 1.00 95.12 197 GLU A O 1
ATOM 1565 N N . GLU A 1 198 ? 7.020 0.422 6.981 1.00 94.62 198 GLU A N 1
ATOM 1566 C CA . GLU A 1 198 ? 6.798 -0.075 8.341 1.00 94.62 198 GLU A CA 1
ATOM 1567 C C . GLU A 1 198 ? 6.665 1.088 9.326 1.00 94.62 198 GLU A C 1
ATOM 1569 O O . GLU A 1 198 ? 5.649 1.227 10.007 1.00 94.62 198 GLU A O 1
ATOM 1574 N N . ARG A 1 199 ? 7.624 2.019 9.302 1.00 93.88 199 ARG A N 1
ATOM 1575 C CA . ARG A 1 199 ? 7.591 3.195 10.171 1.00 93.88 199 ARG A CA 1
ATOM 1576 C C . ARG A 1 199 ? 6.373 4.086 9.931 1.00 93.88 199 ARG A C 1
ATOM 1578 O O . ARG A 1 199 ? 5.807 4.636 10.867 1.00 93.88 199 ARG A O 1
ATOM 1585 N N . VAL A 1 200 ? 5.955 4.268 8.681 1.00 95.00 200 VAL A N 1
ATOM 1586 C CA . VAL A 1 200 ? 4.762 5.067 8.360 1.00 95.00 200 VAL A CA 1
ATOM 1587 C C . VAL A 1 200 ? 3.493 4.408 8.918 1.00 95.00 200 VAL A C 1
ATOM 1589 O O . VAL A 1 200 ? 2.607 5.123 9.390 1.00 95.00 200 VAL A O 1
ATOM 1592 N N . ARG A 1 201 ? 3.418 3.069 8.941 1.00 93.44 201 ARG A N 1
ATOM 1593 C CA . ARG A 1 201 ? 2.325 2.339 9.606 1.00 93.44 201 ARG A CA 1
ATOM 1594 C C . ARG A 1 201 ? 2.361 2.487 11.122 1.00 93.44 201 ARG A C 1
ATOM 1596 O O . ARG A 1 201 ? 1.314 2.731 11.713 1.00 93.44 201 ARG A O 1
ATOM 1603 N N . GLU A 1 202 ? 3.538 2.378 11.739 1.00 92.50 202 GLU A N 1
ATOM 1604 C CA . GLU A 1 202 ? 3.716 2.587 13.186 1.00 92.50 202 GLU A CA 1
ATOM 1605 C C . GLU A 1 202 ? 3.255 3.983 13.622 1.00 92.50 202 GLU A C 1
ATOM 1607 O O . GLU A 1 202 ? 2.658 4.148 14.683 1.00 92.50 202 GLU A O 1
ATOM 1612 N N . LEU A 1 203 ? 3.463 4.988 12.767 1.00 91.19 203 LEU A N 1
ATOM 1613 C CA . LEU A 1 203 ? 2.998 6.361 12.973 1.00 91.19 203 LEU A CA 1
ATOM 1614 C C . LEU A 1 203 ? 1.487 6.551 12.717 1.00 91.19 203 LEU A C 1
ATOM 1616 O O . LEU A 1 203 ? 1.005 7.682 12.716 1.00 91.19 203 LEU A O 1
ATOM 1620 N N . GLY A 1 204 ? 0.733 5.471 12.485 1.00 88.81 204 GLY A N 1
ATOM 1621 C CA . GLY A 1 204 ? -0.726 5.489 12.362 1.00 88.81 204 GLY A CA 1
ATOM 1622 C C . GLY A 1 204 ? -1.260 5.896 10.986 1.00 88.81 204 GLY A C 1
ATOM 1623 O O . GLY A 1 204 ? -2.442 6.218 10.863 1.00 88.81 204 GLY A O 1
ATOM 1624 N N . CYS A 1 205 ? -0.431 5.901 9.937 1.00 91.69 205 CYS A N 1
ATOM 1625 C CA . CYS A 1 205 ? -0.903 6.206 8.586 1.00 91.69 205 CYS A CA 1
ATOM 1626 C C . CYS A 1 205 ? -1.560 4.973 7.945 1.00 91.69 205 CYS A C 1
ATOM 1628 O O . CYS A 1 205 ? -0.895 3.967 7.700 1.00 91.69 205 CYS A O 1
ATOM 1630 N N . ASP A 1 206 ? -2.850 5.070 7.615 1.00 89.31 206 ASP A N 1
ATOM 1631 C CA . ASP A 1 206 ? -3.583 4.006 6.918 1.00 89.31 206 ASP A CA 1
ATOM 1632 C C . ASP A 1 206 ? -3.093 3.854 5.460 1.00 89.31 206 ASP A C 1
ATOM 1634 O O . ASP A 1 206 ? -3.190 4.821 4.698 1.00 89.31 206 ASP A O 1
ATOM 1638 N N . PRO A 1 207 ? -2.635 2.662 5.025 1.00 87.06 207 PRO A N 1
ATOM 1639 C CA . PRO A 1 207 ? -2.271 2.379 3.633 1.00 87.06 207 PRO A CA 1
ATOM 1640 C C . PRO A 1 207 ? -3.362 2.664 2.600 1.00 87.06 207 PRO A C 1
ATOM 1642 O O . PRO A 1 207 ? -3.054 2.936 1.440 1.00 87.06 207 PRO A O 1
ATOM 1645 N N . LYS A 1 208 ? -4.638 2.619 2.998 1.00 87.25 208 LYS A N 1
ATOM 1646 C CA . LYS A 1 208 ? -5.765 2.959 2.117 1.00 87.25 208 LYS A CA 1
ATOM 1647 C C . LYS A 1 208 ? -5.928 4.467 1.927 1.00 87.25 208 LYS A C 1
ATOM 1649 O O . LYS A 1 208 ? -6.595 4.902 0.987 1.00 87.25 208 LYS A O 1
ATOM 1654 N N . SER A 1 209 ? -5.334 5.280 2.801 1.00 88.31 209 SER A N 1
ATOM 1655 C CA . SER A 1 209 ? -5.382 6.733 2.693 1.00 88.31 209 SER A CA 1
ATOM 1656 C C . SER A 1 209 ? -4.529 7.222 1.529 1.00 88.31 209 SER A C 1
ATOM 1658 O O . SER A 1 209 ? -3.378 6.820 1.351 1.00 88.31 209 SER A O 1
ATOM 1660 N N . LYS A 1 210 ? -5.040 8.216 0.794 1.00 87.25 210 LYS A N 1
ATOM 1661 C CA . LYS A 1 210 ? -4.251 8.930 -0.221 1.00 87.25 210 LYS A CA 1
ATOM 1662 C C . LYS A 1 210 ? -2.990 9.562 0.378 1.00 87.25 210 LYS A C 1
ATOM 1664 O O . LYS A 1 210 ? -2.029 9.742 -0.359 1.00 87.25 210 LYS A O 1
ATOM 1669 N N . MET A 1 211 ? -2.976 9.875 1.681 1.00 90.81 211 MET A N 1
ATOM 1670 C CA . MET A 1 211 ? -1.823 10.462 2.380 1.00 90.81 211 MET A CA 1
ATOM 1671 C C . MET A 1 211 ? -0.679 9.474 2.628 1.00 90.81 211 MET A C 1
ATOM 1673 O O . MET A 1 211 ? 0.439 9.914 2.883 1.00 90.81 211 MET A O 1
ATOM 1677 N N . PHE A 1 212 ? -0.904 8.164 2.496 1.00 93.81 212 PHE A N 1
ATOM 1678 C CA . PHE A 1 212 ? 0.105 7.153 2.812 1.00 93.81 212 PHE A CA 1
ATOM 1679 C C . PHE A 1 212 ? 1.388 7.309 1.984 1.00 93.81 212 PHE A C 1
ATOM 1681 O O . PHE A 1 212 ? 2.482 7.430 2.531 1.00 93.81 212 PHE A O 1
ATOM 1688 N N . VAL A 1 213 ? 1.265 7.424 0.657 1.00 93.62 213 VAL A N 1
ATOM 1689 C CA . VAL A 1 213 ? 2.426 7.630 -0.230 1.00 93.62 213 VAL A CA 1
ATOM 1690 C C . VAL A 1 213 ? 3.126 8.971 0.029 1.00 93.62 213 VAL A C 1
ATOM 1692 O O . VAL A 1 213 ? 4.347 9.074 -0.087 1.00 93.62 213 VAL A O 1
ATOM 1695 N N . TYR A 1 214 ? 2.375 9.997 0.442 1.00 92.25 214 TYR A N 1
ATOM 1696 C CA . TYR A 1 214 ? 2.927 11.296 0.829 1.00 92.25 214 TYR A CA 1
ATOM 1697 C C . TYR A 1 214 ? 3.721 11.205 2.136 1.00 92.25 214 TYR A C 1
ATOM 1699 O O . TYR A 1 214 ? 4.777 11.828 2.247 1.00 92.25 214 TYR A O 1
ATOM 1707 N N . ALA A 1 215 ? 3.261 10.392 3.089 1.00 94.81 215 ALA A N 1
ATOM 1708 C CA . ALA A 1 215 ? 3.975 10.101 4.326 1.00 94.81 215 ALA A CA 1
ATOM 1709 C C . ALA A 1 215 ? 5.263 9.323 4.070 1.00 94.81 215 ALA A C 1
ATOM 1711 O O . ALA A 1 215 ? 6.323 9.728 4.550 1.00 94.81 215 ALA A O 1
ATOM 1712 N N . MET A 1 216 ? 5.211 8.289 3.228 1.00 94.75 216 MET A N 1
ATOM 1713 C CA . MET A 1 216 ? 6.411 7.568 2.800 1.00 94.75 216 MET A CA 1
ATOM 1714 C C . MET A 1 216 ? 7.415 8.499 2.119 1.00 94.75 216 MET A C 1
ATOM 1716 O O . MET A 1 216 ? 8.607 8.468 2.425 1.00 94.75 216 MET A O 1
ATOM 1720 N N . TYR A 1 217 ? 6.942 9.378 1.235 1.00 92.88 217 TYR A N 1
ATOM 1721 C CA . TYR A 1 217 ? 7.795 10.366 0.587 1.00 92.88 217 TYR A CA 1
ATOM 1722 C C . TYR A 1 217 ? 8.444 11.321 1.598 1.00 92.88 217 TYR A C 1
ATOM 1724 O O . TYR A 1 217 ? 9.663 11.501 1.563 1.00 92.88 217 TYR A O 1
ATOM 1732 N N . ALA A 1 218 ? 7.669 11.891 2.525 1.00 92.38 218 ALA A N 1
ATOM 1733 C CA . ALA A 1 218 ? 8.196 12.771 3.566 1.00 92.38 218 ALA A CA 1
ATOM 1734 C C . ALA A 1 218 ? 9.281 12.059 4.393 1.00 92.38 218 ALA A C 1
ATOM 1736 O O . ALA A 1 218 ? 10.392 12.578 4.527 1.00 92.38 218 ALA A O 1
ATOM 1737 N N . MET A 1 219 ? 9.008 10.829 4.836 1.00 92.44 219 MET A N 1
ATOM 1738 C CA . MET A 1 219 ? 9.945 10.004 5.604 1.00 92.44 219 MET A CA 1
ATOM 1739 C C . MET A 1 219 ? 11.200 9.616 4.826 1.00 92.44 219 MET A C 1
ATOM 1741 O O . MET A 1 219 ? 12.281 9.551 5.406 1.00 92.44 219 MET A O 1
ATOM 1745 N N . SER A 1 220 ? 11.104 9.423 3.508 1.00 89.88 220 SER A N 1
ATOM 1746 C CA . SER A 1 220 ? 12.274 9.114 2.675 1.00 89.88 220 SER A CA 1
ATOM 1747 C C . SER A 1 220 ? 13.329 10.222 2.680 1.00 89.88 220 SER A C 1
ATOM 1749 O O . SER A 1 220 ? 14.518 9.950 2.517 1.00 89.88 220 SER A O 1
ATOM 1751 N N . SER A 1 221 ? 12.902 11.466 2.911 1.00 83.94 221 SER A N 1
ATOM 1752 C CA . SER A 1 221 ? 13.770 12.645 2.950 1.00 83.94 221 SER A CA 1
ATOM 1753 C C . SER A 1 221 ? 14.274 13.004 4.354 1.00 83.94 221 SER A C 1
ATOM 1755 O O . SER A 1 221 ? 15.120 13.892 4.502 1.00 83.94 221 SER A O 1
ATOM 1757 N N . LEU A 1 222 ? 13.772 12.324 5.389 1.00 87.69 222 LEU A N 1
ATOM 1758 C CA . LEU A 1 222 ? 14.061 12.620 6.787 1.00 87.69 222 LEU A CA 1
ATOM 1759 C C . LEU A 1 222 ? 15.008 11.577 7.377 1.00 87.69 222 LEU A C 1
ATOM 1761 O O . LEU A 1 222 ? 14.790 10.370 7.280 1.00 87.69 222 LEU A O 1
ATOM 1765 N N . SER A 1 223 ? 16.076 12.057 8.012 1.00 87.44 223 SER A N 1
ATOM 1766 C CA . SER A 1 223 ? 16.888 11.219 8.891 1.00 87.44 223 SER A CA 1
ATOM 1767 C C . SER A 1 223 ? 16.232 11.121 10.264 1.00 87.44 223 SER A C 1
ATOM 1769 O O . SER A 1 223 ? 15.516 12.035 10.675 1.00 87.44 223 SER A O 1
ATOM 1771 N N . GLU A 1 224 ? 16.541 10.062 11.012 1.00 88.00 224 GLU A N 1
ATOM 1772 C CA . GLU A 1 224 ? 16.063 9.891 12.392 1.00 88.00 224 GLU A CA 1
ATOM 1773 C C . GLU A 1 224 ? 16.371 11.108 13.271 1.00 88.00 224 GLU A C 1
ATOM 1775 O O . GLU A 1 224 ? 15.506 11.580 14.004 1.00 88.00 224 GLU A O 1
ATOM 1780 N N . LYS A 1 225 ? 17.569 11.694 13.123 1.00 90.75 225 LYS A N 1
ATOM 1781 C CA . LYS A 1 225 ? 17.958 12.920 13.835 1.00 90.75 225 LYS A CA 1
ATOM 1782 C C . LYS A 1 225 ? 17.025 14.095 13.516 1.00 90.75 225 LYS A C 1
ATOM 1784 O O . LYS A 1 225 ? 16.590 14.784 14.429 1.00 90.75 225 LYS A O 1
ATOM 1789 N N . LYS A 1 226 ? 16.703 14.316 12.233 1.00 92.12 226 LYS A N 1
ATOM 1790 C CA . LYS A 1 226 ? 15.798 15.400 11.807 1.00 92.12 226 LYS A CA 1
ATOM 1791 C C . LYS A 1 226 ? 14.361 15.148 12.250 1.00 92.12 226 LYS A C 1
ATOM 1793 O O . LYS A 1 226 ? 13.673 16.090 12.616 1.00 92.12 226 LYS A O 1
ATOM 1798 N N . TRP A 1 227 ? 13.907 13.897 12.206 1.00 92.75 227 TRP A N 1
ATOM 1799 C CA . TRP A 1 227 ? 12.585 13.524 12.703 1.00 92.75 227 TRP A CA 1
ATOM 1800 C C . TRP A 1 227 ? 12.460 13.820 14.198 1.00 92.75 227 TRP A C 1
ATOM 1802 O O . TRP A 1 227 ? 11.527 14.504 14.607 1.00 92.75 227 TRP A O 1
ATOM 1812 N N . LYS A 1 228 ? 13.431 13.358 14.994 1.00 93.31 228 LYS A N 1
ATOM 1813 C CA . LYS A 1 228 ? 13.451 13.555 16.445 1.00 93.31 228 LYS A CA 1
ATOM 1814 C C . LYS A 1 228 ? 13.496 15.038 16.820 1.00 93.31 228 LYS A C 1
ATOM 1816 O O . LYS A 1 228 ? 12.662 15.462 17.604 1.00 93.31 228 LYS A O 1
ATOM 1821 N N . ALA A 1 229 ? 14.364 15.829 16.186 1.00 94.44 229 ALA A N 1
ATOM 1822 C CA . ALA A 1 229 ? 14.435 17.273 16.431 1.00 94.44 229 ALA A CA 1
ATOM 1823 C C . ALA A 1 229 ? 13.105 17.992 16.132 1.00 94.44 229 ALA A C 1
ATOM 1825 O O . ALA A 1 229 ? 12.685 18.869 16.878 1.00 94.44 229 ALA A O 1
ATOM 1826 N N . LYS A 1 230 ? 12.399 17.601 15.060 1.00 93.81 230 LYS A N 1
ATOM 1827 C CA . LYS A 1 230 ? 11.078 18.168 14.735 1.00 93.81 230 LYS A CA 1
ATOM 1828 C C . LYS A 1 230 ? 9.992 17.727 15.700 1.00 93.81 230 LYS A C 1
ATOM 1830 O O . LYS A 1 230 ? 9.108 18.519 15.999 1.00 93.81 230 LYS A O 1
ATOM 1835 N N . LEU A 1 231 ? 10.047 16.481 16.161 1.00 94.81 231 LEU A N 1
ATOM 1836 C CA . LEU A 1 231 ? 9.134 15.983 17.180 1.00 94.81 231 LEU A CA 1
ATOM 1837 C C . LEU A 1 231 ? 9.322 16.763 18.487 1.00 94.81 231 LEU A C 1
ATOM 1839 O O . LEU A 1 231 ? 8.350 17.310 18.986 1.00 94.81 231 LEU A O 1
ATOM 1843 N N . GLU A 1 232 ? 10.565 16.904 18.954 1.00 95.38 232 GLU A N 1
ATOM 1844 C CA . GLU A 1 232 ? 10.914 17.664 20.163 1.00 95.38 232 GLU A CA 1
ATOM 1845 C C . GLU A 1 232 ? 10.519 19.142 20.047 1.00 95.38 232 GLU A C 1
ATOM 1847 O O . GLU A 1 232 ? 9.984 19.710 20.995 1.00 95.38 232 GLU A O 1
ATOM 1852 N N . LEU A 1 233 ? 10.703 19.755 18.870 1.00 95.25 233 LEU A N 1
ATOM 1853 C CA . LEU A 1 233 ? 10.234 21.116 18.603 1.00 95.25 233 LEU A CA 1
ATOM 1854 C C . LEU A 1 233 ? 8.708 21.226 18.732 1.00 95.25 233 LEU A C 1
ATOM 1856 O O . LEU A 1 233 ? 8.204 22.168 19.328 1.00 95.25 233 LEU A O 1
ATOM 1860 N N . LEU A 1 234 ? 7.945 20.286 18.171 1.00 93.12 234 LEU A N 1
ATOM 1861 C CA . LEU A 1 234 ? 6.485 20.308 18.303 1.00 93.12 234 LEU A CA 1
ATOM 1862 C C . LEU A 1 234 ? 6.057 20.044 19.757 1.00 93.12 234 LEU A C 1
ATOM 1864 O O . LEU A 1 234 ? 5.143 20.696 20.255 1.00 93.12 234 LEU A O 1
ATOM 1868 N N . GLU A 1 235 ? 6.756 19.164 20.473 1.00 93.94 235 GLU A N 1
ATOM 1869 C CA . GLU A 1 235 ? 6.531 18.926 21.903 1.00 93.94 235 GLU A CA 1
ATOM 1870 C C . GLU A 1 235 ? 6.828 20.170 22.754 1.00 93.94 235 GLU A C 1
ATOM 1872 O O . GLU A 1 235 ? 6.082 20.445 23.693 1.00 93.94 235 GLU A O 1
ATOM 1877 N N . SER A 1 236 ? 7.832 20.985 22.403 1.00 93.75 236 SER A N 1
ATOM 1878 C CA . SER A 1 236 ? 8.120 22.235 23.125 1.00 93.75 236 SER A CA 1
ATOM 1879 C C . SER A 1 236 ? 7.020 23.291 22.975 1.00 93.75 236 SER A C 1
ATOM 1881 O O . SER A 1 236 ? 6.877 24.146 23.842 1.00 93.75 236 SER A O 1
ATOM 1883 N N . PHE A 1 237 ? 6.203 23.212 21.917 1.00 90.56 237 PHE A N 1
ATOM 1884 C CA . PHE A 1 237 ? 4.972 24.006 21.772 1.00 90.56 237 PHE A CA 1
ATOM 1885 C C . PHE A 1 237 ? 3.751 23.351 22.449 1.00 90.56 237 PHE A C 1
ATOM 1887 O O . PHE A 1 237 ? 2.625 23.842 22.348 1.00 90.56 237 PHE A O 1
ATOM 1894 N N . GLY A 1 238 ? 3.960 22.251 23.176 1.00 90.25 238 GLY A N 1
ATOM 1895 C CA . GLY A 1 238 ? 2.957 21.601 24.009 1.00 90.25 238 GLY A CA 1
ATOM 1896 C C . GLY A 1 238 ? 2.007 20.668 23.262 1.00 90.25 238 GLY A C 1
ATOM 1897 O O . GLY A 1 238 ? 0.892 20.471 23.749 1.00 90.25 238 GLY A O 1
ATOM 1898 N N . PHE A 1 239 ? 2.412 20.134 22.104 1.00 93.19 239 PHE A N 1
ATOM 1899 C CA . PHE A 1 239 ? 1.725 19.024 21.435 1.00 93.19 239 PHE A CA 1
ATOM 1900 C C . PHE A 1 239 ? 2.217 17.686 21.995 1.00 93.19 239 PHE A C 1
ATOM 1902 O O . PHE A 1 239 ? 3.415 17.476 22.160 1.00 93.19 239 PHE A O 1
ATOM 1909 N N . SER A 1 240 ? 1.310 16.747 22.242 1.00 93.88 240 SER A N 1
ATOM 1910 C CA . SER A 1 240 ? 1.683 15.373 22.587 1.00 93.88 240 SER A CA 1
ATOM 1911 C C . SER A 1 240 ? 2.197 14.604 21.362 1.00 93.88 240 SER A C 1
ATOM 1913 O O . SER A 1 240 ? 1.827 14.891 20.220 1.00 93.88 240 SER A O 1
ATOM 1915 N N . LYS A 1 241 ? 2.988 13.542 21.577 1.00 92.62 241 LYS A N 1
ATOM 1916 C CA . LYS A 1 241 ? 3.445 12.660 20.481 1.00 92.62 241 LYS A CA 1
ATOM 1917 C C . LYS A 1 241 ? 2.289 12.112 19.641 1.00 92.62 241 LYS A C 1
ATOM 1919 O O . LYS A 1 241 ? 2.388 12.074 18.418 1.00 92.62 241 LYS A O 1
ATOM 1924 N N . GLY A 1 242 ? 1.188 11.722 20.288 1.00 93.00 242 GLY A N 1
ATOM 1925 C CA . GLY A 1 242 ? -0.001 11.204 19.605 1.00 93.00 242 GLY A CA 1
ATOM 1926 C C . GLY A 1 242 ? -0.671 12.243 18.700 1.00 93.00 242 GLY A C 1
ATOM 1927 O O . GLY A 1 242 ? -1.067 11.924 17.575 1.00 93.00 242 GLY A O 1
ATOM 1928 N N . GLU A 1 243 ? -0.738 13.503 19.139 1.00 93.88 243 GLU A N 1
ATOM 1929 C CA . GLU A 1 243 ? -1.232 14.606 18.308 1.00 93.88 243 GLU A CA 1
ATOM 1930 C C . GLU A 1 243 ? -0.306 14.864 17.124 1.00 93.88 243 GLU A C 1
ATOM 1932 O O . GLU A 1 243 ? -0.788 14.971 15.999 1.00 93.88 243 GLU A O 1
ATOM 1937 N N . VAL A 1 244 ? 1.015 14.873 17.333 1.00 94.31 244 VAL A N 1
ATOM 1938 C CA . VAL A 1 244 ? 1.984 15.042 16.239 1.00 94.31 244 VAL A CA 1
ATOM 1939 C C . VAL A 1 244 ? 1.858 13.920 15.206 1.00 94.31 244 VAL A C 1
ATOM 1941 O O . VAL A 1 244 ? 1.887 14.186 14.004 1.00 94.31 244 VAL A O 1
ATOM 1944 N N . PHE A 1 245 ? 1.663 12.671 15.634 1.00 94.25 245 PHE A N 1
ATOM 1945 C CA . PHE A 1 245 ? 1.457 11.545 14.715 1.00 94.25 245 PHE A CA 1
ATOM 1946 C C . PHE A 1 245 ? 0.141 11.683 13.944 1.00 94.25 245 PHE A C 1
ATOM 1948 O O . PHE A 1 245 ? 0.109 11.508 12.724 1.00 94.25 245 PHE A O 1
ATOM 1955 N N . THR A 1 246 ? -0.925 12.116 14.619 1.00 93.44 246 THR A N 1
ATOM 1956 C CA . THR A 1 246 ? -2.206 12.427 13.973 1.00 93.44 246 THR A CA 1
ATOM 1957 C C . THR A 1 246 ? -2.045 13.548 12.943 1.00 93.44 246 THR A C 1
ATOM 1959 O O . THR A 1 246 ? -2.521 13.426 11.812 1.00 93.44 246 THR A O 1
ATOM 1962 N N . MET A 1 247 ? -1.322 14.616 13.287 1.00 93.94 247 MET A N 1
ATOM 1963 C CA . MET A 1 247 ? -1.019 15.725 12.383 1.00 93.94 247 MET A CA 1
ATOM 1964 C C . MET A 1 247 ? -0.217 15.257 11.168 1.00 93.94 247 MET A C 1
ATOM 1966 O O . MET A 1 247 ? -0.557 15.600 10.035 1.00 93.94 247 MET A O 1
ATOM 1970 N N . PHE A 1 248 ? 0.808 14.435 11.393 1.00 94.31 248 PHE A N 1
ATOM 1971 C CA . PHE A 1 248 ? 1.630 13.850 10.342 1.00 94.31 248 PHE A CA 1
ATOM 1972 C C . PHE A 1 248 ? 0.801 12.978 9.393 1.00 94.31 248 PHE A C 1
ATOM 1974 O O . PHE A 1 248 ? 0.922 13.132 8.182 1.00 94.31 248 PHE A O 1
ATOM 1981 N N . SER A 1 249 ? -0.100 12.137 9.910 1.00 93.12 249 SER A N 1
ATOM 1982 C CA . SER A 1 249 ? -0.958 11.277 9.080 1.00 93.12 249 SER A CA 1
ATOM 1983 C C . SER A 1 249 ? -1.897 12.065 8.151 1.00 93.12 249 SER A C 1
ATOM 1985 O O . SER A 1 249 ? -2.188 11.628 7.034 1.00 93.12 249 SER A O 1
ATOM 1987 N N . LYS A 1 250 ? -2.338 13.255 8.583 1.00 92.06 250 LYS A N 1
ATOM 1988 C CA . LYS A 1 250 ? -3.220 14.152 7.818 1.00 92.06 250 LYS A CA 1
ATOM 1989 C C . LYS A 1 250 ? -2.456 15.080 6.872 1.00 92.06 250 LYS A C 1
ATOM 1991 O O . LYS A 1 250 ? -2.960 15.396 5.798 1.00 92.06 250 LYS A O 1
ATOM 1996 N N . ALA A 1 251 ? -1.266 15.537 7.261 1.00 92.06 251 ALA A N 1
ATOM 1997 C CA . ALA A 1 251 ? -0.436 16.441 6.467 1.00 92.06 251 ALA A CA 1
ATOM 1998 C C . ALA A 1 251 ? 1.060 16.093 6.594 1.00 92.06 251 ALA A C 1
ATOM 2000 O O . ALA A 1 251 ? 1.816 16.816 7.249 1.00 92.06 251 ALA A O 1
ATOM 2001 N N . PRO A 1 252 ? 1.541 15.038 5.911 1.00 93.19 252 PRO A N 1
ATOM 2002 C CA . PRO A 1 252 ? 2.909 14.555 6.112 1.00 93.19 252 PRO A CA 1
ATOM 2003 C C . PRO A 1 252 ? 3.999 15.562 5.728 1.00 93.19 252 PRO A C 1
ATOM 2005 O O . PRO A 1 252 ? 5.100 15.565 6.281 1.00 93.19 252 PRO A O 1
ATOM 2008 N N . TYR A 1 253 ? 3.673 16.467 4.802 1.00 89.25 253 TYR A N 1
ATOM 2009 C CA . TYR A 1 253 ? 4.546 17.550 4.356 1.00 89.25 253 TYR A CA 1
ATOM 2010 C C . TYR A 1 253 ? 4.935 18.545 5.452 1.00 89.25 253 TYR A C 1
ATOM 2012 O O . TYR A 1 253 ? 5.943 19.235 5.283 1.00 89.25 253 TYR A O 1
ATOM 2020 N N . LEU A 1 254 ? 4.189 18.599 6.561 1.00 90.81 254 LEU A N 1
ATOM 2021 C CA . LEU A 1 254 ? 4.562 19.330 7.774 1.00 90.81 254 LEU A CA 1
ATOM 2022 C C . LEU A 1 254 ? 6.013 19.014 8.163 1.00 90.81 254 LEU A C 1
ATOM 2024 O O . LEU A 1 254 ? 6.837 19.913 8.313 1.00 90.81 254 LEU A O 1
ATOM 2028 N N . MET A 1 255 ? 6.345 17.723 8.225 1.00 89.88 255 MET A N 1
ATOM 2029 C CA . MET A 1 255 ? 7.657 17.253 8.676 1.00 89.88 255 MET A CA 1
ATOM 2030 C C . MET A 1 255 ? 8.756 17.466 7.629 1.00 89.88 255 MET A C 1
ATOM 2032 O O . MET A 1 255 ? 9.938 17.413 7.955 1.00 89.88 255 MET A O 1
ATOM 2036 N N . SER A 1 256 ? 8.396 17.768 6.377 1.00 86.06 256 SER A N 1
ATOM 2037 C CA . SER A 1 256 ? 9.351 18.129 5.321 1.00 86.06 256 SER A CA 1
ATOM 2038 C C . SER A 1 256 ? 9.812 19.593 5.384 1.00 86.06 256 SER A C 1
ATOM 2040 O O . SER A 1 256 ? 10.672 19.990 4.596 1.00 86.06 256 SER A O 1
ATOM 2042 N N . ARG A 1 257 ? 9.245 20.424 6.270 1.00 86.81 257 ARG A N 1
ATOM 2043 C CA . ARG A 1 257 ? 9.640 21.832 6.448 1.00 86.81 257 ARG A CA 1
ATOM 2044 C C . ARG A 1 257 ? 10.848 21.977 7.386 1.00 86.81 257 ARG A C 1
ATOM 2046 O O . ARG A 1 257 ? 11.171 21.077 8.163 1.00 86.81 257 ARG A O 1
ATOM 2053 N N . SER A 1 258 ? 11.555 23.107 7.295 1.00 86.62 258 SER A N 1
ATOM 2054 C CA . SER A 1 258 ? 12.644 23.428 8.229 1.00 86.62 258 SER A CA 1
ATOM 2055 C C . SER A 1 258 ? 12.096 23.689 9.636 1.00 86.62 258 SER A C 1
ATOM 2057 O O . SER A 1 258 ? 10.959 24.130 9.784 1.00 86.62 258 SER A O 1
ATOM 2059 N N . GLU A 1 259 ? 12.905 23.421 10.666 1.00 90.62 259 GLU A N 1
ATOM 2060 C CA . GLU A 1 259 ? 12.551 23.733 12.064 1.00 90.62 259 GLU A CA 1
ATOM 2061 C C . GLU A 1 259 ? 12.281 25.225 12.257 1.00 90.62 259 GLU A C 1
ATOM 2063 O O . GLU A 1 259 ? 11.247 25.584 12.803 1.00 90.62 259 GLU A O 1
ATOM 2068 N N . GLU A 1 260 ? 13.133 26.089 11.699 1.00 90.19 260 GLU A N 1
ATOM 2069 C CA . GLU A 1 260 ? 12.951 27.545 11.740 1.00 90.19 260 GLU A CA 1
ATOM 2070 C C . GLU A 1 260 ? 11.579 27.976 11.203 1.00 90.19 260 GLU A C 1
ATOM 2072 O O . GLU A 1 260 ? 10.895 28.812 11.790 1.00 90.19 260 GLU A O 1
ATOM 2077 N N . ARG A 1 261 ? 11.139 27.374 10.093 1.00 88.75 261 ARG A N 1
ATOM 2078 C CA . ARG A 1 261 ? 9.832 27.683 9.517 1.00 88.75 261 ARG A CA 1
ATOM 2079 C C . ARG A 1 261 ? 8.695 27.185 10.401 1.00 88.75 261 ARG A C 1
ATOM 2081 O O . ARG A 1 261 ? 7.713 27.899 10.559 1.00 88.75 261 ARG A O 1
ATOM 2088 N N . LEU A 1 262 ? 8.799 25.964 10.929 1.00 90.44 262 LEU A N 1
ATOM 2089 C CA . LEU A 1 262 ? 7.786 25.420 11.837 1.00 90.44 262 LEU A CA 1
ATOM 2090 C C . LEU A 1 262 ? 7.646 26.301 13.080 1.00 90.44 262 LEU A C 1
ATOM 2092 O O . LEU A 1 262 ? 6.526 26.624 13.456 1.00 90.44 262 LEU A O 1
ATOM 2096 N N . MET A 1 263 ? 8.770 26.752 13.637 1.00 91.88 263 MET A N 1
ATOM 2097 C CA . MET A 1 263 ? 8.821 27.669 14.772 1.00 91.88 263 MET A CA 1
ATOM 2098 C C . MET A 1 263 ? 8.121 28.996 14.462 1.00 91.88 263 MET A C 1
ATOM 2100 O O . MET A 1 263 ? 7.226 29.377 15.204 1.00 91.88 263 MET A O 1
ATOM 2104 N N . LYS A 1 264 ? 8.436 29.648 13.332 1.00 90.31 264 LYS A N 1
ATOM 2105 C CA . LYS A 1 264 ? 7.770 30.897 12.903 1.00 90.31 264 LYS A CA 1
ATOM 2106 C C . LYS A 1 264 ? 6.257 30.741 12.754 1.00 90.31 264 LYS A C 1
ATOM 2108 O O . LYS A 1 264 ? 5.495 31.604 13.167 1.00 90.31 264 LYS A O 1
ATOM 2113 N N . VAL A 1 265 ? 5.811 29.634 12.160 1.00 89.00 265 VAL A N 1
ATOM 2114 C CA . VAL A 1 265 ? 4.376 29.375 11.990 1.00 89.00 265 VAL A CA 1
ATOM 2115 C C . VAL A 1 265 ? 3.695 29.118 13.338 1.00 89.00 265 VAL A C 1
ATOM 2117 O O . VAL A 1 265 ? 2.589 29.605 13.552 1.00 89.00 265 VAL A O 1
ATOM 2120 N N . MET A 1 266 ? 4.339 28.376 14.244 1.00 89.75 266 MET A N 1
ATOM 2121 C CA . MET A 1 266 ? 3.810 28.130 15.589 1.00 89.75 266 MET A CA 1
ATOM 2122 C C . MET A 1 266 ? 3.709 29.410 16.411 1.00 89.75 266 MET A C 1
ATOM 2124 O O . MET A 1 266 ? 2.663 29.654 17.003 1.00 89.75 266 MET A O 1
ATOM 2128 N N . ASP A 1 267 ? 4.759 30.229 16.405 1.00 90.06 267 ASP A N 1
ATOM 2129 C CA . ASP A 1 267 ? 4.801 31.513 17.104 1.00 90.06 267 ASP A CA 1
ATOM 2130 C C . ASP A 1 267 ? 3.668 32.430 16.627 1.00 90.06 267 ASP A C 1
ATOM 2132 O O . ASP A 1 267 ? 2.859 32.900 17.425 1.00 90.06 267 ASP A O 1
ATOM 2136 N N . TYR A 1 268 ? 3.487 32.546 15.310 1.00 91.31 268 TYR A N 1
ATOM 2137 C CA . TYR A 1 268 ? 2.391 33.328 14.750 1.00 91.31 268 TYR A CA 1
ATOM 2138 C C . TYR A 1 268 ? 1.008 32.812 15.185 1.00 91.31 268 TYR A C 1
ATOM 2140 O O . TYR A 1 268 ? 0.170 33.574 15.661 1.00 91.31 268 TYR A O 1
ATOM 2148 N N . PHE A 1 269 ? 0.730 31.509 15.063 1.00 90.94 269 PHE A N 1
ATOM 2149 C CA . PHE A 1 269 ? -0.605 30.996 15.391 1.00 90.94 269 PHE A CA 1
ATOM 2150 C C . PHE A 1 269 ? -0.904 30.964 16.895 1.00 90.94 269 PHE A C 1
ATOM 2152 O O . PHE A 1 269 ? -2.018 31.308 17.290 1.00 90.94 269 PHE A O 1
ATOM 2159 N N . LEU A 1 270 ? 0.049 30.530 17.721 1.00 90.19 270 LEU A N 1
ATOM 2160 C CA . LEU A 1 270 ? -0.153 30.329 19.158 1.00 90.19 270 LEU A CA 1
ATOM 2161 C C . LEU A 1 270 ? 0.110 31.604 19.961 1.00 90.19 270 LEU A C 1
ATOM 2163 O O . LEU A 1 270 ? -0.646 31.910 20.883 1.00 90.19 270 LEU A O 1
ATOM 2167 N N . ASN A 1 271 ? 1.158 32.358 19.619 1.00 87.56 271 ASN A N 1
ATOM 2168 C CA . ASN A 1 271 ? 1.584 33.514 20.403 1.00 87.56 271 ASN A CA 1
ATOM 2169 C C . ASN A 1 271 ? 0.999 34.824 19.877 1.00 87.56 271 ASN A C 1
ATOM 2171 O O . ASN A 1 271 ? 0.526 35.606 20.699 1.00 87.56 271 ASN A O 1
ATOM 2175 N N . GLU A 1 272 ? 0.967 35.059 18.564 1.00 89.31 272 GLU A N 1
ATOM 2176 C CA . GLU A 1 272 ? 0.375 36.290 18.016 1.00 89.31 272 GLU A CA 1
ATOM 2177 C C . GLU A 1 272 ? -1.150 36.187 17.902 1.00 89.31 272 GLU A C 1
ATOM 2179 O O . GLU A 1 272 ? -1.873 37.008 18.459 1.00 89.31 272 GLU A O 1
ATOM 2184 N N . LEU A 1 273 ? -1.655 35.151 17.225 1.00 86.81 273 LEU A N 1
ATOM 2185 C CA . LEU A 1 273 ? -3.087 35.004 16.941 1.00 86.81 273 LEU A CA 1
ATOM 2186 C C . LEU A 1 273 ? -3.885 34.283 18.035 1.00 86.81 273 LEU A C 1
ATOM 2188 O O . LEU A 1 273 ? -5.111 34.219 17.944 1.00 86.81 273 LEU A O 1
ATOM 2192 N N . LYS A 1 274 ? -3.208 33.725 19.045 1.00 88.88 274 LYS A N 1
ATOM 2193 C CA . LYS A 1 274 ? -3.818 33.028 20.191 1.00 88.88 274 LYS A CA 1
ATOM 2194 C C . LYS A 1 274 ? -4.795 31.903 19.804 1.00 88.88 274 LYS A C 1
ATOM 2196 O O . LYS A 1 274 ? -5.762 31.650 20.520 1.00 88.88 274 LYS A O 1
ATOM 2201 N N . TYR A 1 275 ? -4.560 31.210 18.686 1.00 89.00 275 TYR A N 1
ATOM 2202 C CA . TYR A 1 275 ? -5.351 30.030 18.326 1.00 89.00 275 TYR A CA 1
ATOM 2203 C C . TYR A 1 275 ? -5.108 28.883 19.307 1.00 89.00 275 TYR A C 1
ATOM 2205 O O . TYR A 1 275 ? -3.994 28.670 19.782 1.00 89.00 275 TYR A O 1
ATOM 2213 N N . ASP A 1 276 ? -6.147 28.083 19.540 1.00 88.88 276 ASP A N 1
ATOM 2214 C CA . ASP A 1 276 ? -6.030 26.889 20.366 1.00 88.88 276 ASP A CA 1
ATOM 2215 C C . ASP A 1 276 ? -5.177 25.799 19.685 1.00 88.88 276 ASP A C 1
ATOM 2217 O O . ASP A 1 276 ? -5.246 25.571 18.470 1.00 88.88 276 ASP A O 1
ATOM 2221 N N . LYS A 1 277 ? -4.384 25.067 20.473 1.00 89.31 277 LYS A N 1
ATOM 2222 C CA . LYS A 1 277 ? -3.536 23.977 19.964 1.00 89.31 277 LYS A CA 1
ATOM 2223 C C . LYS A 1 277 ? -4.354 22.865 19.307 1.00 89.31 277 LYS A C 1
ATOM 2225 O O . LYS A 1 277 ? -3.950 22.356 18.260 1.00 89.31 277 LYS A O 1
ATOM 2230 N N . SER A 1 278 ? -5.520 22.522 19.858 1.00 88.25 278 SER A N 1
ATOM 2231 C CA . SER A 1 278 ? -6.420 21.510 19.290 1.00 88.25 278 SER A CA 1
ATOM 2232 C C . SER A 1 278 ? -6.932 21.925 17.907 1.00 88.25 278 SER A C 1
ATOM 2234 O O . SER A 1 278 ? -7.039 21.092 16.999 1.00 88.25 278 SER A O 1
ATOM 2236 N N . PHE A 1 279 ? -7.149 23.228 17.686 1.00 87.81 279 PHE A N 1
ATOM 2237 C CA . PHE A 1 279 ? -7.499 23.760 16.374 1.00 87.81 279 PHE A CA 1
ATOM 2238 C C . PHE A 1 279 ? -6.383 23.485 15.363 1.00 87.81 279 PHE A C 1
ATOM 2240 O O . PHE A 1 279 ? -6.653 22.939 14.289 1.00 87.81 279 PHE A O 1
ATOM 2247 N N . LEU A 1 280 ? -5.131 23.782 15.711 1.00 88.62 280 LEU A N 1
ATOM 2248 C CA . LEU A 1 280 ? -3.984 23.534 14.834 1.00 88.62 280 LEU A CA 1
ATOM 2249 C C . LEU A 1 280 ? -3.739 22.036 14.603 1.00 88.62 280 LEU A C 1
ATOM 2251 O O . LEU A 1 280 ? -3.496 21.625 13.465 1.00 88.62 280 LEU A O 1
ATOM 2255 N N . ALA A 1 281 ? -3.885 21.209 15.642 1.00 89.19 281 ALA A N 1
ATOM 2256 C CA . ALA A 1 281 ? -3.763 19.755 15.546 1.00 89.19 281 ALA A CA 1
ATOM 2257 C C . ALA A 1 281 ? -4.830 19.142 14.623 1.00 89.19 281 ALA A C 1
ATOM 2259 O O . ALA A 1 281 ? -4.561 18.207 13.862 1.00 89.19 281 ALA A O 1
ATOM 2260 N N . SER A 1 282 ? -6.044 19.701 14.628 1.00 88.75 282 SER A N 1
ATOM 2261 C CA . SER A 1 282 ? -7.119 19.279 13.727 1.00 88.75 282 SER A CA 1
ATOM 2262 C C . SER A 1 282 ? -6.885 19.691 12.264 1.00 88.75 282 SER A C 1
ATOM 2264 O O . SER A 1 282 ? -7.413 19.033 11.364 1.00 88.75 282 SER A O 1
ATOM 2266 N N . ARG A 1 283 ? -6.075 20.738 12.016 1.00 88.81 283 ARG A N 1
ATOM 2267 C CA . ARG A 1 283 ? -5.857 21.389 10.705 1.00 88.81 283 ARG A CA 1
ATOM 2268 C C . ARG A 1 283 ? -4.364 21.549 10.356 1.00 88.81 283 ARG A C 1
ATOM 2270 O O . ARG A 1 283 ? -3.906 22.645 10.023 1.00 88.81 283 ARG A O 1
ATOM 2277 N N . PRO A 1 284 ? -3.588 20.453 10.315 1.00 89.88 284 PRO A N 1
ATOM 2278 C CA . PRO A 1 284 ? -2.134 20.512 10.152 1.00 89.88 284 PRO A CA 1
ATOM 2279 C C . PRO A 1 284 ? -1.670 20.988 8.761 1.00 89.88 284 PRO A C 1
ATOM 2281 O O . PRO A 1 284 ? -0.491 21.267 8.548 1.00 89.88 284 PRO A O 1
ATOM 2284 N N . VAL A 1 285 ? -2.581 21.123 7.791 1.00 88.00 285 VAL A N 1
ATOM 2285 C CA . VAL A 1 285 ? -2.267 21.684 6.468 1.00 88.00 285 VAL A CA 1
ATOM 2286 C C . VAL A 1 285 ? -1.858 23.162 6.536 1.00 88.00 285 VAL A C 1
ATOM 2288 O O . VAL A 1 285 ? -1.097 23.612 5.682 1.00 88.00 285 VAL A O 1
ATOM 2291 N N . LEU A 1 286 ? -2.284 23.906 7.567 1.00 87.50 286 LEU A N 1
ATOM 2292 C CA . LEU A 1 286 ? -1.921 25.318 7.751 1.00 87.50 286 LEU A CA 1
ATOM 2293 C C . LEU A 1 286 ? -0.401 25.527 7.796 1.00 87.50 286 LEU A C 1
ATOM 2295 O O . LEU A 1 286 ? 0.118 26.455 7.179 1.00 87.50 286 LEU A O 1
ATOM 2299 N N . PHE A 1 287 ? 0.327 24.590 8.405 1.00 85.94 287 PHE A N 1
ATOM 2300 C CA . PHE A 1 287 ? 1.791 24.604 8.470 1.00 85.94 287 PHE A CA 1
ATOM 2301 C C . PHE A 1 287 ? 2.484 24.416 7.116 1.00 85.94 287 PHE A C 1
ATOM 2303 O O . PHE A 1 287 ? 3.681 24.674 6.960 1.00 85.94 287 PHE A O 1
ATOM 2310 N N . CYS A 1 288 ? 1.747 23.942 6.112 1.00 85.69 288 CYS A N 1
ATOM 2311 C CA . CYS A 1 288 ? 2.285 23.684 4.787 1.00 85.69 288 CYS A CA 1
ATOM 2312 C C . CYS A 1 288 ? 2.240 24.920 3.876 1.00 85.69 288 CYS A C 1
ATOM 2314 O O . CYS A 1 288 ? 2.990 24.943 2.893 1.00 85.69 288 CYS A O 1
ATOM 2316 N N . TYR A 1 289 ? 1.418 25.930 4.189 1.00 87.06 289 TYR A N 1
ATOM 2317 C CA . TYR A 1 289 ? 1.294 27.171 3.417 1.00 87.06 289 TYR A CA 1
ATOM 2318 C C . TYR A 1 289 ? 2.383 28.191 3.760 1.00 87.06 289 TYR A C 1
ATOM 2320 O O . TYR A 1 289 ? 3.059 28.080 4.781 1.00 87.06 289 TYR A O 1
ATOM 2328 N N . SER A 1 290 ? 2.609 29.166 2.868 1.00 86.06 290 SER A N 1
ATOM 2329 C CA . SER A 1 290 ? 3.492 30.307 3.155 1.00 86.06 290 SER A CA 1
ATOM 2330 C C . SER A 1 290 ? 2.863 31.202 4.197 1.00 86.06 290 SER A C 1
ATOM 2332 O O . SER A 1 290 ? 1.749 31.671 3.982 1.00 86.06 290 SER A O 1
ATOM 2334 N N . LEU A 1 291 ? 3.596 31.464 5.274 1.00 88.50 291 LEU A N 1
ATOM 2335 C CA . LEU A 1 291 ? 3.130 32.353 6.323 1.00 88.50 291 LEU A CA 1
ATOM 2336 C C . LEU A 1 291 ? 2.949 33.768 5.758 1.00 88.50 291 LEU A C 1
ATOM 2338 O O . LEU A 1 291 ? 1.851 34.304 5.749 1.00 88.50 291 LEU A O 1
ATOM 2342 N N . GLU A 1 292 ? 3.996 34.284 5.125 1.00 88.81 292 GLU A N 1
ATOM 2343 C CA . GLU A 1 292 ? 4.121 35.662 4.650 1.00 88.81 292 GLU A CA 1
ATOM 2344 C C . GLU A 1 292 ? 3.305 35.921 3.381 1.00 88.81 292 GLU A C 1
ATOM 2346 O O . GLU A 1 292 ? 2.670 36.956 3.246 1.00 88.81 292 GLU A O 1
ATOM 2351 N N . LYS A 1 293 ? 3.301 34.967 2.440 1.00 87.69 293 LYS A N 1
ATOM 2352 C CA . LYS A 1 293 ? 2.656 35.146 1.127 1.00 87.69 293 LYS A CA 1
ATOM 2353 C C . LYS A 1 293 ? 1.206 34.673 1.064 1.00 87.69 293 LYS A C 1
ATOM 2355 O O . LYS A 1 293 ? 0.539 34.920 0.070 1.00 87.69 293 LYS A O 1
ATOM 2360 N N . ARG A 1 294 ? 0.734 33.897 2.045 1.00 90.12 294 ARG A N 1
ATOM 2361 C CA . ARG A 1 294 ? -0.605 33.290 1.977 1.00 90.12 294 ARG A CA 1
ATOM 2362 C C . ARG A 1 294 ? -1.382 33.403 3.274 1.00 90.12 294 ARG A C 1
ATOM 2364 O O . ARG A 1 294 ? -2.517 33.849 3.224 1.00 90.12 294 ARG A O 1
ATOM 2371 N N . VAL A 1 295 ? -0.814 32.985 4.401 1.00 90.19 295 VAL A N 1
ATOM 2372 C CA . VAL A 1 295 ? -1.555 32.946 5.670 1.00 90.19 295 VAL A CA 1
ATOM 2373 C C . VAL A 1 295 ? -1.816 34.358 6.188 1.00 90.19 295 VAL A C 1
ATOM 2375 O O . VAL A 1 295 ? -2.977 34.712 6.357 1.00 90.19 295 VAL A O 1
ATOM 2378 N N . ILE A 1 296 ? -0.772 35.172 6.371 1.00 91.00 296 ILE A N 1
ATOM 2379 C CA . ILE A 1 296 ? -0.875 36.536 6.911 1.00 91.00 296 ILE A CA 1
ATOM 2380 C C . ILE A 1 296 ? -1.770 37.428 6.031 1.00 91.00 296 ILE A C 1
ATOM 2382 O O . ILE A 1 296 ? -2.730 37.979 6.564 1.00 91.00 296 ILE A O 1
ATOM 2386 N N . PRO A 1 297 ? -1.562 37.535 4.699 1.00 90.56 297 PRO A N 1
ATOM 2387 C CA . PRO A 1 297 ? -2.404 38.386 3.856 1.00 90.56 297 PRO A CA 1
ATOM 2388 C C . PRO A 1 297 ? -3.885 38.021 3.927 1.00 90.56 297 PRO A C 1
ATOM 2390 O O . PRO A 1 297 ? -4.747 38.884 4.067 1.00 90.56 297 PRO A O 1
ATOM 2393 N N . ARG A 1 298 ? -4.191 36.719 3.882 1.00 92.62 298 ARG A N 1
ATOM 2394 C CA . ARG A 1 298 ? -5.575 36.233 3.917 1.00 92.62 298 ARG A CA 1
ATOM 2395 C C . ARG A 1 298 ? -6.198 36.363 5.300 1.00 92.62 298 ARG A C 1
ATOM 2397 O O . ARG A 1 298 ? -7.394 36.613 5.392 1.00 92.62 298 ARG A O 1
ATOM 2404 N N . PHE A 1 299 ? -5.406 36.206 6.359 1.00 91.06 299 PHE A N 1
ATOM 2405 C CA . PHE A 1 299 ? -5.855 36.459 7.721 1.00 91.06 299 PHE A CA 1
ATOM 2406 C C . PHE A 1 299 ? -6.196 37.937 7.928 1.00 91.06 299 PHE A C 1
ATOM 2408 O O . PHE A 1 299 ? -7.257 38.227 8.466 1.00 91.06 299 PHE A O 1
ATOM 2415 N N . ASN A 1 300 ? -5.363 38.859 7.438 1.00 90.56 300 ASN A N 1
ATOM 2416 C CA . ASN A 1 300 ? -5.609 40.296 7.570 1.00 90.56 300 ASN A CA 1
ATOM 2417 C C . ASN A 1 300 ? -6.887 40.728 6.841 1.00 90.56 300 ASN A C 1
ATOM 2419 O O . ASN A 1 300 ? -7.704 41.433 7.424 1.00 90.56 300 ASN A O 1
ATOM 2423 N N . VAL A 1 301 ? -7.104 40.253 5.608 1.00 90.12 301 VAL A N 1
ATOM 2424 C CA . VAL A 1 301 ? -8.360 40.495 4.872 1.00 90.12 301 VAL A CA 1
ATOM 2425 C C . VAL A 1 301 ? -9.551 39.933 5.645 1.00 90.12 301 VAL A C 1
ATOM 2427 O O . VAL A 1 301 ? -10.549 40.619 5.838 1.00 90.12 301 VAL A O 1
ATOM 2430 N N . LEU A 1 302 ? -9.442 38.699 6.146 1.00 89.38 302 LEU A N 1
ATOM 2431 C CA . LEU A 1 302 ? -10.505 38.081 6.936 1.00 89.38 302 LEU A CA 1
ATOM 2432 C C . LEU A 1 302 ? -10.800 38.873 8.220 1.00 89.38 302 LEU A C 1
ATOM 2434 O O . LEU A 1 302 ? -11.959 39.004 8.602 1.00 89.38 302 LEU A O 1
ATOM 2438 N N . GLN A 1 303 ? -9.771 39.415 8.870 1.00 87.06 303 GLN A N 1
ATOM 2439 C CA . GLN A 1 303 ? -9.918 40.244 10.060 1.00 87.06 303 GLN A CA 1
ATOM 2440 C C . GLN A 1 303 ? -10.579 41.589 9.735 1.00 87.06 303 GLN A C 1
ATOM 2442 O O . GLN A 1 303 ? -11.480 41.998 10.458 1.00 87.06 303 GLN A O 1
ATOM 2447 N N . ALA A 1 304 ? -10.207 42.237 8.629 1.00 87.19 304 ALA A N 1
ATOM 2448 C CA . ALA A 1 304 ? -10.837 43.474 8.170 1.00 87.19 304 ALA A CA 1
ATOM 2449 C C . ALA A 1 304 ? -12.325 43.275 7.835 1.00 87.19 304 ALA A C 1
ATOM 2451 O O . ALA A 1 304 ? -13.172 44.066 8.249 1.00 87.19 304 ALA A O 1
ATOM 2452 N N . LEU A 1 305 ? -12.661 42.167 7.168 1.00 85.94 305 LEU A N 1
ATOM 2453 C CA . LEU A 1 305 ? -14.044 41.777 6.879 1.00 85.94 305 LEU A CA 1
ATOM 2454 C C . LEU A 1 305 ? -14.861 41.480 8.152 1.00 85.94 305 LEU A C 1
ATOM 2456 O O . LEU A 1 305 ? -16.059 41.752 8.198 1.00 85.94 305 LEU A O 1
ATOM 2460 N N . ARG A 1 306 ? -14.224 40.933 9.198 1.00 85.38 306 ARG A N 1
ATOM 2461 C CA . ARG A 1 306 ? -14.855 40.729 10.516 1.00 85.38 306 ARG A CA 1
ATOM 2462 C C . ARG A 1 306 ? -15.110 42.054 11.229 1.00 85.38 306 ARG A C 1
ATOM 2464 O O . ARG A 1 306 ? -16.209 42.255 11.732 1.00 85.38 306 ARG A O 1
ATOM 2471 N N . SER A 1 307 ? -14.126 42.951 11.244 1.00 83.50 307 SER A N 1
ATOM 2472 C CA . SER A 1 307 ? -14.238 44.266 11.891 1.00 83.50 307 SER A CA 1
ATOM 2473 C C . SER A 1 307 ? -15.263 45.183 11.215 1.00 83.50 307 SER A C 1
ATOM 2475 O O . SER A 1 307 ? -15.860 46.017 11.883 1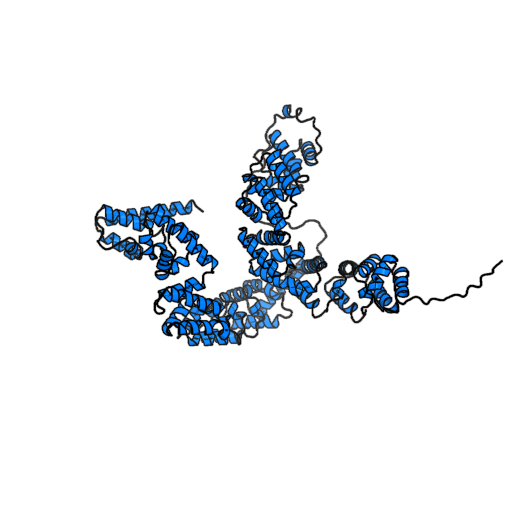.00 83.50 307 SER A O 1
ATOM 2477 N N . SER A 1 308 ? -15.498 45.009 9.913 1.00 78.69 308 SER A N 1
ATOM 2478 C CA . SER A 1 308 ? -16.507 45.749 9.138 1.00 78.69 308 SER A CA 1
ATOM 2479 C C . SER A 1 308 ? -17.898 45.094 9.138 1.00 78.69 308 SER A C 1
ATOM 2481 O O . SER A 1 308 ? -18.799 45.588 8.470 1.00 78.69 308 SER A O 1
ATOM 2483 N N . ALA A 1 309 ? -18.090 43.986 9.870 1.00 75.31 309 ALA A N 1
ATOM 2484 C CA . ALA A 1 309 ? -19.337 43.211 9.924 1.00 75.31 309 ALA A CA 1
ATOM 2485 C C . ALA A 1 309 ? -19.882 42.758 8.546 1.00 75.31 309 ALA A C 1
ATOM 2487 O O . ALA A 1 309 ? -21.056 42.414 8.415 1.00 75.31 309 ALA A O 1
ATOM 2488 N N . LEU A 1 310 ? -19.020 42.691 7.524 1.00 74.44 310 LEU A N 1
ATOM 2489 C CA . LEU A 1 310 ? -19.386 42.324 6.150 1.00 74.44 310 LEU A CA 1
ATOM 2490 C C . LEU A 1 310 ? -19.575 40.808 5.955 1.00 74.44 310 LEU A C 1
ATOM 2492 O O . LEU A 1 310 ? -20.055 40.355 4.915 1.00 74.44 310 LEU A O 1
ATOM 2496 N N . LEU A 1 311 ? -19.195 39.993 6.944 1.00 73.31 311 LEU A N 1
ATOM 2497 C CA . LEU A 1 311 ? -19.369 38.541 6.912 1.00 73.31 311 LEU A CA 1
ATOM 2498 C C . LEU A 1 311 ? -20.666 38.123 7.608 1.00 73.31 311 LEU A C 1
ATOM 2500 O O . LEU A 1 311 ? -20.812 38.266 8.816 1.00 73.31 311 LEU A O 1
ATOM 2504 N N . THR A 1 312 ? -21.566 37.485 6.858 1.00 62.56 312 THR A N 1
ATOM 2505 C CA . THR A 1 312 ? -22.837 36.943 7.376 1.00 62.56 312 THR A CA 1
ATOM 2506 C C . THR A 1 312 ? -22.683 35.673 8.222 1.00 62.56 312 THR A C 1
ATOM 2508 O O . THR A 1 312 ? -23.634 35.221 8.854 1.00 62.56 312 THR A O 1
ATOM 2511 N N . ARG A 1 313 ? -21.498 35.055 8.209 1.00 71.12 313 ARG A N 1
ATOM 2512 C CA . ARG A 1 313 ? -21.169 33.808 8.914 1.00 71.12 313 ARG A CA 1
ATOM 2513 C C . ARG A 1 313 ? -19.683 33.769 9.235 1.00 71.12 313 ARG A C 1
ATOM 2515 O O . ARG A 1 313 ? -18.880 34.283 8.458 1.00 71.12 313 ARG A O 1
ATOM 2522 N N . ASP A 1 314 ? -19.312 33.121 10.338 1.00 73.12 314 ASP A N 1
ATOM 2523 C CA . ASP A 1 314 ? -17.899 32.956 10.678 1.00 73.12 314 ASP A CA 1
ATOM 2524 C C . ASP A 1 314 ? -17.203 32.048 9.652 1.00 73.12 314 ASP A C 1
ATOM 2526 O O . ASP A 1 314 ? -17.609 30.910 9.395 1.00 73.12 314 ASP A O 1
ATOM 2530 N N . VAL A 1 315 ? -16.156 32.579 9.022 1.00 78.50 315 VAL A N 1
ATOM 2531 C CA . VAL A 1 315 ? -15.394 31.891 7.981 1.00 78.50 315 VAL A CA 1
ATOM 2532 C C . VAL A 1 315 ? -14.066 31.428 8.565 1.00 78.50 315 VAL A C 1
ATOM 2534 O O . VAL A 1 315 ? -13.258 32.213 9.052 1.00 78.50 315 VAL A O 1
ATOM 2537 N N . ASN A 1 316 ? -13.803 30.125 8.468 1.00 79.69 316 ASN A N 1
ATOM 2538 C CA . ASN A 1 316 ? -12.581 29.527 8.992 1.00 79.69 316 ASN A CA 1
ATOM 2539 C C . ASN A 1 316 ? -11.359 29.829 8.103 1.00 79.69 316 ASN A C 1
ATOM 2541 O O . ASN A 1 316 ? -11.354 29.499 6.913 1.00 79.69 316 ASN A O 1
ATOM 2545 N N . LEU A 1 317 ? -10.277 30.333 8.709 1.00 84.06 317 LEU A N 1
ATOM 2546 C CA . LEU A 1 317 ? -9.002 30.640 8.045 1.00 84.06 317 LEU A CA 1
ATOM 2547 C C . LEU A 1 317 ? -8.419 29.470 7.229 1.00 84.06 317 LEU A C 1
ATOM 2549 O O . LEU A 1 317 ? -7.788 29.688 6.197 1.00 84.06 317 LEU A O 1
ATOM 2553 N N . SER A 1 318 ? -8.640 28.223 7.648 1.00 81.75 318 SER A N 1
ATOM 2554 C CA . SER A 1 318 ? -8.154 27.039 6.922 1.00 81.75 318 SER A CA 1
ATOM 2555 C C . SER A 1 318 ? -8.789 26.902 5.544 1.00 81.75 318 SER A C 1
ATOM 2557 O O . SER A 1 318 ? -8.089 26.603 4.580 1.00 81.75 318 SER A O 1
ATOM 2559 N N . ASN A 1 319 ? -10.091 27.174 5.433 1.00 82.81 319 ASN A N 1
ATOM 2560 C CA . ASN A 1 319 ? -10.806 27.114 4.158 1.00 82.81 319 ASN A CA 1
ATOM 2561 C C . ASN A 1 319 ? -10.340 28.242 3.235 1.00 82.81 319 ASN A C 1
ATOM 2563 O O . ASN A 1 319 ? -10.111 28.035 2.045 1.00 82.81 319 ASN A O 1
ATOM 2567 N N . VAL A 1 320 ? -10.122 29.421 3.816 1.00 85.62 320 VAL A N 1
ATOM 2568 C CA . VAL A 1 320 ? -9.606 30.594 3.110 1.00 85.62 320 VAL A CA 1
ATOM 2569 C C . VAL A 1 320 ? -8.186 30.345 2.596 1.00 85.62 320 VAL A C 1
ATOM 2571 O O . VAL A 1 320 ? -7.864 30.707 1.469 1.00 85.62 320 VAL A O 1
ATOM 2574 N N . CYS A 1 321 ? -7.329 29.677 3.370 1.00 85.69 321 CYS A N 1
ATOM 2575 C CA . CYS A 1 321 ? -5.978 29.304 2.941 1.00 85.69 321 CYS A CA 1
ATOM 2576 C C . CYS A 1 321 ? -5.951 28.169 1.898 1.00 85.69 321 CYS A C 1
ATOM 2578 O O . CYS A 1 321 ? -4.958 28.037 1.176 1.00 85.69 321 CYS A O 1
ATOM 2580 N N . PHE A 1 322 ? -7.010 27.359 1.810 1.00 85.56 322 PHE A N 1
ATOM 2581 C CA . PHE A 1 322 ? -7.085 26.206 0.910 1.00 85.56 322 PHE A CA 1
ATOM 2582 C C . PHE A 1 322 ? -7.341 26.586 -0.553 1.00 85.56 322 PHE A C 1
ATOM 2584 O O . PHE A 1 322 ? -6.754 25.982 -1.452 1.00 85.56 322 PHE A O 1
ATOM 2591 N N . ILE A 1 323 ? -8.182 27.593 -0.796 1.00 85.38 323 ILE A N 1
ATOM 2592 C CA . ILE A 1 323 ? -8.576 28.011 -2.149 1.00 85.38 323 ILE A CA 1
ATOM 2593 C C . ILE A 1 323 ? -7.440 28.710 -2.918 1.00 85.38 323 ILE A C 1
ATOM 2595 O O . ILE A 1 323 ? -6.445 29.165 -2.335 1.00 85.38 323 ILE A O 1
ATOM 2599 N N . SER A 1 324 ? -7.575 28.796 -4.245 1.00 86.75 324 SER A N 1
ATOM 2600 C CA . SER A 1 324 ? -6.618 29.504 -5.107 1.00 86.75 324 SER A CA 1
ATOM 2601 C C . SER A 1 324 ? -6.561 30.999 -4.768 1.00 86.75 324 SER A C 1
ATOM 2603 O O . SER A 1 324 ? -7.384 31.520 -4.019 1.00 86.75 324 SER A O 1
ATOM 2605 N N . GLU A 1 325 ? -5.529 31.691 -5.246 1.00 87.88 325 GLU A N 1
ATOM 2606 C CA . GLU A 1 325 ? -5.434 33.146 -5.077 1.00 87.88 325 GLU A CA 1
ATOM 2607 C C . GLU A 1 325 ? -6.543 33.876 -5.828 1.00 87.88 325 GLU A C 1
ATOM 2609 O O . GLU A 1 325 ? -7.221 34.700 -5.234 1.00 87.88 325 GLU A O 1
ATOM 2614 N N . GLU A 1 326 ? -6.800 33.483 -7.072 1.00 88.94 326 GLU A N 1
ATOM 2615 C CA . GLU A 1 326 ? -7.887 34.019 -7.891 1.00 88.94 326 GLU A CA 1
ATOM 2616 C C . GLU A 1 326 ? -9.252 33.877 -7.206 1.00 88.94 326 GLU A C 1
ATOM 2618 O O . GLU A 1 326 ? -9.949 34.868 -7.007 1.00 88.94 326 GLU A O 1
ATOM 2623 N N . SER A 1 327 ? -9.607 32.669 -6.754 1.00 88.25 327 SER A N 1
ATOM 2624 C CA . SER A 1 327 ? -10.879 32.446 -6.060 1.00 88.25 327 SER A CA 1
ATOM 2625 C C . SER A 1 327 ? -10.938 33.157 -4.710 1.00 88.25 327 SER A C 1
ATOM 2627 O O . SER A 1 327 ? -12.019 33.531 -4.263 1.00 88.25 327 SER A O 1
ATOM 2629 N N . PHE A 1 328 ? -9.796 33.332 -4.036 1.00 90.12 328 PHE A N 1
ATOM 2630 C CA . PHE A 1 328 ? -9.735 34.119 -2.809 1.00 90.12 328 PHE A CA 1
ATOM 2631 C C . PHE A 1 328 ? -10.038 35.591 -3.089 1.00 90.12 328 PHE A C 1
ATOM 2633 O O . PHE A 1 328 ? -10.912 36.150 -2.436 1.00 90.12 328 PHE A O 1
ATOM 2640 N N . LEU A 1 329 ? -9.367 36.191 -4.074 1.00 87.56 329 LEU A N 1
ATOM 2641 C CA . LEU A 1 329 ? -9.575 37.586 -4.449 1.00 87.56 329 LEU A CA 1
ATOM 2642 C C . LEU A 1 329 ? -11.015 37.821 -4.910 1.00 87.56 329 LEU A C 1
ATOM 2644 O O . LEU A 1 329 ? -11.679 38.709 -4.394 1.00 87.56 329 LEU A O 1
ATOM 2648 N N . GLN A 1 330 ? -11.548 36.967 -5.784 1.00 86.12 330 GLN A N 1
ATOM 2649 C CA . GLN A 1 330 ? -12.934 37.085 -6.246 1.00 86.12 330 GLN A CA 1
ATOM 2650 C C . GLN A 1 330 ? -13.951 37.040 -5.099 1.00 86.12 330 GLN A C 1
ATOM 2652 O O . GLN A 1 330 ? -14.912 37.796 -5.110 1.00 86.12 330 GLN A O 1
ATOM 2657 N N . LYS A 1 331 ? -13.748 36.162 -4.107 1.00 87.19 331 LYS A N 1
ATOM 2658 C CA . LYS A 1 331 ? -14.733 35.900 -3.045 1.00 87.19 331 LYS A CA 1
ATOM 2659 C C . LYS A 1 331 ? -14.583 36.771 -1.795 1.00 87.19 331 LYS A C 1
ATOM 2661 O O . LYS A 1 331 ? -15.532 36.884 -1.025 1.00 87.19 331 LYS A O 1
ATOM 2666 N N . TYR A 1 332 ? -13.382 37.273 -1.529 1.00 86.06 332 TYR A N 1
ATOM 2667 C CA . TYR A 1 332 ? -13.056 37.969 -0.280 1.00 86.06 332 TYR A CA 1
ATOM 2668 C C . TYR A 1 332 ? -12.480 39.370 -0.495 1.00 86.06 332 TYR A C 1
ATOM 2670 O O . TYR A 1 332 ? -12.197 40.049 0.485 1.00 86.06 332 TYR A O 1
ATOM 2678 N N . VAL A 1 333 ? -12.300 39.800 -1.746 1.00 86.50 333 VAL A N 1
ATOM 2679 C CA . VAL A 1 333 ? -11.808 41.141 -2.091 1.00 86.50 333 VAL A CA 1
ATOM 2680 C C . VAL A 1 333 ? -12.760 41.797 -3.096 1.00 86.50 333 VAL A C 1
ATOM 2682 O O . VAL A 1 333 ? -13.480 42.718 -2.732 1.00 86.50 333 VAL A O 1
ATOM 2685 N N . PHE A 1 334 ? -12.855 41.265 -4.316 1.00 85.69 334 PHE A N 1
ATOM 2686 C CA . PHE A 1 334 ? -13.614 41.868 -5.424 1.00 85.69 334 PHE A CA 1
ATOM 2687 C C . PHE A 1 334 ? -15.140 41.766 -5.268 1.00 85.69 334 PHE A C 1
ATOM 2689 O O . PHE A 1 334 ? -15.891 42.538 -5.852 1.00 85.69 334 PHE A O 1
ATOM 2696 N N . SER A 1 335 ? -15.642 40.835 -4.453 1.00 81.50 335 SER A N 1
ATOM 2697 C CA . SER A 1 335 ? -17.082 40.707 -4.189 1.00 81.50 335 SER A CA 1
ATOM 2698 C C . SER A 1 335 ? -17.656 41.809 -3.294 1.00 81.50 335 SER A C 1
ATOM 2700 O O . SER A 1 335 ? -18.861 41.810 -3.055 1.00 81.50 335 SER A O 1
ATOM 2702 N N . PHE A 1 336 ? -16.813 42.698 -2.761 1.00 79.12 336 PHE A N 1
ATOM 2703 C CA . PHE A 1 336 ? -17.196 43.733 -1.798 1.00 79.12 336 PHE A CA 1
ATOM 2704 C C . PHE A 1 336 ? -17.176 45.151 -2.386 1.00 79.12 336 PHE A C 1
ATOM 2706 O O . PHE A 1 336 ? -17.088 46.102 -1.628 1.00 79.12 336 PHE A O 1
ATOM 2713 N N . GLY A 1 337 ? -17.287 45.308 -3.711 1.00 77.25 337 GLY A N 1
ATOM 2714 C CA . GLY A 1 337 ? -17.588 46.589 -4.370 1.00 77.25 337 GLY A CA 1
ATOM 2715 C C . GLY A 1 337 ? -16.778 47.781 -3.842 1.00 77.25 337 GLY A C 1
ATOM 2716 O O . GLY A 1 337 ? -15.589 47.891 -4.114 1.00 77.25 337 GLY A O 1
ATOM 2717 N N . GLU A 1 338 ? -17.418 48.661 -3.065 1.00 77.06 338 GLU A N 1
ATOM 2718 C CA . GLU A 1 338 ? -16.804 49.877 -2.502 1.00 77.06 338 GLU A CA 1
ATOM 2719 C C . GLU A 1 338 ? -15.590 49.610 -1.592 1.00 77.06 338 GLU A C 1
ATOM 2721 O O . GLU A 1 338 ? -14.705 50.455 -1.494 1.00 77.06 338 GLU A O 1
ATOM 2726 N N . GLN A 1 339 ? -15.497 48.440 -0.949 1.00 79.88 339 GLN A N 1
ATOM 2727 C CA . GLN A 1 339 ? -14.357 48.071 -0.098 1.00 79.88 339 GLN A CA 1
ATOM 2728 C C . GLN A 1 339 ? -13.248 47.315 -0.851 1.00 79.88 339 GLN A C 1
ATOM 2730 O O . GLN A 1 339 ? -12.259 46.907 -0.238 1.00 79.88 339 GLN A O 1
ATOM 2735 N N . GLU A 1 340 ? -13.384 47.111 -2.164 1.00 81.56 340 GLU A N 1
ATOM 2736 C CA . GLU A 1 340 ? -12.443 46.330 -2.972 1.00 81.56 340 GLU A CA 1
ATOM 2737 C C . GLU A 1 340 ? -11.002 46.847 -2.868 1.00 81.56 340 GLU A C 1
ATOM 2739 O O . GLU A 1 340 ? -10.088 46.077 -2.564 1.00 81.56 340 GLU A O 1
ATOM 2744 N N . GLU A 1 341 ? -10.794 48.143 -3.104 1.00 83.19 341 GLU A N 1
ATOM 2745 C CA . GLU A 1 341 ? -9.462 48.754 -3.145 1.00 83.19 341 GLU A CA 1
ATOM 2746 C C . GLU A 1 341 ? -8.764 48.673 -1.779 1.00 83.19 341 GLU A C 1
ATOM 2748 O O . GLU A 1 341 ? -7.601 48.270 -1.683 1.00 83.19 341 GLU A O 1
ATOM 2753 N N . TYR A 1 342 ? -9.517 48.928 -0.708 1.00 84.44 342 TYR A N 1
ATOM 2754 C CA . TYR A 1 342 ? -9.068 48.775 0.672 1.00 84.44 342 TYR A CA 1
ATOM 2755 C C . TYR A 1 342 ? -8.650 47.328 0.990 1.00 84.44 342 TYR A C 1
ATOM 2757 O O . TYR A 1 342 ? -7.534 47.077 1.458 1.00 84.44 342 TYR A O 1
ATOM 2765 N N . LEU A 1 343 ? -9.506 46.346 0.687 1.00 86.12 343 LEU A N 1
ATOM 2766 C CA . LEU A 1 343 ? -9.218 44.928 0.931 1.00 86.12 343 LEU A CA 1
ATOM 2767 C C . LEU A 1 343 ? -8.041 44.431 0.076 1.00 86.12 343 LEU A C 1
ATOM 2769 O O . LEU A 1 343 ? -7.244 43.604 0.533 1.00 86.12 343 LEU A O 1
ATOM 2773 N N . LEU A 1 344 ? -7.888 44.957 -1.142 1.00 86.81 344 LEU A N 1
ATOM 2774 C CA . LEU A 1 344 ? -6.771 44.646 -2.026 1.00 86.81 344 LEU A CA 1
ATOM 2775 C C . LEU A 1 344 ? -5.449 45.220 -1.495 1.00 86.81 344 LEU A C 1
ATOM 2777 O O . LEU A 1 344 ? -4.421 44.542 -1.576 1.00 86.81 344 LEU A O 1
ATOM 2781 N N . ASN A 1 345 ? -5.464 46.419 -0.911 1.00 86.06 345 ASN A N 1
ATOM 2782 C CA . ASN A 1 345 ? -4.294 47.021 -0.266 1.00 86.06 345 ASN A CA 1
ATOM 2783 C C . ASN A 1 345 ? -3.865 46.233 0.980 1.00 86.06 345 ASN A C 1
ATOM 2785 O O . ASN A 1 345 ? -2.681 45.906 1.123 1.00 86.06 345 ASN A O 1
ATOM 2789 N N . ILE A 1 346 ? -4.826 45.792 1.801 1.00 87.88 346 ILE A N 1
ATOM 2790 C CA . ILE A 1 346 ? -4.567 44.878 2.925 1.00 87.88 346 ILE A CA 1
ATOM 2791 C C . ILE A 1 346 ? -3.952 43.563 2.442 1.00 87.88 346 ILE A C 1
ATOM 2793 O O . ILE A 1 346 ? -2.974 43.085 3.023 1.00 87.88 346 ILE A O 1
ATOM 2797 N N . PHE A 1 347 ? -4.494 42.978 1.370 1.00 86.94 347 PHE A N 1
ATOM 2798 C CA . PHE A 1 347 ? -3.965 41.743 0.795 1.00 86.94 347 PHE A CA 1
ATOM 2799 C C . PHE A 1 347 ? -2.534 41.911 0.260 1.00 86.94 347 PHE A C 1
ATOM 2801 O O . PHE A 1 347 ? -1.703 41.019 0.430 1.00 86.94 347 PHE A O 1
ATOM 2808 N N . LYS A 1 348 ? -2.215 43.056 -0.353 1.00 84.38 348 LYS A N 1
ATOM 2809 C CA . LYS A 1 348 ? -0.863 43.371 -0.848 1.00 84.38 348 LYS A CA 1
ATOM 2810 C C . LYS A 1 348 ? 0.134 43.696 0.271 1.00 84.38 348 LYS A C 1
ATOM 2812 O O . LYS A 1 348 ? 1.335 43.701 0.015 1.00 84.38 348 LYS A O 1
ATOM 2817 N N . GLY A 1 349 ? -0.338 43.914 1.500 1.00 72.25 349 GLY A N 1
ATOM 2818 C CA . GLY A 1 349 ? 0.500 44.274 2.644 1.00 72.25 349 GLY A CA 1
ATOM 2819 C C . GLY A 1 349 ? 0.837 45.766 2.723 1.00 72.25 349 GLY A C 1
ATOM 2820 O O . GLY A 1 349 ? 1.713 46.140 3.501 1.00 72.25 349 GLY A O 1
ATOM 2821 N N . ASN A 1 350 ? 0.134 46.609 1.963 1.00 61.38 350 ASN A N 1
ATOM 2822 C CA . ASN A 1 350 ? 0.252 48.061 2.033 1.00 61.38 350 ASN A CA 1
ATOM 2823 C C . ASN A 1 350 ? -0.671 48.551 3.154 1.00 61.38 350 ASN A C 1
ATOM 2825 O O . ASN A 1 350 ? -1.879 48.668 2.962 1.00 61.38 350 ASN A O 1
ATOM 2829 N N . ARG A 1 351 ? -0.127 48.761 4.357 1.00 48.81 351 ARG A N 1
ATOM 2830 C CA . ARG A 1 351 ? -0.872 49.403 5.447 1.00 48.81 351 ARG A CA 1
ATOM 2831 C C . ARG A 1 351 ? -0.807 50.916 5.257 1.00 48.81 351 ARG A C 1
ATOM 2833 O O . ARG A 1 351 ? 0.209 51.513 5.596 1.00 48.81 351 ARG A O 1
ATOM 2840 N N . GLU A 1 352 ? -1.872 51.527 4.758 1.00 43.22 352 GLU A N 1
ATOM 2841 C CA . GLU A 1 352 ? -2.154 52.921 5.103 1.00 43.22 352 GLU A CA 1
ATOM 2842 C C . GLU A 1 352 ? -2.848 52.893 6.466 1.00 43.22 352 GLU A C 1
ATOM 2844 O O . GLU A 1 352 ? -3.931 52.335 6.629 1.00 43.22 352 GLU A O 1
ATOM 2849 N N . ASN A 1 353 ? -2.136 53.359 7.488 1.00 38.72 353 ASN A N 1
ATOM 2850 C CA . ASN A 1 353 ? -2.504 53.188 8.893 1.00 38.72 353 ASN A CA 1
ATOM 2851 C C . ASN A 1 353 ? -3.542 54.211 9.397 1.00 38.72 353 ASN A C 1
ATOM 2853 O O . ASN A 1 353 ? -3.812 54.209 10.593 1.00 38.72 353 ASN A O 1
ATOM 2857 N N . ASP A 1 354 ? -4.159 55.028 8.537 1.00 40.25 354 ASP A N 1
ATOM 2858 C CA . ASP A 1 354 ? -4.885 56.223 9.000 1.00 40.25 354 ASP A CA 1
ATOM 2859 C C . ASP A 1 354 ? -6.409 56.246 8.730 1.00 40.25 354 ASP A C 1
ATOM 2861 O O . ASP A 1 354 ? -7.078 57.180 9.161 1.00 40.25 354 ASP A O 1
ATOM 2865 N N . GLU A 1 355 ? -7.019 55.219 8.118 1.00 45.06 355 GLU A N 1
ATOM 2866 C CA . GLU A 1 355 ? -8.473 55.241 7.808 1.00 45.06 355 GLU A CA 1
ATOM 2867 C C . GLU A 1 355 ? -9.364 54.335 8.683 1.00 45.06 355 GLU A C 1
ATOM 2869 O O . GLU A 1 355 ? -10.587 54.305 8.518 1.00 45.06 355 GLU A O 1
ATOM 2874 N N . ILE A 1 356 ? -8.793 53.627 9.665 1.00 42.06 356 ILE A N 1
ATOM 2875 C CA . ILE A 1 356 ? -9.542 52.678 10.518 1.00 42.06 356 ILE A CA 1
ATOM 2876 C C . ILE A 1 356 ? -10.555 53.393 11.437 1.00 42.06 356 ILE A C 1
ATOM 2878 O O . ILE A 1 356 ? -11.619 52.839 11.715 1.00 42.06 356 ILE A O 1
ATOM 2882 N N . ASP A 1 357 ? -10.294 54.644 11.828 1.00 38.72 357 ASP A N 1
ATOM 2883 C CA . ASP A 1 357 ? -11.194 55.422 12.697 1.00 38.72 357 ASP A CA 1
ATOM 2884 C C . ASP A 1 357 ? -12.219 56.284 11.933 1.00 38.72 357 ASP A C 1
ATOM 2886 O O . ASP A 1 357 ? -13.209 56.737 12.519 1.00 38.72 357 ASP A O 1
ATOM 2890 N N . ALA A 1 358 ? -12.033 56.500 10.625 1.00 38.66 358 ALA A N 1
ATOM 2891 C CA . ALA A 1 358 ? -12.889 57.391 9.838 1.00 38.66 358 ALA A CA 1
ATOM 2892 C C . ALA A 1 358 ? -14.148 56.690 9.289 1.00 38.66 358 ALA A C 1
ATOM 2894 O O . ALA A 1 358 ? -15.233 57.274 9.295 1.00 38.66 358 ALA A O 1
ATOM 2895 N N . MET A 1 359 ? -14.048 55.421 8.871 1.00 39.19 359 MET A N 1
ATOM 2896 C CA . MET A 1 359 ? -15.155 54.720 8.195 1.00 39.19 359 MET A CA 1
ATOM 2897 C C . MET A 1 359 ? -16.091 53.930 9.118 1.00 39.19 359 MET A C 1
ATOM 2899 O O . MET A 1 359 ? -17.250 53.714 8.758 1.00 39.19 359 MET A O 1
ATOM 2903 N N . ALA A 1 360 ? -15.665 53.588 10.342 1.00 41.00 360 ALA A N 1
ATOM 2904 C CA . ALA A 1 360 ? -16.541 52.982 11.357 1.00 41.00 360 ALA A CA 1
ATOM 2905 C C . ALA A 1 360 ? -17.740 53.883 11.735 1.00 41.00 360 ALA A C 1
ATOM 2907 O O . ALA A 1 360 ? -18.710 53.417 12.330 1.00 41.00 360 ALA A O 1
ATOM 2908 N N . LYS A 1 361 ? -17.699 55.169 11.355 1.00 37.97 361 LYS A N 1
ATOM 2909 C CA . LYS A 1 361 ? -18.787 56.138 11.539 1.00 37.97 361 LYS A CA 1
ATOM 2910 C C . LYS A 1 361 ? -19.719 56.305 10.330 1.00 37.97 361 LYS A C 1
ATOM 2912 O O . LYS A 1 361 ? -20.743 56.961 10.490 1.00 37.97 361 LYS A O 1
ATOM 2917 N N . ALA A 1 362 ? -19.416 55.746 9.152 1.00 37.66 362 ALA A N 1
ATOM 2918 C CA . ALA A 1 362 ? -20.086 56.155 7.908 1.00 37.66 362 ALA A CA 1
ATOM 2919 C C . ALA A 1 362 ? -21.053 55.140 7.268 1.00 37.66 362 ALA A C 1
ATOM 2921 O O . ALA A 1 362 ? -21.890 55.556 6.475 1.00 37.66 362 ALA A O 1
ATOM 2922 N N . SER A 1 363 ? -21.019 53.842 7.584 1.00 37.72 363 SER A N 1
ATOM 2923 C CA . SER A 1 363 ? -21.845 52.856 6.855 1.00 37.72 363 SER A CA 1
ATOM 2924 C C . SER A 1 363 ? -22.877 52.165 7.738 1.00 37.72 363 SER A C 1
ATOM 2926 O O . SER A 1 363 ? -22.713 51.032 8.178 1.00 37.72 363 SER A O 1
ATOM 2928 N N . SER A 1 364 ? -23.985 52.873 7.957 1.00 37.78 364 SER A N 1
ATOM 2929 C CA . SER A 1 364 ? -25.274 52.283 8.318 1.00 37.78 364 SER A CA 1
ATOM 2930 C C . SER A 1 364 ? -26.047 51.962 7.034 1.00 37.78 364 SER A C 1
ATOM 2932 O O . SER A 1 364 ? -26.925 52.709 6.621 1.00 37.78 364 SER A O 1
ATOM 2934 N N . SER A 1 365 ? -25.718 50.864 6.351 1.00 35.31 365 SER A N 1
ATOM 2935 C CA . SER A 1 365 ? -26.642 50.285 5.368 1.00 35.31 365 SER A CA 1
ATOM 2936 C C . SER A 1 365 ? -26.415 48.783 5.168 1.00 35.31 365 SER A C 1
ATOM 2938 O O . SER A 1 365 ? -25.339 48.250 5.415 1.00 35.31 365 SER A O 1
ATOM 2940 N N . SER A 1 366 ? -27.519 48.114 4.849 1.00 34.56 366 SER A N 1
ATOM 2941 C CA . SER A 1 366 ? -27.883 46.712 5.079 1.00 34.56 366 SER A CA 1
ATOM 2942 C C . SER A 1 366 ? -26.886 45.609 4.670 1.00 34.56 366 SER A C 1
ATOM 2944 O O . SER A 1 366 ? -26.191 45.737 3.664 1.00 34.56 366 SER A O 1
ATOM 2946 N N . PRO A 1 367 ? -26.900 44.445 5.358 1.00 34.69 367 PRO A N 1
ATOM 2947 C CA . PRO A 1 367 ? -26.083 43.293 4.989 1.00 34.69 367 PRO A CA 1
ATOM 2948 C C . PRO A 1 367 ? -26.577 42.655 3.680 1.00 34.69 367 PRO A C 1
ATOM 2950 O O . PRO A 1 367 ? -27.684 42.115 3.609 1.00 34.69 367 PRO A O 1
ATOM 2953 N N . LEU A 1 368 ? -25.737 42.683 2.642 1.00 34.78 368 LEU A N 1
ATOM 2954 C CA . LEU A 1 368 ? -25.953 41.924 1.410 1.00 34.78 368 LEU A CA 1
ATOM 2955 C C . LEU A 1 368 ? -25.740 40.426 1.677 1.00 34.78 368 LEU A C 1
ATOM 2957 O O . LEU A 1 368 ? -24.735 39.991 2.243 1.00 34.78 368 LEU A O 1
ATOM 2961 N N . SER A 1 369 ? -26.725 39.622 1.289 1.00 32.72 369 SER A N 1
ATOM 2962 C CA . SER A 1 369 ? -26.755 38.180 1.520 1.00 32.72 369 SER A CA 1
ATOM 2963 C C . SER A 1 369 ? -25.821 37.447 0.552 1.00 32.72 369 SER A C 1
ATOM 2965 O O . SER A 1 369 ? -25.941 37.557 -0.665 1.00 32.72 369 SER A O 1
ATOM 2967 N N . LEU A 1 370 ? -24.910 36.633 1.096 1.00 35.66 370 LEU A N 1
ATOM 2968 C CA . LEU A 1 370 ? -24.187 35.622 0.319 1.00 35.66 370 LEU A CA 1
ATOM 2969 C C . LEU A 1 370 ? -25.173 34.531 -0.146 1.00 35.66 370 LEU A C 1
ATOM 2971 O O . LEU A 1 370 ? -25.935 34.042 0.694 1.00 35.66 370 LEU A O 1
ATOM 2975 N N . PRO A 1 371 ? -25.124 34.071 -1.411 1.00 27.97 371 PRO A N 1
ATOM 2976 C CA . PRO A 1 371 ? -25.984 32.992 -1.887 1.00 27.97 371 PRO A CA 1
ATOM 2977 C C . PRO A 1 371 ? -25.810 31.720 -1.044 1.00 27.97 371 PRO A C 1
ATOM 2979 O O . PRO A 1 371 ? -24.686 31.293 -0.738 1.00 27.97 371 PRO A O 1
ATOM 2982 N N . LEU A 1 372 ? -26.943 31.140 -0.643 1.00 28.67 372 LEU A N 1
ATOM 2983 C CA . LEU A 1 372 ? -27.030 29.877 0.082 1.00 28.67 372 LEU A CA 1
ATOM 2984 C C . LEU A 1 372 ? -26.646 28.707 -0.832 1.00 28.67 372 LEU A C 1
ATOM 2986 O O . LEU A 1 372 ? -26.933 28.683 -2.023 1.00 28.67 372 LEU A O 1
ATOM 2990 N N . THR A 1 373 ? -25.952 27.750 -0.230 1.00 46.31 373 THR A N 1
ATOM 2991 C CA . THR A 1 373 ? -25.438 26.517 -0.826 1.00 46.31 373 THR A CA 1
ATOM 2992 C C . THR A 1 373 ? -26.557 25.540 -1.171 1.00 46.31 373 THR A C 1
ATOM 2994 O O . THR A 1 373 ? -27.411 25.293 -0.323 1.00 46.31 373 THR A O 1
ATOM 2997 N N . GLY A 1 374 ? -26.466 24.902 -2.337 1.00 27.27 374 GLY A N 1
ATOM 2998 C CA . GLY A 1 374 ? -27.216 23.699 -2.685 1.00 27.27 374 GLY A CA 1
ATOM 2999 C C . GLY A 1 374 ? -26.384 22.817 -3.616 1.00 27.27 374 GLY A C 1
ATOM 3000 O O . GLY A 1 374 ? -25.959 23.273 -4.670 1.00 27.27 374 GLY A O 1
ATOM 3001 N N . ASP A 1 375 ? -26.166 21.586 -3.167 1.00 26.69 375 ASP A N 1
ATOM 3002 C CA . ASP A 1 375 ? -25.828 20.381 -3.928 1.00 26.69 375 ASP A CA 1
ATOM 3003 C C . ASP A 1 375 ? -24.365 20.009 -4.258 1.00 26.69 375 ASP A C 1
ATOM 3005 O O . ASP A 1 375 ? -23.613 20.658 -4.978 1.00 26.69 375 ASP A O 1
ATOM 3009 N N . GLU A 1 376 ? -24.040 18.850 -3.673 1.00 26.39 376 GLU A N 1
ATOM 3010 C CA . GLU A 1 376 ? -23.156 17.768 -4.101 1.00 26.39 376 GLU A CA 1
ATOM 3011 C C . GLU A 1 376 ? -21.664 18.035 -4.340 1.00 26.39 376 GLU A C 1
ATOM 3013 O O . GLU A 1 376 ? -21.180 18.521 -5.361 1.00 26.39 376 GLU A O 1
ATOM 3018 N N . VAL A 1 377 ? -20.896 17.518 -3.379 1.00 29.45 377 VAL A N 1
ATOM 3019 C CA . VAL A 1 377 ? -19.470 17.225 -3.485 1.00 29.45 377 VAL A CA 1
ATOM 3020 C C . VAL A 1 377 ? -19.262 16.138 -4.544 1.00 29.45 377 VAL A C 1
ATOM 3022 O O . VAL A 1 377 ? -19.189 14.954 -4.224 1.00 29.45 377 VAL A O 1
ATOM 3025 N N . ASN A 1 378 ? -19.103 16.541 -5.804 1.00 26.16 378 ASN A N 1
ATOM 3026 C CA . ASN A 1 378 ? -18.493 15.702 -6.827 1.00 26.16 378 ASN A CA 1
ATOM 3027 C C . ASN A 1 378 ? -17.045 16.148 -7.058 1.00 26.16 378 ASN A C 1
ATOM 3029 O O . ASN A 1 378 ? -16.748 17.256 -7.504 1.00 26.16 378 ASN A O 1
ATOM 3033 N N . LEU A 1 379 ? -16.120 15.257 -6.702 1.00 31.44 379 LEU A N 1
ATOM 3034 C CA . LEU A 1 379 ? -14.684 15.391 -6.923 1.00 31.44 379 LEU A CA 1
ATOM 3035 C C . LEU A 1 379 ? -14.389 15.356 -8.430 1.00 31.44 379 LEU A C 1
ATOM 3037 O O . LEU A 1 379 ? -14.065 14.301 -8.974 1.00 31.44 379 LEU A O 1
ATOM 3041 N N . MET A 1 380 ? -14.445 16.510 -9.098 1.00 22.97 380 MET A N 1
ATOM 3042 C CA . MET A 1 380 ? -13.848 16.686 -10.421 1.00 22.97 380 MET A CA 1
ATOM 3043 C C . MET A 1 380 ? -12.491 17.384 -10.343 1.00 22.97 380 MET A C 1
ATOM 3045 O O . MET A 1 380 ? -12.248 18.342 -9.613 1.00 22.97 380 MET A O 1
ATOM 3049 N N . SER A 1 381 ? -11.589 16.802 -11.117 1.00 26.53 381 SER A N 1
ATOM 3050 C CA . SER A 1 381 ? -10.202 17.189 -11.337 1.00 26.53 381 SER A CA 1
ATOM 3051 C C . SER A 1 381 ? -10.148 18.486 -12.152 1.00 26.53 381 SER A C 1
ATOM 3053 O O . SER A 1 381 ? -10.995 18.658 -13.028 1.00 26.53 381 SER A O 1
ATOM 3055 N N . PRO A 1 382 ? -9.152 19.370 -11.968 1.00 25.09 382 PRO A N 1
ATOM 3056 C CA . PRO A 1 382 ? -9.028 20.541 -12.823 1.00 25.09 382 PRO A CA 1
ATOM 3057 C C . PRO A 1 382 ? -8.553 20.117 -14.220 1.00 25.09 382 PRO A C 1
ATOM 3059 O O . PRO A 1 382 ? -7.457 19.573 -14.367 1.00 25.09 382 PRO A O 1
ATOM 3062 N N . SER A 1 383 ? -9.387 20.375 -15.231 1.00 24.47 383 SER A N 1
ATOM 3063 C CA . SER A 1 383 ? -9.013 20.368 -16.649 1.00 24.47 383 SER A CA 1
ATOM 3064 C C . SER A 1 383 ? -9.126 21.791 -17.200 1.00 24.47 383 SER A C 1
ATOM 3066 O O . SER A 1 383 ? -10.210 22.355 -17.210 1.00 24.47 383 SER A O 1
ATOM 3068 N N . ASN A 1 384 ? -7.975 22.319 -17.616 1.00 28.56 384 ASN A N 1
ATOM 3069 C CA . ASN A 1 384 ? -7.658 23.288 -18.674 1.00 28.56 384 ASN A CA 1
ATOM 3070 C C . ASN A 1 384 ? -8.683 24.324 -19.183 1.00 28.56 384 ASN A C 1
ATOM 3072 O O . ASN A 1 384 ? -9.719 23.978 -19.739 1.00 28.56 384 ASN A O 1
ATOM 3076 N N . SER A 1 385 ? -8.187 25.560 -19.305 1.00 25.39 385 SER A N 1
ATOM 3077 C CA . SER A 1 385 ? -8.254 26.351 -20.547 1.00 25.39 385 SER A CA 1
ATOM 3078 C C . SER A 1 385 ? -7.025 27.272 -20.619 1.00 25.39 385 SER A C 1
ATOM 3080 O O . SER A 1 385 ? -6.782 28.035 -19.691 1.00 25.39 385 SER A O 1
ATOM 3082 N N . SER A 1 386 ? -6.195 27.182 -21.658 1.00 24.95 386 SER A N 1
ATOM 3083 C CA . SER A 1 386 ? -6.249 28.169 -22.742 1.00 24.95 386 SER A CA 1
ATOM 3084 C C . SER A 1 386 ? -5.947 27.573 -24.127 1.00 24.95 386 SER A C 1
ATOM 3086 O O . SER A 1 386 ? -5.335 26.517 -24.272 1.00 24.95 386 SER A O 1
ATOM 3088 N N . LEU A 1 387 ? -6.488 28.261 -25.133 1.00 26.12 387 LEU A N 1
ATOM 3089 C CA . LEU A 1 387 ? -6.777 27.820 -26.495 1.00 26.12 387 LEU A CA 1
ATOM 3090 C C . LEU A 1 387 ? -5.571 27.597 -27.420 1.00 26.12 387 LEU A C 1
ATOM 3092 O O . LEU A 1 387 ? -4.630 28.383 -27.452 1.00 26.12 387 LEU A O 1
ATOM 3096 N N . SER A 1 388 ? -5.718 26.598 -28.295 1.00 25.20 388 SER A N 1
ATOM 3097 C CA . SER A 1 388 ? -5.241 26.530 -29.691 1.00 25.20 388 SER A CA 1
ATOM 3098 C C . SER A 1 388 ? -6.092 25.464 -30.425 1.00 25.20 388 SER A C 1
ATOM 3100 O O . SER A 1 388 ? -6.599 24.561 -29.755 1.00 25.20 388 SER A O 1
ATOM 3102 N N . PRO A 1 389 ? -6.339 25.556 -31.747 1.00 27.91 389 PRO A N 1
ATOM 3103 C CA . PRO A 1 389 ? -7.471 24.888 -32.407 1.00 27.91 389 PRO A CA 1
ATOM 3104 C C . PRO A 1 389 ? -7.278 23.362 -32.522 1.00 27.91 389 PRO A C 1
ATOM 3106 O O . PRO A 1 389 ? -6.140 22.906 -32.654 1.00 27.91 389 PRO A O 1
ATOM 3109 N N . PRO A 1 390 ? -8.347 22.537 -32.499 1.00 27.31 390 PRO A N 1
ATOM 3110 C CA . PRO A 1 390 ? -8.184 21.093 -32.548 1.00 27.31 390 PRO A CA 1
ATOM 3111 C C . PRO A 1 390 ? -7.980 20.615 -33.988 1.00 27.31 390 PRO A C 1
ATOM 3113 O O . PRO A 1 390 ? -8.851 20.737 -34.843 1.00 27.31 390 PRO A O 1
ATOM 3116 N N . CYS A 1 391 ? -6.829 19.993 -34.223 1.00 26.23 391 CYS A N 1
ATOM 3117 C CA . CYS A 1 391 ? -6.595 19.115 -35.360 1.00 26.23 391 CYS A CA 1
ATOM 3118 C C . CYS A 1 391 ? -7.142 17.708 -35.027 1.00 26.23 391 CYS A C 1
ATOM 3120 O O . CYS A 1 391 ? -6.691 17.096 -34.055 1.00 26.23 391 CYS A O 1
ATOM 3122 N N . ASN A 1 392 ? -8.151 17.258 -35.790 1.00 36.44 392 ASN A N 1
ATOM 3123 C CA . ASN A 1 392 ? -8.671 15.907 -36.129 1.00 36.44 392 ASN A CA 1
ATOM 3124 C C . ASN A 1 392 ? -8.266 14.612 -35.368 1.00 36.44 392 ASN A C 1
ATOM 3126 O O . ASN A 1 392 ? -8.398 13.507 -35.890 1.00 36.44 392 ASN A O 1
ATOM 3130 N N . SER A 1 393 ? -7.838 14.668 -34.112 1.00 36.34 393 SER A N 1
ATOM 3131 C CA . SER A 1 393 ? -7.356 13.497 -33.356 1.00 36.34 393 SER A CA 1
ATOM 3132 C C . SER A 1 393 ? -8.448 12.756 -32.567 1.00 36.34 393 SER A C 1
ATOM 3134 O O . SER A 1 393 ? -8.309 11.560 -32.300 1.00 36.34 393 SER A O 1
ATOM 3136 N N . LYS A 1 394 ? -9.569 13.417 -32.237 1.00 29.30 394 LYS A N 1
ATOM 3137 C CA . LYS A 1 394 ? -10.711 12.787 -31.541 1.00 29.30 394 LYS A CA 1
ATOM 3138 C C . LYS A 1 394 ? -11.523 11.842 -32.439 1.00 29.30 394 LYS A C 1
ATOM 3140 O O . LYS A 1 394 ? -11.949 10.794 -31.961 1.00 29.30 394 LYS A O 1
ATOM 3145 N N . GLU A 1 395 ? -11.664 12.144 -33.731 1.00 29.98 395 GLU A N 1
ATOM 3146 C CA . GLU A 1 395 ? -12.357 11.263 -34.690 1.00 29.98 395 GLU A CA 1
ATOM 3147 C C . GLU A 1 395 ? -11.577 9.968 -34.974 1.00 29.98 395 GLU A C 1
ATOM 3149 O O . GLU A 1 395 ? -12.166 8.889 -35.055 1.00 29.98 395 GLU A O 1
ATOM 3154 N N . MET A 1 396 ? -10.240 10.022 -35.024 1.00 33.25 396 MET A N 1
ATOM 3155 C CA . MET A 1 396 ? -9.412 8.823 -35.230 1.00 33.25 396 MET A CA 1
ATOM 3156 C C . MET A 1 396 ? -9.403 7.880 -34.012 1.00 33.25 396 MET A C 1
ATOM 3158 O O . MET A 1 396 ? -9.356 6.657 -34.175 1.00 33.25 396 MET A O 1
ATOM 3162 N N . ALA A 1 397 ? -9.479 8.415 -32.788 1.00 34.66 397 ALA A N 1
ATOM 3163 C CA . ALA A 1 397 ? -9.517 7.608 -31.566 1.00 34.66 397 ALA A CA 1
ATOM 3164 C C . ALA A 1 397 ? -10.850 6.852 -31.410 1.00 34.66 397 ALA A C 1
ATOM 3166 O O . ALA A 1 397 ? -10.823 5.647 -31.136 1.00 34.66 397 ALA A O 1
ATOM 3167 N N . LEU A 1 398 ? -11.988 7.514 -31.678 1.00 39.97 398 LEU A N 1
ATOM 3168 C CA . LEU A 1 398 ? -13.306 6.864 -31.740 1.00 39.97 398 LEU A CA 1
ATOM 3169 C C . LEU A 1 398 ? -13.361 5.793 -32.844 1.00 39.97 398 LEU A C 1
ATOM 3171 O O . LEU A 1 398 ? -13.877 4.699 -32.615 1.00 39.97 398 LEU A O 1
ATOM 3175 N N . SER A 1 399 ? -12.753 6.063 -34.004 1.00 48.50 399 SER A N 1
ATOM 3176 C CA . SER A 1 399 ? -12.663 5.117 -35.125 1.00 48.50 399 SER A CA 1
ATOM 3177 C C . SER A 1 399 ? -11.862 3.848 -34.779 1.00 48.50 399 SER A C 1
ATOM 3179 O O . SER A 1 399 ? -12.280 2.731 -35.088 1.00 48.50 399 SER A O 1
ATOM 3181 N N . SER A 1 400 ? -10.747 3.972 -34.048 1.00 50.22 400 SER A N 1
ATOM 3182 C CA . SER A 1 400 ? -9.899 2.820 -33.685 1.00 50.22 400 SER A CA 1
ATOM 3183 C C . SER A 1 400 ? -10.473 1.922 -32.574 1.00 50.22 400 SER A C 1
ATOM 3185 O O . SER A 1 400 ? -10.195 0.718 -32.547 1.00 50.22 400 SER A O 1
ATOM 3187 N N . ALA A 1 401 ? -11.262 2.490 -31.654 1.00 55.72 401 ALA A N 1
ATOM 3188 C CA . ALA A 1 401 ? -12.020 1.735 -30.657 1.00 55.72 401 ALA A CA 1
ATOM 3189 C C . ALA A 1 401 ? -13.197 1.005 -31.323 1.00 55.72 401 ALA A C 1
ATOM 3191 O O . ALA A 1 401 ? -13.372 -0.193 -31.106 1.00 55.72 401 ALA A O 1
ATOM 3192 N N . SER A 1 402 ? -13.901 1.693 -32.230 1.00 63.97 402 SER A N 1
ATOM 3193 C CA . SER A 1 402 ? -14.967 1.125 -33.064 1.00 63.97 402 SER A CA 1
ATOM 3194 C C . SER A 1 402 ? -14.476 -0.057 -33.915 1.00 63.97 402 SER A C 1
ATOM 3196 O O . SER A 1 402 ? -15.101 -1.116 -33.920 1.00 63.97 402 SER A O 1
ATOM 3198 N N . LEU A 1 403 ? -13.288 0.039 -34.530 1.00 70.50 403 LEU A N 1
ATOM 3199 C CA . LEU A 1 403 ? -12.708 -1.052 -35.327 1.00 70.50 403 LEU A CA 1
ATOM 3200 C C . LEU A 1 403 ? -12.422 -2.321 -34.501 1.00 70.50 403 LEU A C 1
ATOM 3202 O O . LEU A 1 403 ? -12.604 -3.434 -34.991 1.00 70.50 403 LEU A O 1
ATOM 3206 N N . ARG A 1 404 ? -11.965 -2.182 -33.250 1.00 75.88 404 ARG A N 1
ATOM 3207 C CA . ARG A 1 404 ? -11.657 -3.332 -32.378 1.00 75.88 404 ARG A CA 1
ATOM 3208 C C . ARG A 1 404 ? -12.906 -3.962 -31.782 1.00 75.88 404 ARG A C 1
ATOM 3210 O O . ARG A 1 404 ? -12.967 -5.185 -31.698 1.00 75.88 404 ARG A O 1
ATOM 3217 N N . VAL A 1 405 ? -13.886 -3.146 -31.394 1.00 77.25 405 VAL A N 1
ATOM 3218 C CA . VAL A 1 405 ? -15.210 -3.629 -30.980 1.00 77.25 405 VAL A CA 1
ATOM 3219 C C . VAL A 1 405 ? -15.828 -4.427 -32.125 1.00 77.25 405 VAL A C 1
ATOM 3221 O O . VAL A 1 405 ? -16.195 -5.581 -31.927 1.00 77.25 405 VAL A O 1
ATOM 3224 N N . LYS A 1 406 ? -15.783 -3.887 -33.348 1.00 78.56 406 LYS A N 1
ATOM 3225 C CA . LYS A 1 406 ? -16.231 -4.586 -34.554 1.00 78.56 406 LYS A CA 1
ATOM 3226 C C . LYS A 1 406 ? -15.477 -5.899 -34.796 1.00 78.56 406 LYS A C 1
ATOM 3228 O O . LYS A 1 406 ? -16.103 -6.921 -35.018 1.00 78.56 406 LYS A O 1
ATOM 3233 N N . GLN A 1 407 ? -14.149 -5.931 -34.645 1.00 79.75 407 GLN A N 1
ATOM 3234 C CA . GLN A 1 407 ? -13.381 -7.184 -34.751 1.00 79.75 407 GLN A CA 1
ATOM 3235 C C . GLN A 1 407 ? -13.763 -8.236 -33.698 1.00 79.75 407 GLN A C 1
ATOM 3237 O O . GLN A 1 407 ? -13.735 -9.427 -34.003 1.00 79.75 407 GLN A O 1
ATOM 3242 N N . LEU A 1 408 ? -14.077 -7.827 -32.467 1.00 81.81 408 LEU A N 1
ATOM 3243 C CA . LEU A 1 408 ? -14.498 -8.738 -31.398 1.00 81.81 408 LEU A CA 1
ATOM 3244 C C . LEU A 1 408 ? -15.893 -9.315 -31.662 1.00 81.81 408 LEU A C 1
ATOM 3246 O O . LEU A 1 408 ? -16.086 -10.513 -31.462 1.00 81.81 408 LEU A O 1
ATOM 3250 N N . ILE A 1 409 ? -16.812 -8.487 -32.160 1.00 83.44 409 ILE A N 1
ATOM 3251 C CA . ILE A 1 409 ? -18.145 -8.910 -32.600 1.00 83.44 409 ILE A CA 1
ATOM 3252 C C . ILE A 1 409 ? -18.001 -9.869 -33.793 1.00 83.44 409 ILE A C 1
ATOM 3254 O O . ILE A 1 409 ? -18.373 -11.032 -33.690 1.00 83.44 409 ILE A O 1
ATOM 3258 N N . ASP A 1 410 ? -17.327 -9.450 -34.866 1.00 80.88 410 ASP A N 1
ATOM 3259 C CA . ASP A 1 410 ? -17.244 -10.208 -36.123 1.00 80.88 410 ASP A CA 1
ATOM 3260 C C . ASP A 1 410 ? -16.450 -11.525 -35.996 1.00 80.88 410 ASP A C 1
ATOM 3262 O O . ASP A 1 410 ? -16.741 -12.510 -36.673 1.00 80.88 410 ASP A O 1
ATOM 3266 N N . SER A 1 411 ? -15.405 -11.567 -35.157 1.00 78.88 411 SER A N 1
ATOM 3267 C CA . SER A 1 411 ? -14.493 -12.728 -35.088 1.00 78.88 411 SER A CA 1
ATOM 3268 C 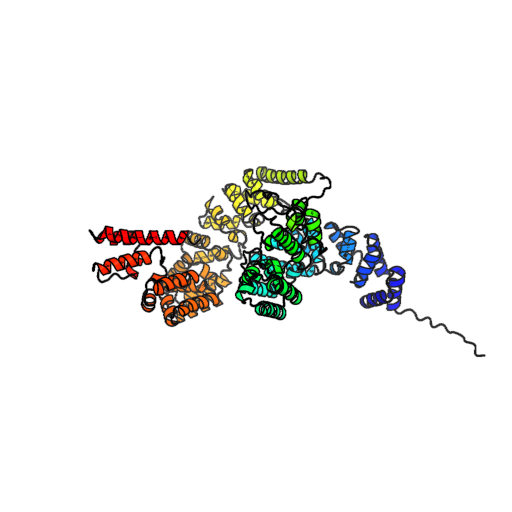C . SER A 1 411 ? -14.820 -13.724 -33.975 1.00 78.88 411 SER A C 1
ATOM 3270 O O . SER A 1 411 ? -14.398 -14.886 -34.054 1.00 78.88 411 SER A O 1
ATOM 3272 N N . VAL A 1 412 ? -15.488 -13.270 -32.911 1.00 81.12 412 VAL A N 1
ATOM 3273 C CA . VAL A 1 412 ? -15.753 -14.068 -31.703 1.00 81.12 412 VAL A CA 1
ATOM 3274 C C . VAL A 1 412 ? -17.243 -14.180 -31.383 1.00 81.12 412 VAL A C 1
ATOM 3276 O O . VAL A 1 412 ? -17.601 -15.046 -30.587 1.00 81.12 412 VAL A O 1
ATOM 3279 N N . ASP A 1 413 ? -18.095 -13.381 -32.029 1.00 84.44 413 ASP A N 1
ATOM 3280 C CA . ASP A 1 413 ? -19.540 -13.350 -31.792 1.00 84.44 413 ASP A CA 1
ATOM 3281 C C . ASP A 1 413 ? -19.881 -12.930 -30.349 1.00 84.44 413 ASP A C 1
ATOM 3283 O O . ASP A 1 413 ? -20.639 -13.582 -29.632 1.00 84.44 413 ASP A O 1
ATOM 3287 N N . LEU A 1 414 ? -19.225 -11.867 -29.869 1.00 84.81 414 LEU A N 1
ATOM 3288 C CA . LEU A 1 414 ? -19.546 -11.234 -28.585 1.00 84.81 414 LEU A CA 1
ATOM 3289 C C . LEU A 1 414 ? -20.619 -10.158 -28.776 1.00 84.81 414 LEU A C 1
ATOM 3291 O O . LEU A 1 414 ? -20.572 -9.408 -29.746 1.00 84.81 414 LEU A O 1
ATOM 3295 N N . SER A 1 415 ? -21.517 -10.022 -27.802 1.00 86.06 415 SER A N 1
ATOM 3296 C CA . SER A 1 415 ? -22.407 -8.866 -27.664 1.00 86.06 415 SER A CA 1
ATOM 3297 C C . SER A 1 415 ? -21.627 -7.554 -27.629 1.00 86.06 415 SER A C 1
ATOM 3299 O O . SER A 1 415 ? -20.494 -7.485 -27.139 1.00 86.06 415 SER A O 1
ATOM 3301 N N . GLU A 1 416 ? -22.262 -6.494 -28.123 1.00 81.88 416 GLU A N 1
ATOM 3302 C CA . GLU A 1 416 ? -21.677 -5.157 -28.200 1.00 81.88 416 GLU A CA 1
ATOM 3303 C C . GLU A 1 416 ? -21.178 -4.672 -26.830 1.00 81.88 416 GLU A C 1
ATOM 3305 O O . GLU A 1 416 ? -20.036 -4.229 -26.702 1.00 81.88 416 GLU A O 1
ATOM 3310 N N . GLU A 1 417 ? -21.966 -4.880 -25.774 1.00 82.44 417 GLU A N 1
ATOM 3311 C CA . GLU A 1 417 ? -21.603 -4.533 -24.396 1.00 82.44 417 GLU A CA 1
ATOM 3312 C C . GLU A 1 417 ? -20.339 -5.267 -23.910 1.00 82.44 417 GLU A C 1
ATOM 3314 O O . GLU A 1 417 ? -19.425 -4.658 -23.341 1.00 82.44 417 GLU A O 1
ATOM 3319 N N . ALA A 1 418 ? -20.240 -6.576 -24.163 1.00 83.62 418 ALA A N 1
ATOM 3320 C CA . ALA A 1 418 ? -19.080 -7.370 -23.766 1.00 83.62 418 ALA A CA 1
ATOM 3321 C C . ALA A 1 418 ? -17.833 -7.020 -24.590 1.00 83.62 418 ALA A C 1
ATOM 3323 O O . ALA A 1 418 ? -16.731 -6.943 -24.037 1.00 83.62 418 ALA A O 1
ATOM 3324 N N . ALA A 1 419 ? -18.002 -6.767 -25.890 1.00 82.94 419 ALA A N 1
ATOM 3325 C CA . ALA A 1 419 ? -16.937 -6.338 -26.787 1.00 82.94 419 ALA A CA 1
ATOM 3326 C C . ALA A 1 419 ? -16.374 -4.970 -26.373 1.00 82.94 419 ALA A C 1
ATOM 3328 O O . ALA A 1 419 ? -15.154 -4.818 -26.283 1.00 82.94 419 ALA A O 1
ATOM 3329 N N . ILE A 1 420 ? -17.238 -4.005 -26.038 1.00 82.50 420 ILE A N 1
ATOM 3330 C CA . ILE A 1 420 ? -16.839 -2.695 -25.507 1.00 82.50 420 ILE A CA 1
ATOM 3331 C C . ILE A 1 420 ? -16.058 -2.871 -24.202 1.00 82.50 420 ILE A C 1
ATOM 3333 O O . ILE A 1 420 ? -14.942 -2.356 -24.090 1.00 82.50 420 ILE A O 1
ATOM 3337 N N . SER A 1 421 ? -16.587 -3.662 -23.262 1.00 82.75 421 SER A N 1
ATOM 3338 C CA . SER A 1 421 ? -15.991 -3.893 -21.938 1.00 82.75 421 SER A CA 1
ATOM 3339 C C . SER A 1 421 ? -14.544 -4.408 -21.997 1.00 82.75 421 SER A C 1
ATOM 3341 O O . SER A 1 421 ? -13.691 -3.969 -21.221 1.00 82.75 421 SER A O 1
ATOM 3343 N N . ILE A 1 422 ? -14.228 -5.304 -22.941 1.00 84.75 422 ILE A N 1
ATOM 3344 C CA . ILE A 1 422 ? -12.883 -5.894 -23.056 1.00 84.75 422 ILE A CA 1
ATOM 3345 C C . ILE A 1 422 ? -11.995 -5.232 -24.113 1.00 84.75 422 ILE A C 1
ATOM 3347 O O . ILE A 1 422 ? -10.794 -5.502 -24.129 1.00 84.75 422 ILE A O 1
ATOM 3351 N N . SER A 1 423 ? -12.536 -4.362 -24.972 1.00 82.62 423 SER A N 1
ATOM 3352 C CA . SER A 1 423 ? -11.816 -3.752 -26.105 1.00 82.62 423 SER A CA 1
ATOM 3353 C C . SER A 1 423 ? -10.502 -3.070 -25.700 1.00 82.62 423 SER A C 1
ATOM 3355 O O . SER A 1 423 ? -9.485 -3.211 -26.385 1.00 82.62 423 SER A O 1
ATOM 3357 N N . HIS A 1 424 ? -10.473 -2.407 -24.540 1.00 80.50 424 HIS A N 1
ATOM 3358 C CA . HIS A 1 424 ? -9.278 -1.742 -24.018 1.00 80.50 424 HIS A CA 1
ATOM 3359 C C . HIS A 1 424 ? -8.153 -2.732 -23.658 1.00 80.50 424 HIS A C 1
ATOM 3361 O O . HIS A 1 424 ? -6.972 -2.409 -23.787 1.00 80.50 424 HIS A O 1
ATOM 3367 N N . GLN A 1 425 ? -8.477 -3.974 -23.274 1.00 81.62 425 GLN A N 1
ATOM 3368 C CA . GLN A 1 425 ? -7.470 -5.003 -22.964 1.00 81.62 425 GLN A CA 1
ATOM 3369 C C . GLN A 1 425 ? -6.662 -5.417 -24.202 1.00 81.62 425 GLN A C 1
ATOM 3371 O O . GLN A 1 425 ? -5.586 -6.006 -24.085 1.00 81.62 425 GLN A O 1
ATOM 3376 N N . PHE A 1 426 ? -7.150 -5.075 -25.399 1.00 74.38 426 PHE A N 1
ATOM 3377 C CA . PHE A 1 426 ? -6.513 -5.411 -26.665 1.00 74.38 426 PHE A CA 1
ATOM 3378 C C . PHE A 1 426 ? -5.497 -4.365 -27.140 1.00 74.38 426 PHE A C 1
ATOM 3380 O O . PHE A 1 426 ? -4.748 -4.629 -28.082 1.00 74.38 426 PHE A O 1
ATOM 3387 N N . LEU A 1 427 ? -5.413 -3.206 -26.474 1.00 67.06 427 LEU A N 1
ATOM 3388 C CA . LEU A 1 427 ? -4.536 -2.096 -26.869 1.00 67.06 427 LEU A CA 1
ATOM 3389 C C . LEU A 1 427 ? -3.043 -2.456 -26.832 1.00 67.06 427 LEU A C 1
ATOM 3391 O O . LEU A 1 427 ? -2.260 -1.917 -27.610 1.00 67.06 427 LEU A O 1
ATOM 3395 N N . HIS A 1 428 ? -2.643 -3.392 -25.968 1.00 64.94 428 HIS A N 1
ATOM 3396 C CA . HIS A 1 428 ? -1.243 -3.785 -25.783 1.00 64.94 428 HIS A CA 1
ATOM 3397 C C . HIS A 1 428 ? -0.767 -4.892 -26.744 1.00 64.94 428 HIS A C 1
ATOM 3399 O O . HIS A 1 428 ? 0.429 -5.200 -26.785 1.00 64.94 428 HIS A O 1
ATOM 3405 N N . PHE A 1 429 ? -1.665 -5.510 -27.525 1.00 65.94 429 PHE A N 1
ATOM 3406 C CA . PHE A 1 429 ? -1.299 -6.597 -28.435 1.00 65.94 429 PHE A CA 1
ATOM 3407 C C . PHE A 1 429 ? -0.892 -6.073 -29.811 1.00 65.94 429 PHE A C 1
ATOM 3409 O O . PHE A 1 429 ? -1.698 -5.509 -30.543 1.00 65.94 429 PHE A O 1
ATOM 3416 N N . LYS A 1 430 ? 0.351 -6.368 -30.218 1.00 65.56 430 LYS A N 1
ATOM 3417 C CA . LYS A 1 430 ? 0.832 -6.121 -31.593 1.00 65.56 430 LYS A CA 1
ATOM 3418 C C . LYS A 1 430 ? 0.034 -6.897 -32.653 1.00 65.56 430 LYS A C 1
ATOM 3420 O O . LYS A 1 430 ? 0.023 -6.505 -33.812 1.00 65.56 430 LYS A O 1
ATOM 3425 N N . SER A 1 431 ? -0.594 -8.014 -32.272 1.00 75.38 431 SER A N 1
ATOM 3426 C CA . SER A 1 431 ? -1.449 -8.828 -33.141 1.00 75.38 431 SER A CA 1
ATOM 3427 C C . SER A 1 431 ? -2.624 -9.414 -32.350 1.00 75.38 431 SER A C 1
ATOM 3429 O O . SER A 1 431 ? -2.390 -10.015 -31.297 1.00 75.38 431 SER A O 1
ATOM 3431 N N . PRO A 1 432 ? -3.868 -9.323 -32.857 1.00 74.38 432 PRO A N 1
ATOM 3432 C CA . PRO A 1 432 ? -5.045 -9.834 -32.159 1.00 74.38 432 PRO A CA 1
ATOM 3433 C C . PRO A 1 432 ? -5.237 -11.352 -32.321 1.00 74.38 432 PRO A C 1
ATOM 3435 O O . PRO A 1 432 ? -6.090 -11.926 -31.655 1.00 74.38 432 PRO A O 1
ATOM 3438 N N . LYS A 1 433 ? -4.429 -12.042 -33.146 1.00 80.56 433 LYS A N 1
ATOM 3439 C CA . LYS A 1 433 ? -4.619 -13.470 -33.477 1.00 80.56 433 LYS A CA 1
ATOM 3440 C C . LYS A 1 433 ? -4.746 -14.375 -32.246 1.00 80.56 433 LYS A C 1
ATOM 3442 O O . LYS A 1 433 ? -5.649 -15.205 -32.178 1.00 80.56 433 LYS A O 1
ATOM 3447 N N . ARG A 1 434 ? -3.838 -14.237 -31.272 1.00 83.50 434 ARG A N 1
ATOM 3448 C CA . ARG A 1 434 ? -3.822 -15.090 -30.071 1.00 83.50 434 ARG A CA 1
ATOM 3449 C C . ARG A 1 434 ? -4.959 -14.744 -29.096 1.00 83.50 434 ARG A C 1
ATOM 3451 O O . ARG A 1 434 ? -5.676 -15.673 -28.730 1.00 83.50 434 ARG A O 1
ATOM 3458 N N . PRO A 1 435 ? -5.170 -13.470 -28.722 1.00 85.38 435 PRO A N 1
ATOM 3459 C CA . PRO A 1 435 ? -6.332 -13.065 -27.936 1.00 85.38 435 PRO A CA 1
ATOM 3460 C C . PRO A 1 435 ? -7.672 -13.504 -28.542 1.00 85.38 435 PRO A C 1
ATOM 3462 O O . PRO A 1 435 ? -8.486 -14.089 -27.836 1.00 85.38 435 PRO A O 1
ATOM 3465 N N . LEU A 1 436 ? -7.875 -13.317 -29.852 1.00 85.56 436 LEU A N 1
ATOM 3466 C CA . LEU A 1 436 ? -9.099 -13.744 -30.542 1.00 85.56 436 LEU A CA 1
ATOM 3467 C C . LEU A 1 436 ? -9.276 -15.265 -30.502 1.00 85.56 436 LEU A C 1
ATOM 3469 O O . LEU A 1 436 ? -10.369 -15.748 -30.225 1.00 85.56 436 LEU A O 1
ATOM 3473 N N . PHE A 1 437 ? -8.198 -16.031 -30.699 1.00 86.44 437 PHE A N 1
ATOM 3474 C CA . PHE A 1 437 ? -8.238 -17.487 -30.544 1.00 86.44 437 PHE A CA 1
ATOM 3475 C C . PHE A 1 437 ? -8.641 -17.906 -29.124 1.00 86.44 437 PHE A C 1
ATOM 3477 O O . PHE A 1 437 ? -9.430 -18.833 -28.958 1.00 86.44 437 PHE A O 1
ATOM 3484 N N . VAL A 1 438 ? -8.111 -17.232 -28.097 1.00 86.62 438 VAL A N 1
ATOM 3485 C CA . VAL A 1 438 ? -8.465 -17.504 -26.697 1.00 86.62 438 VAL A CA 1
ATOM 3486 C C . VAL A 1 438 ? -9.935 -17.189 -26.435 1.00 86.62 438 VAL A C 1
ATOM 3488 O O . VAL A 1 438 ? -10.624 -18.021 -25.853 1.00 86.62 438 VAL A O 1
ATOM 3491 N N . LEU A 1 439 ? -10.434 -16.035 -26.881 1.00 87.56 439 LEU A N 1
ATOM 3492 C CA . LEU A 1 439 ? -11.838 -15.681 -26.679 1.00 87.56 439 LEU A CA 1
ATOM 3493 C C . LEU A 1 439 ? -12.781 -16.633 -27.427 1.00 87.56 439 LEU A C 1
ATOM 3495 O O . LEU A 1 439 ? -13.758 -17.095 -26.846 1.00 87.56 439 LEU A O 1
ATOM 3499 N N . LYS A 1 440 ? -12.449 -17.005 -28.669 1.00 87.25 440 LYS A N 1
ATOM 3500 C CA . LYS A 1 440 ? -13.209 -18.000 -29.438 1.00 87.25 440 LYS A CA 1
ATOM 3501 C C . LYS A 1 440 ? -13.207 -19.362 -28.753 1.00 87.25 440 LYS A C 1
ATOM 3503 O O . LYS A 1 440 ? -14.226 -20.038 -28.717 1.00 87.25 440 LYS A O 1
ATOM 3508 N N . PHE A 1 441 ? -12.084 -19.752 -28.152 1.00 87.12 441 PHE A N 1
ATOM 3509 C CA . PHE A 1 441 ? -12.022 -20.957 -27.332 1.00 87.12 441 PHE A CA 1
ATOM 3510 C C . PHE A 1 441 ? -12.943 -20.870 -26.104 1.00 87.12 441 PHE A C 1
ATOM 3512 O O . PHE A 1 441 ? -13.640 -21.841 -25.822 1.00 87.12 441 PHE A O 1
ATOM 3519 N N . LEU A 1 442 ? -12.981 -19.736 -25.393 1.00 85.88 442 LEU A N 1
ATOM 3520 C CA . LEU A 1 442 ? -13.876 -19.539 -24.245 1.00 85.88 442 LEU A CA 1
ATOM 3521 C C . LEU A 1 442 ? -15.352 -19.605 -24.660 1.00 85.88 442 LEU A C 1
ATOM 3523 O O . LEU A 1 442 ? -16.116 -20.351 -24.051 1.00 85.88 442 LEU A O 1
ATOM 3527 N N . LYS A 1 443 ? -15.727 -18.905 -25.736 1.00 85.31 443 LYS A N 1
ATOM 3528 C CA . LYS A 1 443 ? -17.083 -18.919 -26.305 1.00 85.31 443 LYS A CA 1
ATOM 3529 C C . LYS A 1 443 ? -17.504 -20.339 -26.704 1.00 85.31 443 LYS A C 1
ATOM 3531 O O . LYS A 1 443 ? -18.524 -20.835 -26.239 1.00 85.31 443 LYS A O 1
ATOM 3536 N N . ASN A 1 444 ? -16.652 -21.052 -27.446 1.00 84.56 444 ASN A N 1
ATOM 3537 C CA . ASN A 1 444 ? -16.892 -22.446 -27.843 1.00 84.56 444 ASN A CA 1
ATOM 3538 C C . ASN A 1 444 ? -16.911 -23.430 -26.660 1.00 84.56 444 ASN A C 1
ATOM 3540 O O . ASN A 1 444 ? -17.409 -24.541 -26.801 1.00 84.56 444 ASN A O 1
ATOM 3544 N N . SER A 1 445 ? -16.357 -23.047 -25.507 1.00 77.75 445 SER A N 1
ATOM 3545 C CA . SER A 1 445 ? -16.399 -23.850 -24.279 1.00 77.75 445 SER A CA 1
ATOM 3546 C C . SER A 1 445 ? -17.689 -23.636 -23.472 1.00 77.75 445 SER A C 1
ATOM 3548 O O . SER A 1 445 ? -17.789 -24.153 -22.361 1.00 77.75 445 SER A O 1
ATOM 3550 N N . GLY A 1 446 ? -18.660 -22.880 -24.004 1.00 76.19 446 GLY A N 1
ATOM 3551 C CA . GLY A 1 446 ? -19.980 -22.670 -23.399 1.00 76.19 446 GLY A CA 1
ATOM 3552 C C . GLY A 1 446 ? -20.072 -21.475 -22.447 1.00 76.19 446 GLY A C 1
ATOM 3553 O O . GLY A 1 446 ? -20.996 -21.412 -21.644 1.00 76.19 446 GLY A O 1
ATOM 3554 N N . PHE A 1 447 ? -19.121 -20.538 -22.494 1.00 83.62 447 PHE A N 1
ATOM 3555 C CA . PHE A 1 447 ? -19.131 -19.354 -21.634 1.00 83.62 447 PHE A CA 1
ATOM 3556 C C . PHE A 1 447 ? -19.969 -18.244 -22.273 1.00 83.62 447 PHE A C 1
ATOM 3558 O O . PHE A 1 447 ? -19.734 -17.875 -23.424 1.00 83.62 447 PHE A O 1
ATOM 3565 N N . HIS A 1 448 ? -20.900 -17.673 -21.509 1.00 85.12 448 HIS A N 1
ATOM 3566 C CA . HIS A 1 448 ? -21.669 -16.503 -21.935 1.00 85.12 448 HIS A CA 1
ATOM 3567 C C . HIS A 1 448 ? -20.823 -15.222 -21.906 1.00 85.12 448 HIS A C 1
ATOM 3569 O O . HIS A 1 448 ? -19.839 -15.114 -21.169 1.00 85.12 448 HIS A O 1
ATOM 3575 N N . ASP A 1 449 ? -21.240 -14.221 -22.676 1.00 86.88 449 ASP A N 1
ATOM 3576 C CA . ASP A 1 449 ? -20.464 -13.002 -22.932 1.00 86.88 449 ASP A CA 1
ATOM 3577 C C . ASP A 1 449 ? -20.133 -12.202 -21.676 1.00 86.88 449 ASP A C 1
ATOM 3579 O O . ASP A 1 449 ? -19.012 -11.717 -21.532 1.00 86.88 449 ASP A O 1
ATOM 3583 N N . THR A 1 450 ? -21.074 -12.124 -20.735 1.00 83.12 450 THR A N 1
ATOM 3584 C CA . THR A 1 450 ? -20.891 -11.454 -19.440 1.00 83.12 450 THR A CA 1
ATOM 3585 C C . THR A 1 450 ? -19.810 -12.126 -18.595 1.00 83.12 450 THR A C 1
ATOM 3587 O O . THR A 1 450 ? -19.053 -11.470 -17.882 1.00 83.12 450 THR A O 1
ATOM 3590 N N . LEU A 1 451 ? -19.689 -13.451 -18.680 1.00 80.75 451 LEU A N 1
ATOM 3591 C CA . LEU A 1 451 ? -18.668 -14.202 -17.960 1.00 80.75 451 LEU A CA 1
ATOM 3592 C C . LEU A 1 451 ? -17.302 -14.052 -18.634 1.00 80.75 451 LEU A C 1
ATOM 3594 O O . LEU A 1 451 ? -16.295 -13.876 -17.947 1.00 80.75 451 LEU A O 1
ATOM 3598 N N . ILE A 1 452 ? -17.268 -14.063 -19.971 1.00 85.44 452 ILE A N 1
ATOM 3599 C CA . ILE A 1 452 ? -16.053 -13.798 -20.751 1.00 85.44 452 ILE A CA 1
ATOM 3600 C C . ILE A 1 452 ? -15.529 -12.392 -20.440 1.00 85.44 452 ILE A C 1
ATOM 3602 O O . ILE A 1 452 ? -14.344 -12.246 -20.129 1.00 85.44 452 ILE A O 1
ATOM 3606 N N . SER A 1 453 ? -16.395 -11.374 -20.453 1.00 86.12 453 SER A N 1
ATOM 3607 C CA . SER A 1 453 ? -15.998 -9.999 -20.145 1.00 86.12 453 SER A CA 1
ATOM 3608 C C . SER A 1 453 ? -15.494 -9.861 -18.708 1.00 86.12 453 SER A C 1
ATOM 3610 O O . SER A 1 453 ? -14.411 -9.316 -18.491 1.00 86.12 453 SER A O 1
ATOM 3612 N N . ASN A 1 454 ? -16.180 -10.459 -17.731 1.00 81.50 454 ASN A N 1
ATOM 3613 C CA . ASN A 1 454 ? -15.757 -10.471 -16.328 1.00 81.50 454 ASN A CA 1
ATOM 3614 C C . ASN A 1 454 ? -14.401 -11.160 -16.103 1.00 81.50 454 ASN A C 1
ATOM 3616 O O . ASN A 1 454 ? -13.579 -10.677 -15.322 1.00 81.50 454 ASN A O 1
ATOM 3620 N N . ILE A 1 455 ? -14.135 -12.286 -16.771 1.00 80.19 455 ILE A N 1
ATOM 3621 C CA . ILE A 1 455 ? -12.853 -12.996 -16.644 1.00 80.19 455 ILE A CA 1
ATOM 3622 C C . ILE A 1 455 ? -11.724 -12.177 -17.275 1.00 80.19 455 ILE A C 1
ATOM 3624 O O . ILE A 1 455 ? -10.665 -12.030 -16.670 1.00 80.19 455 ILE A O 1
ATOM 3628 N N . VAL A 1 456 ? -11.935 -11.639 -18.476 1.00 85.56 456 VAL A N 1
ATOM 3629 C CA . VAL A 1 456 ? -10.901 -10.908 -19.225 1.00 85.56 456 VAL A CA 1
ATOM 3630 C C . VAL A 1 456 ? -10.583 -9.559 -18.581 1.00 85.56 456 VAL A C 1
ATOM 3632 O O . VAL A 1 456 ? -9.420 -9.163 -18.557 1.00 85.56 456 VAL A O 1
ATOM 3635 N N . THR A 1 457 ? -11.578 -8.875 -18.011 1.00 82.88 457 THR A N 1
ATOM 3636 C CA . THR A 1 457 ? -11.369 -7.627 -17.256 1.00 82.88 457 THR A CA 1
ATOM 3637 C C . THR A 1 457 ? -10.605 -7.865 -15.954 1.00 82.88 457 THR A C 1
ATOM 3639 O O . THR A 1 457 ? -9.671 -7.121 -15.659 1.00 82.88 457 THR A O 1
ATOM 3642 N N . LYS A 1 458 ? -10.941 -8.920 -15.196 1.00 77.31 458 LYS A N 1
ATOM 3643 C CA . LYS A 1 458 ? -10.235 -9.277 -13.951 1.00 77.31 458 LYS A CA 1
ATOM 3644 C C . LYS A 1 458 ? -8.850 -9.885 -14.195 1.00 77.31 458 LYS A C 1
ATOM 3646 O O . LYS A 1 458 ? -7.952 -9.691 -13.379 1.00 77.31 458 LYS A O 1
ATOM 3651 N N . VAL A 1 459 ? -8.668 -10.633 -15.289 1.00 77.31 459 VAL A N 1
ATOM 3652 C CA . VAL A 1 459 ? -7.441 -11.392 -15.595 1.00 77.31 459 VAL A CA 1
ATOM 3653 C C . VAL A 1 459 ? -7.031 -11.231 -17.065 1.00 77.31 459 VAL A C 1
ATOM 3655 O O . VAL A 1 459 ? -7.116 -12.185 -17.847 1.00 77.31 459 VAL A O 1
ATOM 3658 N N . PRO A 1 460 ? -6.508 -10.061 -17.474 1.00 81.81 460 PRO A N 1
ATOM 3659 C CA . PRO A 1 460 ? -6.127 -9.812 -18.870 1.00 81.81 460 PRO A CA 1
ATOM 3660 C C . PRO A 1 460 ? -5.069 -10.790 -19.412 1.00 81.81 460 PRO A C 1
ATOM 3662 O O . PRO A 1 460 ? -4.981 -11.039 -20.615 1.00 81.81 460 PRO A O 1
ATOM 3665 N N . GLN A 1 461 ? -4.280 -11.405 -18.524 1.00 79.75 461 GLN A N 1
ATOM 3666 C CA . GLN A 1 461 ? -3.246 -12.390 -18.855 1.00 79.75 461 GLN A CA 1
ATOM 3667 C C . GLN A 1 461 ? -3.819 -13.685 -19.456 1.00 79.75 461 GLN A C 1
ATOM 3669 O O . GLN A 1 461 ? -3.073 -14.460 -20.054 1.00 79.75 461 GLN A O 1
ATOM 3674 N N . ILE A 1 462 ? -5.131 -13.937 -19.348 1.00 83.88 462 ILE A N 1
ATOM 3675 C CA . ILE A 1 462 ? -5.761 -15.078 -20.024 1.00 83.88 462 ILE A CA 1
ATOM 3676 C C . ILE A 1 462 ? -5.571 -15.002 -21.546 1.00 83.88 462 ILE A C 1
ATOM 3678 O O . ILE A 1 462 ? -5.339 -16.026 -22.185 1.00 83.88 462 ILE A O 1
ATOM 3682 N N . LEU A 1 463 ? -5.554 -13.790 -22.117 1.00 84.38 463 LEU A N 1
ATOM 3683 C CA . LEU A 1 463 ? -5.455 -13.546 -23.560 1.00 84.38 463 LEU A CA 1
ATOM 3684 C C . LEU A 1 463 ? -4.091 -13.937 -24.157 1.00 84.38 463 LEU A C 1
ATOM 3686 O O . LEU A 1 463 ? -3.980 -14.144 -25.367 1.00 84.38 463 LEU A O 1
ATOM 3690 N N . THR A 1 464 ? -3.049 -14.069 -23.329 1.00 81.19 464 THR A N 1
ATOM 3691 C CA . THR A 1 464 ? -1.701 -14.478 -23.765 1.00 81.19 464 THR A CA 1
ATOM 3692 C C . THR A 1 464 ? -1.406 -15.952 -23.543 1.00 81.19 464 THR A C 1
ATOM 3694 O O . THR A 1 464 ? -0.431 -16.469 -24.092 1.00 81.19 464 THR A O 1
ATOM 3697 N N . THR A 1 465 ? -2.210 -16.656 -22.747 1.00 79.12 465 THR A N 1
ATOM 3698 C CA . THR A 1 465 ? -1.816 -17.980 -22.268 1.00 79.12 465 THR A CA 1
ATOM 3699 C C . THR A 1 465 ? -1.871 -19.038 -23.373 1.00 79.12 465 THR A C 1
ATOM 3701 O O . THR A 1 465 ? -2.820 -19.121 -24.157 1.00 79.12 465 THR A O 1
ATOM 3704 N N . THR A 1 466 ? -0.847 -19.891 -23.446 1.00 80.75 466 THR A N 1
ATOM 3705 C CA . THR A 1 466 ? -0.776 -21.022 -24.393 1.00 80.75 466 THR A CA 1
ATOM 3706 C C . THR A 1 466 ? -1.333 -22.323 -23.827 1.00 80.75 466 THR A C 1
ATOM 3708 O O . THR A 1 466 ? -1.616 -23.255 -24.572 1.00 80.75 466 THR A O 1
ATOM 3711 N N . THR A 1 467 ? -1.554 -22.373 -22.513 1.00 82.94 467 THR A N 1
ATOM 3712 C CA . THR A 1 467 ? -1.858 -23.601 -21.762 1.00 82.94 467 THR A CA 1
ATOM 3713 C C . THR A 1 467 ? -3.316 -23.694 -21.302 1.00 82.94 467 THR A C 1
ATOM 3715 O O . THR A 1 467 ? -3.661 -24.583 -20.524 1.00 82.94 467 THR A O 1
ATOM 3718 N N . LEU A 1 468 ? -4.196 -22.807 -21.786 1.00 84.56 468 LEU A N 1
ATOM 3719 C CA . LEU A 1 468 ? -5.591 -22.721 -21.330 1.00 84.56 468 LEU A CA 1
ATOM 3720 C C . LEU A 1 468 ? -6.339 -24.049 -21.484 1.00 84.56 468 LEU A C 1
ATOM 3722 O O . LEU A 1 468 ? -6.961 -24.517 -20.538 1.00 84.56 468 LEU A O 1
ATOM 3726 N N . LYS A 1 469 ? -6.191 -24.702 -22.643 1.00 83.62 469 LYS A N 1
ATOM 3727 C CA . LYS A 1 469 ? -6.861 -25.971 -22.955 1.00 83.62 469 LYS A CA 1
ATOM 3728 C C . LYS A 1 469 ? -6.505 -27.081 -21.960 1.00 83.62 469 LYS A C 1
ATOM 3730 O O . LYS A 1 469 ? -7.395 -27.763 -21.468 1.00 83.62 469 LYS A O 1
ATOM 3735 N N . SER A 1 470 ? -5.222 -27.232 -21.614 1.00 84.38 470 SER A N 1
ATOM 3736 C CA . SER A 1 470 ? -4.794 -28.225 -20.615 1.00 84.38 470 SER A CA 1
ATOM 3737 C C . SER A 1 470 ? -5.322 -27.913 -19.214 1.00 84.38 470 SER A C 1
ATOM 3739 O O . SER A 1 470 ? -5.663 -28.826 -18.473 1.00 84.38 470 SER A O 1
ATOM 3741 N N . LYS A 1 471 ? -5.430 -26.627 -18.856 1.00 86.38 471 LYS A N 1
ATOM 3742 C CA . LYS A 1 471 ? -5.952 -26.201 -17.550 1.00 86.38 471 LYS A CA 1
ATOM 3743 C C . LYS A 1 471 ? -7.458 -26.427 -17.436 1.00 86.38 471 LYS A C 1
ATOM 3745 O O . LYS A 1 471 ? -7.924 -26.839 -16.384 1.00 86.38 471 LYS A O 1
ATOM 3750 N N . PHE A 1 472 ? -8.195 -26.194 -18.521 1.00 86.44 472 PHE A N 1
ATOM 3751 C CA . PHE A 1 472 ? -9.630 -26.471 -18.597 1.00 86.44 472 PHE A CA 1
ATOM 3752 C C . PHE A 1 472 ? -9.902 -27.960 -18.455 1.00 86.44 472 PHE A C 1
ATOM 3754 O O . PHE A 1 472 ? -10.724 -28.337 -17.630 1.00 86.44 472 PHE A O 1
ATOM 3761 N N . LYS A 1 473 ? -9.147 -28.797 -19.178 1.00 86.50 473 LYS A N 1
ATOM 3762 C CA . LYS A 1 473 ? -9.265 -30.252 -19.063 1.00 86.50 473 LYS A CA 1
ATOM 3763 C C . LYS A 1 473 ? -9.071 -30.726 -17.619 1.00 86.50 473 LYS A C 1
ATOM 3765 O O . LYS A 1 473 ? -9.898 -31.465 -17.118 1.00 86.50 473 LYS A O 1
ATOM 3770 N N . LEU A 1 474 ? -8.052 -30.221 -16.919 1.00 85.44 474 LEU A N 1
ATOM 3771 C CA . LEU A 1 474 ? -7.822 -30.570 -15.511 1.00 85.44 474 LEU A CA 1
ATOM 3772 C C . LEU A 1 474 ? -9.003 -30.216 -14.592 1.00 85.44 474 LEU A C 1
ATOM 3774 O O . LEU A 1 474 ? -9.275 -30.956 -13.656 1.00 85.44 474 LEU A O 1
ATOM 3778 N N . LEU A 1 475 ? -9.690 -29.096 -14.833 1.00 85.88 475 LEU A N 1
ATOM 3779 C CA . LEU A 1 475 ? -10.860 -28.694 -14.042 1.00 85.88 475 LEU A CA 1
ATOM 3780 C C . LEU A 1 475 ? -12.118 -29.488 -14.429 1.00 85.88 475 LEU A C 1
ATOM 3782 O O . LEU A 1 475 ? -12.921 -29.813 -13.558 1.00 85.88 475 LEU A O 1
ATOM 3786 N N . GLN A 1 476 ? -12.255 -29.850 -15.705 1.00 87.38 476 GLN A N 1
ATOM 3787 C CA . GLN A 1 476 ? -13.303 -30.750 -16.190 1.00 87.38 476 GLN A CA 1
ATOM 3788 C C . GLN A 1 476 ? -13.150 -32.158 -15.612 1.00 87.38 476 GLN A C 1
ATOM 3790 O O . GLN A 1 476 ? -14.133 -32.734 -15.161 1.00 87.38 476 GLN A O 1
ATOM 3795 N N . ASP A 1 477 ? -11.918 -32.664 -15.514 1.00 86.19 477 ASP A N 1
ATOM 3796 C CA . ASP A 1 477 ? -11.605 -33.947 -14.872 1.00 86.19 477 ASP A CA 1
ATOM 3797 C C . ASP A 1 477 ? -11.943 -33.947 -13.362 1.00 86.19 477 ASP A C 1
ATOM 3799 O O . ASP A 1 477 ? -12.070 -35.011 -12.756 1.00 86.19 477 ASP A O 1
ATOM 3803 N N . LEU A 1 478 ? -12.080 -32.766 -12.741 1.00 83.94 478 LEU A N 1
ATOM 3804 C CA . LEU A 1 478 ? -12.563 -32.598 -11.364 1.00 83.94 478 LEU A CA 1
ATOM 3805 C C . LEU A 1 478 ? -14.090 -32.434 -11.271 1.00 83.94 478 LEU A C 1
ATOM 3807 O O . LEU A 1 478 ? -14.615 -32.398 -10.165 1.00 83.94 478 LEU A O 1
ATOM 3811 N N . GLY A 1 479 ? -14.800 -32.337 -12.397 1.00 85.25 479 GLY A N 1
ATOM 3812 C CA . GLY A 1 479 ? -16.258 -32.196 -12.451 1.00 85.25 479 GLY A CA 1
ATOM 3813 C C . GLY A 1 479 ? -16.776 -30.774 -12.701 1.00 85.25 479 GLY A C 1
ATOM 3814 O O . GLY A 1 479 ? -17.985 -30.569 -12.675 1.00 85.25 479 GLY A O 1
ATOM 3815 N N . LEU A 1 480 ? -15.915 -29.779 -12.966 1.00 84.75 480 LEU A N 1
ATOM 3816 C CA . LEU A 1 480 ? -16.375 -28.436 -13.350 1.00 84.75 480 LEU A CA 1
ATOM 3817 C C . LEU A 1 480 ? -16.689 -28.363 -14.847 1.00 84.75 480 LEU A C 1
ATOM 3819 O O . LEU A 1 480 ? -15.831 -28.633 -15.687 1.00 84.75 480 LEU A O 1
ATOM 3823 N N . SER A 1 481 ? -17.889 -27.905 -15.196 1.00 82.31 481 SER A N 1
ATOM 3824 C CA . SER A 1 481 ? -18.301 -27.719 -16.589 1.00 82.31 481 SER A CA 1
ATOM 3825 C C . SER A 1 481 ? -19.107 -26.432 -16.780 1.00 82.31 481 SER A C 1
ATOM 3827 O O . SER A 1 481 ? -19.505 -25.790 -15.808 1.00 82.31 481 SER A O 1
ATOM 3829 N N . GLY A 1 482 ? -19.277 -26.017 -18.040 1.00 79.56 482 GLY A N 1
ATOM 3830 C CA . GLY A 1 482 ? -20.099 -24.865 -18.423 1.00 79.56 482 GLY A CA 1
ATOM 3831 C C . GLY A 1 482 ? -19.816 -23.595 -17.613 1.00 79.56 482 GLY A C 1
ATOM 3832 O O . GLY A 1 482 ? -18.664 -23.190 -17.432 1.00 79.56 482 GLY A O 1
ATOM 3833 N N . SER A 1 483 ? -20.884 -22.977 -17.108 1.00 77.06 483 SER A N 1
ATOM 3834 C CA . SER A 1 483 ? -20.833 -21.726 -16.342 1.00 77.06 483 SER A CA 1
ATOM 3835 C C . SER A 1 483 ? -20.068 -21.846 -15.019 1.00 77.06 483 SER A C 1
ATOM 3837 O O . SER A 1 483 ? -19.360 -20.908 -14.646 1.00 77.06 483 SER A O 1
ATOM 3839 N N . ASP A 1 484 ? -20.123 -22.996 -14.340 1.00 81.00 484 ASP A N 1
ATOM 3840 C CA . ASP A 1 484 ? -19.434 -23.206 -13.058 1.00 81.00 484 ASP A CA 1
ATOM 3841 C C . ASP A 1 484 ? -17.915 -23.129 -13.202 1.00 81.00 484 ASP A C 1
ATOM 3843 O O . ASP A 1 484 ? -17.221 -22.573 -12.345 1.00 81.00 484 ASP A O 1
ATOM 3847 N N . LEU A 1 485 ? -17.390 -23.635 -14.322 1.00 83.50 485 LEU A N 1
ATOM 3848 C CA . LEU A 1 485 ? -15.974 -23.526 -14.655 1.00 83.50 485 LEU A CA 1
ATOM 3849 C C . LEU A 1 485 ? -15.547 -22.058 -14.774 1.00 83.50 485 LEU A C 1
ATOM 3851 O O . LEU A 1 485 ? -14.483 -21.672 -14.280 1.00 83.50 485 LEU A O 1
ATOM 3855 N N . GLY A 1 486 ? -16.373 -21.224 -15.402 1.00 76.69 486 GLY A N 1
ATOM 3856 C CA . GLY A 1 486 ? -16.059 -19.811 -15.558 1.00 76.69 486 GLY A CA 1
ATOM 3857 C C . GLY A 1 486 ? -16.219 -18.994 -14.293 1.00 76.69 486 GLY A C 1
ATOM 3858 O O . GLY A 1 486 ? -15.347 -18.172 -14.006 1.00 76.69 486 GLY A O 1
ATOM 3859 N N . ILE A 1 487 ? -17.242 -19.270 -13.482 1.00 78.94 487 ILE A N 1
ATOM 3860 C CA . ILE A 1 487 ? -17.375 -18.667 -12.152 1.00 78.94 487 ILE A CA 1
ATOM 3861 C C . ILE A 1 487 ? -16.137 -19.010 -11.318 1.00 78.94 487 ILE A C 1
ATOM 3863 O O . ILE A 1 487 ? -15.498 -18.111 -10.764 1.00 78.94 487 ILE A O 1
ATOM 3867 N N . PHE A 1 488 ? -15.727 -20.281 -11.305 1.00 83.00 488 PHE A N 1
ATOM 3868 C CA . PHE A 1 488 ? -14.537 -20.726 -10.587 1.00 83.00 488 PHE A CA 1
ATOM 3869 C C . PHE A 1 488 ? -13.268 -19.989 -11.036 1.00 83.00 488 PHE A C 1
ATOM 3871 O O . PHE A 1 488 ? -12.529 -19.480 -10.192 1.00 83.00 488 PHE A O 1
ATOM 3878 N N . LEU A 1 489 ? -13.019 -19.894 -12.345 1.00 79.69 489 LEU A N 1
ATOM 3879 C CA . LEU A 1 489 ? -11.843 -19.208 -12.890 1.00 79.69 489 LEU A CA 1
ATOM 3880 C C . LEU A 1 489 ? -11.862 -17.701 -12.617 1.00 79.69 489 LEU A C 1
ATOM 3882 O O . LEU A 1 489 ? -10.816 -17.129 -12.309 1.00 79.69 489 LEU A O 1
ATOM 3886 N N . SER A 1 490 ? -13.038 -17.072 -12.684 1.00 75.94 490 SER A N 1
ATOM 3887 C CA . SER A 1 490 ? -13.206 -15.644 -12.391 1.00 75.94 490 SER A CA 1
ATOM 3888 C C . SER A 1 490 ? -12.875 -15.303 -10.934 1.00 75.94 490 SER A C 1
ATOM 3890 O O . SER A 1 490 ? -12.308 -14.245 -10.658 1.00 75.94 490 SER A O 1
ATOM 3892 N N . SER A 1 491 ? -13.176 -16.219 -10.011 1.00 78.50 491 SER A N 1
ATOM 3893 C CA . SER A 1 491 ? -12.888 -16.082 -8.582 1.00 78.50 491 SER A CA 1
ATOM 3894 C C . SER A 1 491 ? -11.461 -16.505 -8.218 1.00 78.50 491 SER A C 1
ATOM 3896 O O . SER A 1 491 ? -10.971 -16.144 -7.152 1.00 78.50 491 SER A O 1
ATOM 3898 N N . ASN A 1 492 ? -10.769 -17.252 -9.090 1.00 78.00 492 ASN A N 1
ATOM 3899 C CA . ASN A 1 492 ? -9.466 -17.861 -8.802 1.00 78.00 492 ASN A CA 1
ATOM 3900 C C . ASN A 1 492 ? -8.428 -17.597 -9.913 1.00 78.00 492 ASN A C 1
ATOM 3902 O O . ASN A 1 492 ? -7.949 -18.533 -10.566 1.00 78.00 492 ASN A O 1
ATOM 3906 N N . PRO A 1 493 ? -8.000 -16.333 -10.101 1.00 74.88 493 PRO A N 1
ATOM 3907 C CA . PRO A 1 493 ? -7.119 -15.923 -11.202 1.00 74.88 493 PRO A CA 1
ATOM 3908 C C . PRO A 1 493 ? -5.753 -16.633 -11.208 1.00 74.88 493 PRO A C 1
ATOM 3910 O O . PRO A 1 493 ? -5.138 -16.821 -12.260 1.00 74.88 493 PRO A O 1
ATOM 3913 N N . ALA A 1 494 ? -5.300 -17.090 -10.038 1.00 75.75 494 ALA A N 1
ATOM 3914 C CA . ALA A 1 494 ? -4.082 -17.872 -9.838 1.00 75.75 494 ALA A CA 1
ATOM 3915 C C . ALA A 1 494 ? -3.980 -19.117 -10.741 1.00 75.75 494 ALA A C 1
ATOM 3917 O O . ALA A 1 494 ? -2.892 -19.468 -11.207 1.00 75.75 494 ALA A O 1
ATOM 3918 N N . PHE A 1 495 ? -5.106 -19.775 -11.041 1.00 81.44 495 PHE A N 1
ATOM 3919 C CA . PHE A 1 495 ? -5.131 -20.945 -11.926 1.00 81.44 495 PHE A CA 1
ATOM 3920 C C . PHE A 1 495 ? -4.712 -20.597 -13.355 1.00 81.44 495 PHE A C 1
ATOM 3922 O O . PHE A 1 495 ? -4.035 -21.381 -14.023 1.00 81.44 495 PHE A O 1
ATOM 3929 N N . ILE A 1 496 ? -5.067 -19.402 -13.827 1.00 78.25 496 ILE A N 1
ATOM 3930 C CA . ILE A 1 496 ? -4.768 -18.942 -15.185 1.00 78.25 496 ILE A CA 1
ATOM 3931 C C . ILE A 1 496 ? -3.293 -18.548 -15.304 1.00 78.25 496 ILE A C 1
ATOM 3933 O O . ILE A 1 496 ? -2.658 -18.860 -16.315 1.00 78.25 496 ILE A O 1
ATOM 3937 N N . THR A 1 497 ? -2.727 -17.934 -14.265 1.00 75.31 497 THR A N 1
ATOM 3938 C CA . THR A 1 497 ? -1.375 -17.358 -14.296 1.00 75.31 497 THR A CA 1
ATOM 3939 C C . THR A 1 497 ? -0.265 -18.343 -13.914 1.00 75.31 497 THR A C 1
ATOM 3941 O O . THR A 1 497 ? 0.857 -18.205 -14.399 1.00 75.31 497 THR A O 1
ATOM 3944 N N . CYS A 1 498 ? -0.541 -19.372 -13.104 1.00 76.94 498 CYS A N 1
ATOM 3945 C CA . CYS A 1 498 ? 0.484 -20.330 -12.671 1.00 76.94 498 CYS A CA 1
ATOM 3946 C C . CYS A 1 498 ? 0.936 -21.302 -13.784 1.00 76.94 498 CYS A C 1
ATOM 3948 O O . CYS A 1 498 ? 0.238 -21.551 -14.768 1.00 76.94 498 CYS A O 1
ATOM 3950 N N . SER A 1 499 ? 2.126 -21.889 -13.641 1.00 81.25 499 SER A N 1
ATOM 3951 C CA . SER A 1 499 ? 2.632 -22.909 -14.572 1.00 81.25 499 SER A CA 1
ATOM 3952 C C . SER A 1 499 ? 1.904 -24.247 -14.398 1.00 81.25 499 SER A C 1
ATOM 3954 O O . SER A 1 499 ? 1.913 -24.809 -13.302 1.00 81.25 499 SER A O 1
ATOM 3956 N N . THR A 1 500 ? 1.369 -24.803 -15.494 1.00 81.31 500 THR A N 1
ATOM 3957 C CA . THR A 1 500 ? 0.694 -26.114 -15.491 1.00 81.31 500 THR A CA 1
ATOM 3958 C C . THR A 1 500 ? 1.604 -27.223 -14.953 1.00 81.31 500 THR A C 1
ATOM 3960 O O . THR A 1 500 ? 1.259 -27.882 -13.981 1.00 81.31 500 THR A O 1
ATOM 3963 N N . LYS A 1 501 ? 2.813 -27.362 -15.515 1.00 81.44 501 LYS A N 1
ATOM 3964 C CA . LYS A 1 501 ? 3.746 -28.449 -15.168 1.00 81.44 501 LYS A CA 1
ATOM 3965 C C . LYS A 1 501 ? 4.438 -28.269 -13.815 1.00 81.44 501 LYS A C 1
ATOM 3967 O O . LYS A 1 501 ? 4.718 -29.241 -13.125 1.00 81.44 501 LYS A O 1
ATOM 3972 N N . LYS A 1 502 ? 4.792 -27.030 -13.446 1.00 78.00 502 LYS A N 1
ATOM 3973 C CA . LYS A 1 502 ? 5.571 -26.778 -12.216 1.00 78.00 502 LYS A CA 1
ATOM 3974 C C . LYS A 1 502 ? 4.705 -26.677 -10.962 1.00 78.00 502 LYS A C 1
ATOM 3976 O O . LYS A 1 502 ? 5.228 -26.911 -9.874 1.00 78.00 502 LYS A O 1
ATOM 3981 N N . HIS A 1 503 ? 3.438 -26.291 -11.108 1.00 81.12 503 HIS A N 1
ATOM 3982 C CA . HIS A 1 503 ? 2.568 -25.985 -9.976 1.00 81.12 503 HIS A CA 1
ATOM 3983 C C . HIS A 1 503 ? 1.243 -26.746 -10.046 1.00 81.12 503 HIS A C 1
ATOM 3985 O O . HIS A 1 503 ? 0.997 -27.576 -9.180 1.00 81.12 503 HIS A O 1
ATOM 3991 N N . LEU A 1 504 ? 0.440 -26.547 -11.098 1.00 81.50 504 LEU A N 1
ATOM 3992 C CA . LEU A 1 504 ? -0.922 -27.093 -11.166 1.00 81.50 504 LEU A CA 1
ATOM 3993 C C . LEU A 1 504 ? -0.959 -28.627 -11.101 1.00 81.50 504 LEU A C 1
ATOM 3995 O O . LEU A 1 504 ? -1.593 -29.171 -10.207 1.00 81.50 504 LEU A O 1
ATOM 3999 N N . GLU A 1 505 ? -0.258 -29.323 -11.998 1.00 83.06 505 GLU A N 1
ATOM 4000 C CA . GLU A 1 505 ? -0.219 -30.793 -12.038 1.00 83.06 505 GLU A CA 1
ATOM 4001 C C . GLU A 1 505 ? 0.301 -31.397 -10.717 1.00 83.06 505 GLU A C 1
ATOM 4003 O O . GLU A 1 505 ? -0.410 -32.215 -10.127 1.00 83.06 505 GLU A O 1
ATOM 4008 N N . PRO A 1 506 ? 1.466 -30.972 -10.174 1.00 82.44 506 PRO A N 1
ATOM 4009 C CA . PRO A 1 506 ? 1.918 -31.426 -8.862 1.00 82.44 506 PRO A CA 1
ATOM 4010 C C . PRO A 1 506 ? 0.922 -31.161 -7.727 1.00 82.44 506 PRO A C 1
ATOM 4012 O O . PRO A 1 506 ? 0.747 -32.027 -6.874 1.00 82.44 506 PRO A O 1
ATOM 4015 N N . SER A 1 507 ? 0.285 -29.986 -7.686 1.00 83.19 507 SER A N 1
ATOM 4016 C CA . SER A 1 507 ? -0.680 -29.649 -6.632 1.00 83.19 507 SER A CA 1
ATOM 4017 C C . SER A 1 507 ? -1.963 -30.471 -6.751 1.00 83.19 507 SER A C 1
ATOM 4019 O O . SER A 1 507 ? -2.516 -30.869 -5.731 1.00 83.19 507 SER A O 1
ATOM 4021 N N . MET A 1 508 ? -2.417 -30.784 -7.969 1.00 84.06 508 MET A N 1
ATOM 4022 C CA . MET A 1 508 ? -3.569 -31.668 -8.177 1.00 84.06 508 MET A CA 1
ATOM 4023 C C . MET A 1 508 ? -3.265 -33.102 -7.743 1.00 84.06 508 MET A C 1
ATOM 4025 O O . MET A 1 508 ? -4.065 -33.701 -7.032 1.00 84.06 508 MET A O 1
ATOM 4029 N N . LEU A 1 509 ? -2.099 -33.641 -8.118 1.00 82.56 509 LEU A N 1
ATOM 4030 C CA . LEU A 1 509 ? -1.659 -34.963 -7.656 1.00 82.56 509 LEU A CA 1
ATOM 4031 C C . LEU A 1 509 ? -1.547 -35.013 -6.130 1.00 82.56 509 LEU A C 1
ATOM 4033 O O . LEU A 1 509 ? -1.951 -35.989 -5.508 1.00 82.56 509 LEU A O 1
ATOM 4037 N N . PHE A 1 510 ? -1.039 -33.938 -5.529 1.00 82.75 510 PHE A N 1
ATOM 4038 C CA . PHE A 1 510 ? -0.960 -33.802 -4.083 1.00 82.75 510 PHE A CA 1
ATOM 4039 C C . PHE A 1 510 ? -2.344 -33.824 -3.418 1.00 82.75 510 PHE A C 1
ATOM 4041 O O . PHE A 1 510 ? -2.552 -34.605 -2.495 1.00 82.75 510 PHE A O 1
ATOM 4048 N N . LEU A 1 511 ? -3.302 -33.020 -3.890 1.00 85.88 511 LEU A N 1
ATOM 4049 C CA . LEU A 1 511 ? -4.646 -32.995 -3.304 1.00 85.88 511 LEU A CA 1
ATOM 4050 C C . LEU A 1 511 ? -5.343 -34.354 -3.449 1.00 85.88 511 LEU A C 1
ATOM 4052 O O . LEU A 1 511 ? -5.915 -34.832 -2.477 1.00 85.88 511 LEU A O 1
ATOM 4056 N N . LYS A 1 512 ? -5.190 -35.023 -4.600 1.00 87.00 512 LYS A N 1
ATOM 4057 C CA . LYS A 1 512 ? -5.692 -36.391 -4.827 1.00 87.00 512 LYS A CA 1
ATOM 4058 C C . LYS A 1 512 ? -5.070 -37.449 -3.910 1.00 87.00 512 LYS A C 1
ATOM 4060 O O . LYS A 1 512 ? -5.654 -38.506 -3.731 1.00 87.00 512 LYS A O 1
ATOM 4065 N N . SER A 1 513 ? -3.882 -37.197 -3.355 1.00 84.88 513 SER A N 1
ATOM 4066 C CA . SER A 1 513 ? -3.233 -38.132 -2.423 1.00 84.88 513 SER A CA 1
ATOM 4067 C C . SER A 1 513 ? -3.769 -38.052 -0.990 1.00 84.88 513 SER A C 1
ATOM 4069 O O . SER A 1 513 ? -3.468 -38.928 -0.186 1.00 84.88 513 SER A O 1
ATOM 4071 N N . ILE A 1 514 ? -4.528 -37.001 -0.662 1.00 83.38 514 ILE A N 1
ATOM 4072 C CA . ILE A 1 514 ? -5.028 -36.724 0.695 1.00 83.38 514 ILE A CA 1
ATOM 4073 C C . ILE A 1 514 ? -6.551 -36.769 0.726 1.00 83.38 514 ILE A C 1
ATOM 4075 O O . ILE A 1 514 ? -7.126 -37.340 1.643 1.00 83.38 514 ILE A O 1
ATOM 4079 N N . LEU A 1 515 ? -7.186 -36.138 -0.260 1.00 88.00 515 LEU A N 1
ATOM 4080 C CA . LEU A 1 515 ? -8.632 -36.013 -0.365 1.00 88.00 515 LEU A CA 1
ATOM 4081 C C . LEU A 1 515 ? -9.175 -37.160 -1.212 1.00 88.00 515 LEU A C 1
ATOM 4083 O O . LEU A 1 515 ? -8.651 -37.432 -2.296 1.00 88.00 515 LEU A O 1
ATOM 4087 N N . LYS A 1 516 ? -10.230 -37.815 -0.726 1.00 84.81 516 LYS A N 1
ATOM 4088 C CA . LYS A 1 516 ? -10.799 -39.000 -1.381 1.00 84.81 516 LYS A CA 1
ATOM 4089 C C . LYS A 1 516 ? -11.613 -38.671 -2.627 1.00 84.81 516 LYS A C 1
ATOM 4091 O O . LYS A 1 516 ? -11.618 -39.464 -3.567 1.00 84.81 516 LYS A O 1
ATOM 4096 N N . THR A 1 517 ? -12.305 -37.531 -2.647 1.00 89.06 517 THR A N 1
ATOM 4097 C CA . THR A 1 517 ? -13.240 -37.188 -3.727 1.00 89.06 517 THR A CA 1
ATOM 4098 C C . THR A 1 517 ? -12.801 -35.954 -4.517 1.00 89.06 517 THR A C 1
ATOM 4100 O O . THR A 1 517 ? -12.117 -35.060 -4.016 1.00 89.06 517 THR A O 1
ATOM 4103 N N . ASN A 1 518 ? -13.225 -35.872 -5.781 1.00 88.44 518 ASN A N 1
ATOM 4104 C CA . ASN A 1 518 ? -13.019 -34.668 -6.589 1.00 88.44 518 ASN A CA 1
ATOM 4105 C C . ASN A 1 518 ? -13.789 -33.458 -6.026 1.00 88.44 518 ASN A C 1
ATOM 4107 O O . ASN A 1 518 ? -13.312 -32.328 -6.134 1.00 88.44 518 ASN A O 1
ATOM 4111 N N . GLU A 1 519 ? -14.941 -33.684 -5.393 1.00 88.19 519 GLU A N 1
ATOM 4112 C CA . GLU A 1 519 ? -15.739 -32.634 -4.752 1.00 88.19 519 GLU A CA 1
ATOM 4113 C C . GLU A 1 519 ? -14.985 -31.987 -3.586 1.00 88.19 519 GLU A C 1
ATOM 4115 O O . GLU A 1 519 ? -14.934 -30.759 -3.486 1.00 88.19 519 GLU A O 1
ATOM 4120 N N . ASP A 1 520 ? -14.306 -32.794 -2.771 1.00 89.44 520 ASP A N 1
ATOM 4121 C CA . ASP A 1 520 ? -13.460 -32.323 -1.674 1.00 89.44 520 ASP A CA 1
ATOM 4122 C C . ASP A 1 520 ? -12.320 -31.447 -2.185 1.00 89.44 520 ASP A C 1
ATOM 4124 O O . ASP A 1 520 ? -12.090 -30.348 -1.667 1.00 89.44 520 ASP A O 1
ATOM 4128 N N . ILE A 1 521 ? -11.655 -31.893 -3.257 1.00 88.62 521 ILE A N 1
ATOM 4129 C CA . ILE A 1 521 ? -10.604 -31.130 -3.938 1.00 88.62 521 ILE A CA 1
ATOM 4130 C C . ILE A 1 521 ? -11.162 -29.784 -4.402 1.00 88.62 521 ILE A C 1
ATOM 4132 O O . ILE A 1 521 ? -10.577 -28.739 -4.112 1.00 88.62 521 ILE A O 1
ATOM 4136 N N . LEU A 1 522 ? -12.315 -29.774 -5.074 1.00 87.12 522 LEU A N 1
ATOM 4137 C CA . LEU A 1 522 ? -12.956 -28.536 -5.511 1.00 87.12 522 LEU A CA 1
ATOM 4138 C C . LEU A 1 522 ? -13.328 -27.631 -4.332 1.00 87.12 522 LEU A C 1
ATOM 4140 O O . LEU A 1 522 ? -13.132 -26.418 -4.419 1.00 87.12 522 LEU A O 1
ATOM 4144 N N . SER A 1 523 ? -13.815 -28.189 -3.223 1.00 87.56 523 SER A N 1
ATOM 4145 C CA . SER A 1 523 ? -14.168 -27.427 -2.022 1.00 87.56 523 SER A CA 1
ATOM 4146 C C . SER A 1 523 ? -12.950 -26.720 -1.414 1.00 87.56 523 SER A C 1
ATOM 4148 O O . SER A 1 523 ? -13.051 -25.569 -0.976 1.00 87.56 523 SER A O 1
ATOM 4150 N N . VAL A 1 524 ? -11.788 -27.379 -1.430 1.00 87.12 524 VAL A N 1
ATOM 4151 C CA . VAL A 1 524 ? -10.511 -26.828 -0.963 1.00 87.12 524 VAL A CA 1
ATOM 4152 C C . VAL A 1 524 ? -10.024 -25.739 -1.905 1.00 87.12 524 VAL A C 1
ATOM 4154 O O . VAL A 1 524 ? -9.647 -24.658 -1.458 1.00 87.12 524 VAL A O 1
ATOM 4157 N N . LEU A 1 525 ? -10.087 -25.977 -3.214 1.00 85.81 525 LEU A N 1
ATOM 4158 C CA . LEU A 1 525 ? -9.642 -25.015 -4.219 1.00 85.81 525 LEU A CA 1
ATOM 4159 C C . LEU A 1 525 ? -10.510 -23.755 -4.265 1.00 85.81 525 LEU A C 1
ATOM 4161 O O . LEU A 1 525 ? -9.973 -22.664 -4.446 1.00 85.81 525 LEU A O 1
ATOM 4165 N N . LYS A 1 526 ? -11.827 -23.892 -4.058 1.00 83.75 526 LYS A N 1
ATOM 4166 C CA . LYS A 1 526 ? -12.764 -22.764 -3.935 1.00 83.75 526 LYS A CA 1
ATOM 4167 C C . LYS A 1 526 ? -12.464 -21.910 -2.700 1.00 83.75 526 LYS A C 1
ATOM 4169 O O . LYS A 1 526 ? -12.577 -20.692 -2.769 1.00 83.75 526 LYS A O 1
ATOM 4174 N N . ARG A 1 527 ? -12.068 -22.538 -1.585 1.00 82.75 527 ARG A N 1
ATOM 4175 C CA . ARG A 1 527 ? -11.753 -21.851 -0.320 1.00 82.75 527 ARG A CA 1
ATOM 4176 C C . ARG A 1 527 ? -10.334 -21.280 -0.275 1.00 82.75 527 ARG A C 1
ATOM 4178 O O . ARG A 1 527 ? -10.117 -20.254 0.362 1.00 82.75 527 ARG A O 1
ATOM 4185 N N . HIS A 1 528 ? -9.366 -21.919 -0.935 1.00 82.50 528 HIS A N 1
ATOM 4186 C CA . HIS A 1 528 ? -7.970 -21.485 -0.936 1.00 82.50 528 HIS A CA 1
ATOM 4187 C C . HIS A 1 528 ? -7.219 -21.876 -2.222 1.00 82.50 528 HIS A C 1
ATOM 4189 O O . HIS A 1 528 ? -6.436 -22.828 -2.264 1.00 82.50 528 HIS A O 1
ATOM 4195 N N . SER A 1 529 ? -7.390 -21.088 -3.287 1.00 77.81 529 SER A N 1
ATOM 4196 C CA . SER A 1 529 ? -6.740 -21.350 -4.583 1.00 77.81 529 SER A CA 1
ATOM 4197 C C . SER A 1 529 ? -5.217 -21.196 -4.594 1.00 77.81 529 SER A C 1
ATOM 4199 O O . SER A 1 529 ? -4.560 -21.697 -5.510 1.00 77.81 529 SER A O 1
ATOM 4201 N N . GLN A 1 530 ? -4.617 -20.573 -3.573 1.00 74.12 530 GLN A N 1
ATOM 4202 C CA . GLN A 1 530 ? -3.158 -20.423 -3.485 1.00 74.12 530 GLN A CA 1
ATOM 4203 C C . GLN A 1 530 ? -2.418 -21.765 -3.334 1.00 74.12 530 GLN A C 1
ATOM 4205 O O . GLN A 1 530 ? -1.235 -21.843 -3.669 1.00 74.12 530 GLN A O 1
ATOM 4210 N N . HIS A 1 531 ? -3.105 -22.852 -2.960 1.00 75.31 531 HIS A N 1
ATOM 4211 C CA . HIS A 1 531 ? -2.562 -24.217 -3.028 1.00 75.31 531 HIS A CA 1
ATOM 4212 C C . HIS A 1 531 ? -1.971 -24.583 -4.385 1.00 75.31 531 HIS A C 1
ATOM 4214 O O . HIS A 1 531 ? -0.975 -25.300 -4.479 1.00 75.31 531 HIS A O 1
ATOM 4220 N N . VAL A 1 532 ? -2.587 -24.076 -5.446 1.00 71.81 532 VAL A N 1
ATOM 4221 C CA . VAL A 1 532 ? -2.176 -24.345 -6.821 1.00 71.81 532 VAL A CA 1
ATOM 4222 C C . VAL A 1 532 ? -0.960 -23.529 -7.229 1.00 71.81 532 VAL A C 1
ATOM 4224 O O . VAL A 1 532 ? -0.290 -23.878 -8.191 1.00 71.81 532 VAL A O 1
ATOM 4227 N N . MET A 1 533 ? -0.631 -22.474 -6.485 1.00 64.94 533 MET A N 1
ATOM 4228 C CA . MET A 1 533 ? 0.600 -21.706 -6.666 1.00 64.94 533 MET A CA 1
ATOM 4229 C C . MET A 1 533 ? 1.741 -22.218 -5.782 1.00 64.94 533 MET A C 1
ATOM 4231 O O . MET A 1 533 ? 2.914 -22.047 -6.123 1.00 64.94 533 MET A O 1
ATOM 4235 N N . ALA A 1 534 ? 1.418 -22.847 -4.651 1.00 67.69 534 ALA A N 1
ATOM 4236 C CA . ALA A 1 534 ? 2.408 -23.419 -3.755 1.00 67.69 534 ALA A CA 1
ATOM 4237 C C . ALA A 1 534 ? 3.161 -24.566 -4.444 1.00 67.69 534 ALA A C 1
ATOM 4239 O O . ALA A 1 534 ? 2.580 -25.382 -5.150 1.00 67.69 534 ALA A O 1
ATOM 4240 N N . ASN A 1 535 ? 4.478 -24.650 -4.239 1.00 71.06 535 ASN A N 1
ATOM 4241 C CA . ASN A 1 535 ? 5.255 -25.798 -4.704 1.00 71.06 535 ASN A CA 1
ATOM 4242 C C . ASN A 1 535 ? 5.061 -26.967 -3.717 1.00 71.06 535 ASN A C 1
ATOM 4244 O O . ASN A 1 535 ? 5.535 -26.856 -2.577 1.00 71.06 535 ASN A O 1
ATOM 4248 N N . PRO A 1 536 ? 4.449 -28.097 -4.128 1.00 72.75 536 PRO A N 1
ATOM 4249 C CA . PRO A 1 536 ? 4.128 -29.186 -3.205 1.00 72.75 536 PRO A CA 1
ATOM 4250 C C . PRO A 1 536 ? 5.348 -29.784 -2.509 1.00 72.75 536 PRO A C 1
ATOM 4252 O O . PRO A 1 536 ? 5.281 -30.135 -1.335 1.00 72.75 536 PRO A O 1
ATOM 4255 N N . LYS A 1 537 ? 6.498 -29.835 -3.193 1.00 73.56 537 LYS A N 1
ATOM 4256 C CA . LYS A 1 537 ? 7.746 -30.363 -2.624 1.00 73.56 537 LYS A CA 1
ATOM 4257 C C . LYS A 1 537 ? 8.367 -29.435 -1.584 1.00 73.56 537 LYS A C 1
ATOM 4259 O O . LYS A 1 537 ? 9.065 -29.913 -0.698 1.00 73.56 537 LYS A O 1
ATOM 4264 N N . LYS A 1 538 ? 8.144 -28.122 -1.703 1.00 77.62 538 LYS A N 1
ATOM 4265 C CA . LYS A 1 538 ? 8.783 -27.123 -0.834 1.00 77.62 538 LYS A CA 1
ATOM 4266 C C . LYS A 1 538 ? 7.962 -26.761 0.396 1.00 77.62 538 LYS A C 1
ATOM 4268 O O . LYS A 1 538 ? 8.570 -26.462 1.412 1.00 77.62 538 LYS A O 1
ATOM 4273 N N . ALA A 1 539 ? 6.634 -26.746 0.299 1.00 74.06 539 ALA A N 1
ATOM 4274 C CA . ALA A 1 539 ? 5.761 -26.317 1.397 1.00 74.06 539 ALA A CA 1
ATOM 4275 C C . ALA A 1 539 ? 4.858 -27.455 1.888 1.00 74.06 539 ALA A C 1
ATOM 4277 O O . ALA A 1 539 ? 4.923 -27.841 3.051 1.00 74.06 539 ALA A O 1
ATOM 4278 N N . LEU A 1 540 ? 4.087 -28.054 0.978 1.00 79.31 540 LEU A N 1
ATOM 4279 C CA . LEU A 1 540 ? 2.996 -28.954 1.349 1.00 79.31 540 LEU A CA 1
ATOM 4280 C C . LEU A 1 540 ? 3.486 -30.288 1.952 1.00 79.31 540 LEU A C 1
ATOM 4282 O O . LEU A 1 540 ? 3.070 -30.668 3.045 1.00 79.31 540 LEU A O 1
ATOM 4286 N N . LEU A 1 541 ? 4.412 -30.983 1.279 1.00 83.75 541 LEU A N 1
ATOM 4287 C CA . LEU A 1 541 ? 4.947 -32.273 1.741 1.00 83.75 541 LEU A CA 1
ATOM 4288 C C . LEU A 1 541 ? 5.684 -32.177 3.092 1.00 83.75 541 LEU A C 1
ATOM 4290 O O . LEU A 1 541 ? 5.437 -33.023 3.953 1.00 83.75 541 LEU A O 1
ATOM 4294 N N . PRO A 1 542 ? 6.566 -31.184 3.330 1.00 87.69 542 PRO A N 1
ATOM 4295 C CA . PRO A 1 542 ? 7.176 -30.996 4.646 1.00 87.69 542 PRO A CA 1
ATOM 4296 C C . PRO A 1 542 ? 6.169 -30.774 5.782 1.00 87.69 542 PRO A C 1
ATOM 4298 O O . PRO A 1 542 ? 6.365 -31.312 6.874 1.00 87.69 542 PRO A O 1
ATOM 4301 N N . ASN A 1 543 ? 5.091 -30.022 5.538 1.00 88.38 543 ASN A N 1
ATOM 4302 C CA . ASN A 1 543 ? 4.077 -29.738 6.558 1.00 88.38 543 ASN A CA 1
ATOM 4303 C C . ASN A 1 543 ? 3.273 -30.992 6.915 1.00 88.38 543 ASN A C 1
ATOM 4305 O O . ASN A 1 543 ? 3.076 -31.270 8.095 1.00 88.38 543 ASN A O 1
ATOM 4309 N N . ILE A 1 544 ? 2.925 -31.821 5.926 1.00 85.69 544 ILE A N 1
ATOM 4310 C CA . ILE A 1 544 ? 2.302 -33.129 6.179 1.00 85.69 544 ILE A CA 1
ATOM 4311 C C . ILE A 1 544 ? 3.226 -34.040 6.965 1.00 85.69 544 ILE A C 1
ATOM 4313 O O . ILE A 1 544 ? 2.810 -34.602 7.967 1.00 85.69 544 ILE A O 1
ATOM 4317 N N . ARG A 1 545 ? 4.487 -34.183 6.540 1.00 87.81 545 ARG A N 1
ATOM 4318 C CA . ARG A 1 545 ? 5.453 -35.015 7.272 1.00 87.81 545 ARG A CA 1
ATOM 4319 C C . ARG A 1 545 ? 5.591 -34.559 8.716 1.00 87.81 545 ARG A C 1
ATOM 4321 O O . ARG A 1 545 ? 5.732 -35.395 9.598 1.00 87.81 545 ARG A O 1
ATOM 4328 N N . SER A 1 546 ? 5.512 -33.250 8.945 1.00 89.56 546 SER A N 1
ATOM 4329 C CA . SER A 1 546 ? 5.489 -32.695 10.292 1.00 89.56 546 SER A CA 1
ATOM 4330 C C . SER A 1 546 ? 4.233 -33.154 11.042 1.00 89.56 546 SER A C 1
ATOM 4332 O O . SER A 1 546 ? 4.386 -33.753 12.094 1.00 89.56 546 SER A O 1
ATOM 4334 N N . LEU A 1 547 ? 3.024 -33.018 10.492 1.00 87.94 547 LEU A N 1
ATOM 4335 C CA . LEU A 1 547 ? 1.791 -33.517 11.132 1.00 87.94 547 LEU A CA 1
ATOM 4336 C C . LEU A 1 547 ? 1.821 -35.032 11.403 1.00 87.94 547 LEU A C 1
ATOM 4338 O O . LEU A 1 547 ? 1.551 -35.456 12.524 1.00 87.94 547 LEU A O 1
ATOM 4342 N N . LEU A 1 548 ? 2.232 -35.837 10.419 1.00 87.50 548 LEU A N 1
ATOM 4343 C CA . LEU A 1 548 ? 2.366 -37.291 10.556 1.00 87.50 548 LEU A CA 1
ATOM 4344 C C . LEU A 1 548 ? 3.379 -37.660 11.650 1.00 87.50 548 LEU A C 1
ATOM 4346 O O . LEU A 1 548 ? 3.110 -38.526 12.474 1.00 87.50 548 LEU A O 1
ATOM 4350 N N . SER A 1 549 ? 4.525 -36.969 11.712 1.00 86.69 549 SER A N 1
ATOM 4351 C CA . SER A 1 549 ? 5.526 -37.187 12.770 1.00 86.69 549 SER A CA 1
ATOM 4352 C C . SER A 1 549 ? 5.031 -36.805 14.170 1.00 86.69 549 SER A C 1
ATOM 4354 O O . SER A 1 549 ? 5.615 -37.230 15.162 1.00 86.69 549 SER A O 1
ATOM 4356 N N . TYR A 1 550 ? 3.962 -36.009 14.249 1.00 83.19 550 TYR A N 1
ATOM 4357 C CA . TYR A 1 550 ? 3.282 -35.644 15.489 1.00 83.19 550 TYR A CA 1
ATOM 4358 C C . TYR A 1 550 ? 2.096 -36.568 15.814 1.00 83.19 550 TYR A C 1
ATOM 4360 O O . TYR A 1 550 ? 1.436 -36.343 16.822 1.00 83.19 550 TYR A O 1
ATOM 4368 N N . GLY A 1 551 ? 1.845 -37.608 15.009 1.00 83.38 551 GLY A N 1
ATOM 4369 C CA . GLY A 1 551 ? 0.807 -38.612 15.263 1.00 83.38 551 GLY A CA 1
ATOM 4370 C C . GLY A 1 551 ? -0.541 -38.341 14.592 1.00 83.38 551 GLY A C 1
ATOM 4371 O O . GLY A 1 551 ? -1.473 -39.111 14.797 1.00 83.38 551 GLY A O 1
ATOM 4372 N N . VAL A 1 552 ? -0.665 -37.292 13.771 1.00 84.56 552 VAL A N 1
ATOM 4373 C CA . VAL A 1 552 ? -1.905 -37.010 13.025 1.00 84.56 552 VAL A CA 1
ATOM 4374 C C . VAL A 1 552 ? -2.143 -38.119 11.998 1.00 84.56 552 VAL A C 1
ATOM 4376 O O . VAL A 1 552 ? -1.301 -38.353 11.131 1.00 84.56 552 VAL A O 1
ATOM 4379 N N . GLY A 1 553 ? -3.281 -38.809 12.093 1.00 83.88 553 GLY A N 1
ATOM 4380 C CA . GLY A 1 553 ? -3.646 -39.899 11.183 1.00 83.88 553 GLY A CA 1
ATOM 4381 C C . GLY A 1 553 ? -4.114 -39.412 9.806 1.00 83.88 553 GLY A C 1
ATOM 4382 O O . GLY A 1 553 ? -4.445 -38.242 9.620 1.00 83.88 553 GLY A O 1
ATOM 4383 N N . ALA A 1 554 ? -4.197 -40.319 8.826 1.00 81.38 554 ALA A N 1
ATOM 4384 C CA . ALA A 1 554 ? -4.607 -39.981 7.456 1.00 81.38 554 ALA A CA 1
ATOM 4385 C C . ALA A 1 554 ? -6.029 -39.388 7.374 1.00 81.38 554 ALA A C 1
ATOM 4387 O O . ALA A 1 554 ? -6.230 -38.383 6.697 1.00 81.38 554 ALA A O 1
ATOM 4388 N N . SER A 1 555 ? -6.999 -39.951 8.105 1.00 80.00 555 SER A N 1
ATOM 4389 C CA . SER A 1 555 ? -8.379 -39.435 8.139 1.00 80.00 555 SER A CA 1
ATOM 4390 C C . SER A 1 555 ? -8.466 -38.033 8.751 1.00 80.00 555 SER A C 1
ATOM 4392 O O . SER A 1 555 ? -9.211 -37.186 8.272 1.00 80.00 555 SER A O 1
ATOM 4394 N N . GLN A 1 556 ? -7.661 -37.760 9.777 1.00 78.75 556 GLN A N 1
ATOM 4395 C CA . GLN A 1 556 ? -7.615 -36.447 10.416 1.00 78.75 556 GLN A CA 1
ATOM 4396 C C . GLN A 1 556 ? -6.903 -35.413 9.535 1.00 78.75 556 GLN A C 1
ATOM 4398 O O . GLN A 1 556 ? -7.255 -34.238 9.531 1.00 78.75 556 GLN A O 1
ATOM 4403 N N . LEU A 1 557 ? -5.916 -35.846 8.747 1.00 85.62 557 LEU A N 1
ATOM 4404 C CA . LEU A 1 557 ? -5.249 -35.004 7.759 1.00 85.62 557 LEU A CA 1
ATOM 4405 C C . LEU A 1 557 ? -6.219 -34.533 6.666 1.00 85.62 557 LEU A C 1
ATOM 4407 O O . LEU A 1 557 ? -6.154 -33.376 6.250 1.00 85.62 557 LEU A O 1
ATOM 4411 N N . GLU A 1 558 ? -7.111 -35.422 6.224 1.00 85.50 558 GLU A N 1
ATOM 4412 C CA . GLU A 1 558 ? -8.190 -35.112 5.284 1.00 85.50 558 GLU A CA 1
ATOM 4413 C C . GLU A 1 558 ? -9.150 -34.073 5.877 1.00 85.50 558 GLU A C 1
ATOM 4415 O O . GLU A 1 558 ? -9.353 -33.017 5.273 1.00 85.50 558 GLU A O 1
ATOM 4420 N N . GLU A 1 559 ? -9.654 -34.307 7.093 1.00 81.00 559 GLU A N 1
ATOM 4421 C CA . GLU A 1 559 ? -10.506 -33.349 7.808 1.00 81.00 559 GLU A CA 1
ATOM 4422 C C . GLU A 1 559 ? -9.807 -31.994 7.982 1.00 81.00 559 GLU A C 1
ATOM 4424 O O . GLU A 1 559 ? -10.401 -30.937 7.758 1.00 81.00 559 GLU A O 1
ATOM 4429 N N . PHE A 1 560 ? -8.513 -32.006 8.305 1.00 80.56 560 PHE A N 1
ATOM 4430 C CA . PHE A 1 560 ? -7.740 -30.790 8.505 1.00 80.56 560 PHE A CA 1
ATOM 4431 C C . PHE A 1 560 ? -7.555 -29.996 7.203 1.00 80.56 560 PHE A C 1
ATOM 4433 O O . PHE A 1 560 ? -7.701 -28.769 7.197 1.00 80.56 560 PHE A O 1
ATOM 4440 N N . MET A 1 561 ? -7.299 -30.684 6.084 1.00 84.62 561 MET A N 1
ATOM 4441 C CA . MET A 1 561 ? -7.215 -30.074 4.754 1.00 84.62 561 MET A CA 1
ATOM 4442 C C . MET A 1 561 ? -8.563 -29.486 4.321 1.00 84.62 561 MET A C 1
ATOM 4444 O O . MET A 1 561 ? -8.606 -28.370 3.803 1.00 84.62 561 MET A O 1
ATOM 4448 N N . LEU A 1 562 ? -9.661 -30.205 4.569 1.00 85.50 562 LEU A N 1
ATOM 4449 C CA . LEU A 1 562 ? -11.016 -29.746 4.274 1.00 85.50 562 LEU A CA 1
ATOM 4450 C C . LEU A 1 562 ? -11.403 -28.542 5.123 1.00 85.50 562 LEU A C 1
ATOM 4452 O O . LEU A 1 562 ? -11.970 -27.583 4.606 1.00 85.50 562 LEU A O 1
ATOM 4456 N N . ALA A 1 563 ? -11.117 -28.560 6.420 1.00 78.50 563 ALA A N 1
ATOM 4457 C CA . ALA A 1 563 ? -11.486 -27.471 7.307 1.00 78.50 563 ALA A CA 1
ATOM 4458 C C . ALA A 1 563 ? -10.676 -26.208 6.992 1.00 78.50 563 ALA A C 1
ATOM 4460 O O . ALA A 1 563 ? -11.241 -25.110 6.936 1.00 78.50 563 ALA A O 1
ATOM 4461 N N . LYS A 1 564 ? -9.354 -26.351 6.820 1.00 79.12 564 LYS A N 1
ATOM 4462 C CA . LYS A 1 564 ? -8.404 -25.232 6.870 1.00 79.12 564 LYS A CA 1
ATOM 4463 C C . LYS A 1 564 ? -7.209 -25.397 5.920 1.00 79.12 564 LYS A C 1
ATOM 4465 O O . LYS A 1 564 ? -6.065 -25.496 6.360 1.00 79.12 564 LYS A O 1
ATOM 4470 N N . PRO A 1 565 ? -7.443 -25.296 4.607 1.00 82.00 565 PRO A N 1
ATOM 4471 C CA . PRO A 1 565 ? -6.417 -25.550 3.595 1.00 82.00 565 PRO A CA 1
ATOM 4472 C C . PRO A 1 565 ? -5.156 -24.658 3.705 1.00 82.00 565 PRO A C 1
ATOM 4474 O O . PRO A 1 565 ? -4.024 -25.122 3.553 1.00 82.00 565 PRO A O 1
ATOM 4477 N N . ALA A 1 566 ? -5.316 -23.383 4.076 1.00 80.56 566 ALA A N 1
ATOM 4478 C CA . ALA A 1 566 ? -4.218 -22.408 4.148 1.00 80.56 566 ALA A CA 1
ATOM 4479 C C . ALA A 1 566 ? -3.103 -22.730 5.173 1.00 80.56 566 ALA A C 1
ATOM 4481 O O . ALA A 1 566 ? -2.017 -22.143 5.116 1.00 80.56 566 ALA A O 1
ATOM 4482 N N . SER A 1 567 ? -3.334 -23.644 6.123 1.00 79.75 567 SER A N 1
ATOM 4483 C CA . SER A 1 567 ? -2.305 -24.071 7.084 1.00 79.75 567 SER A CA 1
ATOM 4484 C C . SER A 1 567 ? -1.193 -24.885 6.407 1.00 79.75 567 SER A C 1
ATOM 4486 O O . SER A 1 567 ? -0.030 -24.820 6.802 1.00 79.75 567 SER A O 1
ATOM 4488 N N . PHE A 1 568 ? -1.506 -25.593 5.320 1.00 81.62 568 PHE A N 1
ATOM 4489 C CA . PHE A 1 568 ? -0.556 -26.473 4.644 1.00 81.62 568 PHE A CA 1
ATOM 4490 C C . PHE A 1 568 ? 0.396 -25.725 3.708 1.00 81.62 568 PHE A C 1
ATOM 4492 O O . PHE A 1 568 ? 1.456 -26.253 3.374 1.00 81.62 568 PHE A O 1
ATOM 4499 N N . THR A 1 569 ? 0.072 -24.494 3.307 1.00 82.44 569 THR A N 1
ATOM 4500 C CA . THR A 1 569 ? 0.932 -23.639 2.468 1.00 82.44 569 THR A CA 1
ATOM 4501 C C . THR A 1 569 ? 1.939 -22.811 3.268 1.00 82.44 569 THR A C 1
ATOM 4503 O O . THR A 1 569 ? 2.717 -22.069 2.669 1.00 82.44 569 THR A O 1
ATOM 4506 N N . GLN A 1 570 ? 1.951 -22.934 4.599 1.00 84.31 570 GLN A N 1
ATOM 4507 C CA . GLN A 1 570 ? 2.874 -22.209 5.472 1.00 84.31 570 GLN A CA 1
ATOM 4508 C C . GLN A 1 570 ? 4.335 -22.618 5.242 1.00 84.31 570 GLN A C 1
ATOM 4510 O O . GLN A 1 570 ? 4.638 -23.722 4.780 1.00 84.31 570 GLN A O 1
ATOM 4515 N N . ALA A 1 571 ? 5.268 -21.731 5.594 1.00 85.19 571 ALA A N 1
ATOM 4516 C CA . ALA A 1 571 ? 6.693 -22.039 5.528 1.00 85.19 571 ALA A CA 1
ATOM 4517 C C . ALA A 1 571 ? 7.035 -23.221 6.469 1.00 85.19 571 ALA A C 1
ATOM 4519 O O . ALA A 1 571 ? 6.736 -23.135 7.660 1.00 85.19 571 ALA A O 1
ATOM 4520 N N . PRO A 1 572 ? 7.718 -24.288 6.004 1.00 88.25 572 PRO A N 1
ATOM 4521 C CA . PRO A 1 572 ? 7.899 -25.503 6.808 1.00 88.25 572 PRO A CA 1
ATOM 4522 C C . PRO A 1 572 ? 8.596 -25.331 8.152 1.00 88.25 572 PRO A C 1
ATOM 4524 O O . PRO A 1 572 ? 8.249 -26.000 9.122 1.00 88.25 572 PRO A O 1
ATOM 4527 N N . LYS A 1 573 ? 9.586 -24.432 8.222 1.00 86.44 573 LYS A N 1
ATOM 4528 C CA . LYS A 1 573 ? 10.285 -24.134 9.480 1.00 86.44 573 LYS A CA 1
ATOM 4529 C C . LYS A 1 573 ? 9.317 -23.556 10.513 1.00 86.44 573 LYS A C 1
ATOM 4531 O O . LYS A 1 573 ? 9.231 -24.072 11.620 1.00 86.44 573 LYS A O 1
ATOM 4536 N N . TRP A 1 574 ? 8.543 -22.554 10.100 1.00 83.75 574 TRP A N 1
ATOM 4537 C CA . TRP A 1 574 ? 7.537 -21.905 10.935 1.00 83.75 574 TRP A CA 1
ATOM 4538 C C . TRP A 1 574 ? 6.434 -22.874 11.366 1.00 83.75 574 TRP A C 1
ATOM 4540 O O . TRP A 1 574 ? 6.096 -22.956 12.543 1.00 83.75 574 TRP A O 1
ATOM 4550 N N . PHE A 1 575 ? 5.927 -23.678 10.433 1.00 88.25 575 PHE A N 1
ATOM 4551 C CA . PHE A 1 575 ? 4.895 -24.664 10.731 1.00 88.25 575 PHE A CA 1
ATOM 4552 C C . PHE A 1 575 ? 5.369 -25.694 11.771 1.00 88.25 575 PHE A C 1
ATOM 4554 O O . PHE A 1 575 ? 4.657 -25.998 12.727 1.00 88.25 575 PHE A O 1
ATOM 4561 N N . LYS A 1 576 ? 6.616 -26.170 11.658 1.00 88.06 576 LYS A N 1
ATOM 4562 C CA . LYS A 1 576 ? 7.219 -27.073 12.648 1.00 88.06 576 LYS A CA 1
ATOM 4563 C C . LYS A 1 576 ? 7.387 -26.417 14.025 1.00 88.06 576 LYS A C 1
ATOM 4565 O O . LYS A 1 576 ? 7.187 -27.089 15.036 1.00 88.06 576 LYS A O 1
ATOM 4570 N N . GLU A 1 577 ? 7.736 -25.132 14.081 1.00 86.50 577 GLU A N 1
ATOM 4571 C CA . GLU A 1 577 ? 7.797 -24.372 15.338 1.00 86.50 577 GLU A CA 1
ATOM 4572 C C . GLU A 1 577 ? 6.423 -24.259 16.008 1.00 86.50 577 GLU A C 1
ATOM 4574 O O . GLU A 1 577 ? 6.329 -24.437 17.222 1.00 86.50 577 GLU A O 1
ATOM 4579 N N . ILE A 1 578 ? 5.360 -24.016 15.231 1.00 86.19 578 ILE A N 1
ATOM 4580 C CA . ILE A 1 578 ? 3.979 -24.001 15.734 1.00 86.19 578 ILE A CA 1
ATOM 4581 C C . ILE A 1 578 ? 3.621 -25.349 16.358 1.00 86.19 578 ILE A C 1
ATOM 4583 O O . ILE A 1 578 ? 3.194 -25.384 17.511 1.00 86.19 578 ILE A O 1
ATOM 4587 N N . LEU A 1 579 ? 3.850 -26.457 15.646 1.00 88.12 579 LEU A N 1
ATOM 4588 C CA . LEU A 1 579 ? 3.572 -27.793 16.183 1.00 88.12 579 LEU A CA 1
ATOM 4589 C C . LEU A 1 579 ? 4.362 -28.062 17.471 1.00 88.12 579 LEU A C 1
ATOM 4591 O O . LEU A 1 579 ? 3.824 -28.619 18.426 1.00 88.12 579 LEU A O 1
ATOM 4595 N N . GLY A 1 580 ? 5.613 -27.598 17.538 1.00 86.88 580 GLY A N 1
ATOM 4596 C CA . GLY A 1 580 ? 6.431 -27.689 18.746 1.00 86.88 580 GLY A CA 1
ATOM 4597 C C . GLY A 1 580 ? 5.841 -26.917 19.929 1.00 86.88 580 GLY A C 1
ATOM 4598 O O . GLY A 1 580 ? 5.854 -27.421 21.051 1.00 86.88 580 GLY A O 1
ATOM 4599 N N . LYS A 1 581 ? 5.291 -25.719 19.694 1.00 85.25 581 LYS A N 1
ATOM 4600 C CA . LYS A 1 581 ? 4.594 -24.934 20.728 1.00 85.25 581 LYS A CA 1
ATOM 4601 C C . LYS A 1 581 ? 3.319 -25.631 21.190 1.00 85.25 581 LYS A C 1
ATOM 4603 O O . LYS A 1 581 ? 3.125 -25.782 22.387 1.00 85.25 581 LYS A O 1
ATOM 4608 N N . ILE A 1 582 ? 2.504 -26.121 20.262 1.00 85.75 582 ILE A N 1
ATOM 4609 C CA . ILE A 1 582 ? 1.253 -26.829 20.571 1.00 85.75 582 ILE A CA 1
ATOM 4610 C C . ILE A 1 582 ? 1.520 -28.092 21.391 1.00 85.75 582 ILE A C 1
ATOM 4612 O O . ILE A 1 582 ? 0.824 -28.353 22.366 1.00 85.75 582 ILE A O 1
ATOM 4616 N N . LYS A 1 583 ? 2.588 -28.826 21.068 1.00 83.69 583 LYS A N 1
ATOM 4617 C CA . LYS A 1 583 ? 3.017 -29.980 21.861 1.00 83.69 583 LYS A CA 1
ATOM 4618 C C . LYS A 1 583 ? 3.430 -29.596 23.282 1.00 83.69 583 LYS A C 1
ATOM 4620 O O . LYS A 1 583 ? 3.094 -30.317 24.214 1.00 83.69 583 LYS A O 1
ATOM 4625 N N . LYS A 1 584 ? 4.121 -28.466 23.469 1.00 85.81 584 LYS A N 1
ATOM 4626 C CA . LYS A 1 584 ? 4.449 -27.951 24.813 1.00 85.81 584 LYS A CA 1
ATOM 4627 C C . LYS A 1 584 ? 3.206 -27.562 25.616 1.00 85.81 584 LYS A C 1
ATOM 4629 O O . LYS A 1 584 ? 3.244 -27.648 26.834 1.00 85.81 584 LYS A O 1
ATOM 4634 N N . LEU A 1 585 ? 2.124 -27.174 24.941 1.00 85.19 585 LEU A N 1
ATOM 4635 C CA . LEU A 1 585 ? 0.830 -26.886 25.566 1.00 85.19 585 LEU A CA 1
ATOM 4636 C C . LEU A 1 585 ? 0.037 -28.153 25.935 1.00 85.19 585 LEU A C 1
ATOM 4638 O O . LEU A 1 585 ? -1.033 -28.038 26.519 1.00 85.19 585 LEU A O 1
ATOM 4642 N N . GLY A 1 586 ? 0.531 -29.352 25.603 1.00 84.38 586 GLY A N 1
ATOM 4643 C CA . GLY A 1 586 ? -0.103 -30.616 25.989 1.00 84.38 586 GLY A CA 1
ATOM 4644 C C . GLY A 1 586 ? -1.388 -30.951 25.225 1.00 84.38 586 GLY A C 1
ATOM 4645 O O . GLY A 1 586 ? -2.157 -31.794 25.677 1.00 84.38 586 GLY A O 1
ATOM 4646 N N . LEU A 1 587 ? -1.639 -30.309 24.079 1.00 85.31 587 LEU A N 1
ATOM 4647 C CA . LEU A 1 587 ? -2.810 -30.601 23.251 1.00 85.31 587 LEU A CA 1
ATOM 4648 C C . LEU A 1 587 ? -2.679 -31.974 22.581 1.00 85.31 587 LEU A C 1
ATOM 4650 O O . LEU A 1 587 ? -1.705 -32.235 21.870 1.00 85.31 587 LEU A O 1
ATOM 4654 N N . ASP A 1 588 ? -3.689 -32.821 22.772 1.00 83.44 588 ASP A N 1
ATOM 4655 C CA . ASP A 1 588 ? -3.777 -34.115 22.101 1.00 83.44 588 ASP A CA 1
ATOM 4656 C C . ASP A 1 588 ? -3.951 -33.921 20.593 1.00 83.44 588 ASP A C 1
ATOM 4658 O O . ASP A 1 588 ? -4.919 -33.301 20.143 1.00 83.44 588 ASP A O 1
ATOM 4662 N N . CYS A 1 589 ? -3.027 -34.493 19.820 1.00 81.56 589 CYS A N 1
ATOM 4663 C CA . CYS A 1 589 ? -3.038 -34.463 18.365 1.00 81.56 589 CYS A CA 1
ATOM 4664 C C . CYS A 1 589 ? -4.315 -35.047 17.752 1.00 81.56 589 CYS A C 1
ATOM 4666 O O . CYS A 1 589 ? -4.664 -34.612 16.663 1.00 81.56 589 CYS A O 1
ATOM 4668 N N . GLN A 1 590 ? -5.029 -35.955 18.433 1.00 79.25 590 GLN A N 1
ATOM 4669 C CA . GLN A 1 590 ? -6.292 -36.532 17.949 1.00 79.25 590 GLN A CA 1
ATOM 4670 C C . GLN A 1 590 ? -7.513 -35.644 18.233 1.00 79.25 590 GLN A C 1
ATOM 4672 O O . GLN A 1 590 ? -8.596 -35.877 17.698 1.00 79.25 590 GLN A O 1
ATOM 4677 N N . SER A 1 591 ? -7.368 -34.608 19.063 1.00 81.81 591 SER A N 1
ATOM 4678 C CA . SER A 1 591 ? -8.478 -33.722 19.408 1.00 81.81 591 SER A CA 1
ATOM 4679 C C . SER A 1 591 ? -8.810 -32.747 18.272 1.00 81.81 591 SER A C 1
ATOM 4681 O O . SER A 1 591 ? -7.929 -32.223 17.590 1.00 81.81 591 SER A O 1
ATOM 4683 N N . ASN A 1 592 ? -10.090 -32.393 18.120 1.00 78.44 592 ASN A N 1
ATOM 4684 C CA . ASN A 1 592 ? -10.491 -31.300 17.222 1.00 78.44 592 ASN A CA 1
ATOM 4685 C C . ASN A 1 592 ? -9.845 -29.958 17.636 1.00 78.44 592 ASN A C 1
ATOM 4687 O O . ASN A 1 592 ? -9.527 -29.102 16.811 1.00 78.44 592 ASN A O 1
ATOM 4691 N N . VAL A 1 593 ? -9.595 -29.787 18.936 1.00 84.00 593 VAL A N 1
ATOM 4692 C CA . VAL A 1 593 ? -8.991 -28.574 19.487 1.00 84.00 593 VAL A CA 1
ATOM 4693 C C . VAL A 1 593 ? -7.554 -28.381 19.002 1.00 84.00 593 VAL A C 1
ATOM 4695 O O . VAL A 1 593 ? -7.157 -27.252 18.722 1.00 84.00 593 VAL A O 1
ATOM 4698 N N . PHE A 1 594 ? -6.798 -29.464 18.804 1.00 85.62 594 PHE A N 1
ATOM 4699 C CA . PHE A 1 594 ? -5.473 -29.402 18.191 1.00 85.62 594 PHE A CA 1
ATOM 4700 C C . PHE A 1 594 ? -5.526 -28.785 16.791 1.00 85.62 594 PHE A C 1
ATOM 4702 O O . PHE A 1 594 ? -4.794 -27.835 16.514 1.00 85.62 594 PHE A O 1
ATOM 4709 N N . SER A 1 595 ? -6.439 -29.248 15.933 1.00 78.94 595 SER A N 1
ATOM 4710 C CA . SER A 1 595 ? -6.625 -28.702 14.582 1.00 78.94 595 SER A CA 1
ATOM 4711 C C . SER A 1 595 ? -6.940 -27.201 14.612 1.00 78.94 595 SER A C 1
ATOM 4713 O O . SER A 1 595 ? -6.348 -26.417 13.863 1.00 78.94 595 SER A O 1
ATOM 4715 N N . LEU A 1 596 ? -7.822 -26.773 15.522 1.00 82.06 596 LEU A N 1
ATOM 4716 C CA . LEU A 1 596 ? -8.158 -25.357 15.717 1.00 82.06 596 LEU A CA 1
ATOM 4717 C C . LEU A 1 596 ? -6.969 -24.540 16.247 1.00 82.06 596 LEU A C 1
ATOM 4719 O O . LEU A 1 596 ? -6.763 -23.408 15.815 1.00 82.06 596 LEU A O 1
ATOM 4723 N N . ALA A 1 597 ? -6.149 -25.109 17.131 1.00 87.31 597 ALA A N 1
ATOM 4724 C CA . ALA A 1 597 ? -4.951 -24.459 17.654 1.00 87.31 597 ALA A CA 1
ATOM 4725 C C . ALA A 1 597 ? -3.881 -24.269 16.573 1.00 87.31 597 ALA A C 1
ATOM 4727 O O . ALA A 1 597 ? -3.343 -23.169 16.435 1.00 87.31 597 ALA A O 1
ATOM 4728 N N . VAL A 1 598 ? -3.610 -25.303 15.763 1.00 85.19 598 VAL A N 1
ATOM 4729 C CA . VAL A 1 598 ? -2.667 -25.216 14.634 1.00 85.19 598 VAL A CA 1
ATOM 4730 C C . VAL A 1 598 ? -3.111 -24.126 13.672 1.00 85.19 598 VAL A C 1
ATOM 4732 O O . VAL A 1 598 ? -2.297 -23.289 13.280 1.00 85.19 598 VAL A O 1
ATOM 4735 N N . LEU A 1 599 ? -4.400 -24.100 13.326 1.00 78.69 599 LEU A N 1
ATOM 4736 C CA . LEU A 1 599 ? -4.965 -23.053 12.487 1.00 78.69 599 LEU A CA 1
ATOM 4737 C C . LEU A 1 599 ? -4.726 -21.666 13.082 1.00 78.69 599 LEU A C 1
ATOM 4739 O O . LEU A 1 599 ? -4.158 -20.803 12.407 1.00 78.69 599 LEU A O 1
ATOM 4743 N N . CYS A 1 600 ? -5.179 -21.460 14.320 1.00 85.06 600 CYS A N 1
ATOM 4744 C CA . CYS A 1 600 ? -5.127 -20.161 14.965 1.00 85.06 600 CYS A CA 1
ATOM 4745 C C . CYS A 1 600 ? -3.683 -19.651 14.961 1.00 85.06 600 CYS A C 1
ATOM 4747 O O . CYS A 1 600 ? -3.415 -18.543 14.506 1.00 85.06 600 CYS A O 1
ATOM 4749 N N . MET A 1 601 ? -2.724 -20.490 15.353 1.00 84.88 601 MET A N 1
ATOM 4750 C CA . MET A 1 601 ? -1.311 -20.114 15.380 1.00 84.88 601 MET A CA 1
ATOM 4751 C C . MET A 1 601 ? -0.702 -19.886 13.990 1.00 84.88 601 MET A C 1
ATOM 4753 O O . MET A 1 601 ? 0.192 -19.056 13.863 1.00 84.88 601 MET A O 1
ATOM 4757 N N . CYS A 1 602 ? -1.175 -20.571 12.943 1.00 81.94 602 CYS A N 1
ATOM 4758 C CA . CYS A 1 602 ? -0.742 -20.305 11.565 1.00 81.94 602 CYS A CA 1
ATOM 4759 C C . CYS A 1 602 ? -1.251 -18.959 11.036 1.00 81.94 602 CYS A C 1
ATOM 4761 O O . CYS A 1 602 ? -0.624 -18.376 10.154 1.00 81.94 602 CYS A O 1
ATOM 4763 N N . SER A 1 603 ? -2.394 -18.487 11.540 1.00 79.88 603 SER A N 1
ATOM 4764 C CA . SER A 1 603 ? -3.016 -17.232 11.105 1.00 79.88 603 SER A CA 1
ATOM 4765 C C . SER A 1 603 ? -2.452 -15.988 11.799 1.00 79.88 603 SER A C 1
ATOM 4767 O O . SER A 1 603 ? -2.594 -14.879 11.286 1.00 79.88 603 SER A O 1
ATOM 4769 N N . LEU A 1 604 ? -1.808 -16.162 12.955 1.00 81.06 604 LEU A N 1
ATOM 4770 C CA . LEU A 1 604 ? -1.322 -15.068 13.788 1.00 81.06 604 LEU A CA 1
ATOM 4771 C C . LEU A 1 604 ? 0.180 -14.854 13.590 1.00 81.06 604 LEU A C 1
ATOM 4773 O O . LEU A 1 604 ? 0.972 -15.798 13.608 1.00 81.06 604 LEU A O 1
ATOM 4777 N N . SER A 1 605 ? 0.590 -13.591 13.458 1.00 81.00 605 SER A N 1
ATOM 4778 C CA . SER A 1 605 ? 2.003 -13.237 13.588 1.00 81.00 605 SER A CA 1
ATOM 4779 C C . SER A 1 605 ? 2.446 -13.371 15.050 1.00 81.00 605 SER A C 1
ATOM 4781 O O . SER A 1 605 ? 1.625 -13.395 15.973 1.00 81.00 605 SER A O 1
ATOM 4783 N N . LYS A 1 606 ? 3.764 -13.426 15.277 1.00 77.38 606 LYS A N 1
ATOM 4784 C CA . LYS A 1 606 ? 4.330 -13.437 16.633 1.00 77.38 606 LYS A CA 1
ATOM 4785 C C . LYS A 1 606 ? 3.885 -12.209 17.438 1.00 77.38 606 LYS A C 1
ATOM 4787 O O . LYS A 1 606 ? 3.533 -12.356 18.605 1.00 77.38 606 LYS A O 1
ATOM 4792 N N . ASP A 1 607 ? 3.850 -11.042 16.803 1.00 80.31 607 ASP A N 1
ATOM 4793 C CA . ASP A 1 607 ? 3.478 -9.785 17.456 1.00 80.31 607 ASP A CA 1
ATOM 4794 C C . ASP A 1 607 ? 1.980 -9.741 17.765 1.00 80.31 607 ASP A C 1
ATOM 4796 O O . ASP A 1 607 ? 1.596 -9.370 18.870 1.00 80.31 607 ASP A O 1
ATOM 4800 N N . THR A 1 608 ? 1.125 -10.209 16.845 1.00 85.81 608 THR A N 1
ATOM 4801 C CA . THR A 1 608 ? -0.322 -10.307 17.093 1.00 85.81 608 THR A CA 1
ATOM 4802 C C . THR A 1 608 ? -0.625 -11.284 18.224 1.00 85.81 608 THR A C 1
ATOM 4804 O O . THR A 1 608 ? -1.473 -11.002 19.065 1.00 85.81 608 THR A O 1
ATOM 4807 N N . TRP A 1 609 ? 0.074 -12.420 18.284 1.00 85.25 609 TRP A N 1
ATOM 4808 C CA . TRP A 1 609 ? -0.044 -13.345 19.409 1.00 85.25 609 TRP A CA 1
ATOM 4809 C C . TRP A 1 609 ? 0.280 -12.643 20.735 1.00 85.25 609 TRP A C 1
ATOM 4811 O O . TRP A 1 609 ? -0.537 -12.657 21.651 1.00 85.25 609 TRP A O 1
ATOM 4821 N N . GLN A 1 610 ? 1.430 -11.966 20.821 1.00 84.75 610 GLN A N 1
ATOM 4822 C CA . GLN A 1 610 ? 1.856 -11.262 22.035 1.00 84.75 610 GLN A CA 1
ATOM 4823 C C . GLN A 1 610 ? 0.916 -10.111 22.423 1.00 84.75 610 GLN A C 1
ATOM 4825 O O . GLN A 1 610 ? 0.598 -9.952 23.598 1.00 84.75 610 GLN A O 1
ATOM 4830 N N . SER A 1 611 ? 0.444 -9.328 21.453 1.00 88.69 611 SER A N 1
ATOM 4831 C CA . SER A 1 611 ? -0.510 -8.233 21.677 1.00 88.69 611 SER A CA 1
ATOM 4832 C C . SER A 1 611 ? -1.845 -8.738 22.236 1.00 88.69 611 SER A C 1
ATOM 4834 O O . SER A 1 611 ? -2.409 -8.161 23.171 1.00 88.69 611 SER A O 1
ATOM 4836 N N . LYS A 1 612 ? -2.324 -9.884 21.733 1.00 89.88 612 LYS A N 1
ATOM 4837 C CA . LYS A 1 612 ? -3.528 -10.529 22.263 1.00 89.88 612 LYS A CA 1
ATOM 4838 C C . LYS A 1 612 ? -3.322 -11.037 23.683 1.00 89.88 612 LYS A C 1
ATOM 4840 O O . LYS A 1 612 ? -4.195 -10.794 24.505 1.00 89.88 612 LYS A O 1
ATOM 4845 N N . LEU A 1 613 ? -2.183 -11.661 24.001 1.00 88.56 613 LEU A N 1
ATOM 4846 C CA . LEU A 1 613 ? -1.879 -12.064 25.383 1.00 88.56 613 LEU A CA 1
ATOM 4847 C C . LEU A 1 613 ? -1.906 -10.857 26.336 1.00 88.56 613 LEU A C 1
ATOM 4849 O O . LEU A 1 613 ? -2.627 -10.886 27.330 1.00 88.56 613 LEU A O 1
ATOM 4853 N N . LYS A 1 614 ? -1.253 -9.749 25.957 1.00 89.94 614 LYS A N 1
ATOM 4854 C CA . LYS A 1 614 ? -1.278 -8.485 26.716 1.00 89.94 614 LYS A CA 1
ATOM 4855 C C . LYS A 1 614 ? -2.684 -7.923 26.917 1.00 89.94 614 LYS A C 1
ATOM 4857 O O . LYS A 1 614 ? -2.959 -7.293 27.935 1.00 89.94 614 LYS A O 1
ATOM 4862 N N . THR A 1 615 ? -3.589 -8.150 25.964 1.00 91.81 615 THR A N 1
ATOM 4863 C CA . THR A 1 615 ? -4.992 -7.744 26.113 1.00 91.81 615 THR A CA 1
ATOM 4864 C C . THR A 1 615 ? -5.628 -8.466 27.299 1.00 91.81 615 THR A C 1
ATOM 4866 O O . THR A 1 615 ? -6.240 -7.810 28.133 1.00 91.81 615 THR A O 1
ATOM 4869 N N . PHE A 1 616 ? -5.442 -9.781 27.441 1.00 91.44 616 PHE A N 1
ATOM 4870 C CA . PHE A 1 616 ? -5.943 -10.518 28.608 1.00 91.44 616 PHE A CA 1
ATOM 4871 C C . PHE A 1 616 ? -5.236 -10.104 29.908 1.00 91.44 616 PHE A C 1
ATOM 4873 O O . PHE A 1 616 ? -5.900 -9.917 30.928 1.00 91.44 616 PHE A O 1
ATOM 4880 N N . GLU A 1 617 ? -3.917 -9.895 29.869 1.00 90.94 617 GLU A N 1
ATOM 4881 C CA . GLU A 1 617 ? -3.139 -9.408 31.020 1.00 90.94 617 GLU A CA 1
ATOM 4882 C C . GLU A 1 617 ? -3.654 -8.054 31.529 1.00 90.94 617 GLU A C 1
ATOM 4884 O O . GLU A 1 617 ? -3.741 -7.844 32.737 1.00 90.94 617 GLU A O 1
ATOM 4889 N N . SER A 1 618 ? -4.086 -7.159 30.629 1.00 92.50 618 SER A N 1
ATOM 4890 C CA . SER A 1 618 ? -4.677 -5.865 31.008 1.00 92.50 618 SER A CA 1
ATOM 4891 C C . SER A 1 618 ? -5.985 -5.988 31.804 1.00 92.50 618 SER A C 1
ATOM 4893 O O . SER A 1 618 ? -6.349 -5.066 32.529 1.00 92.50 618 SER A O 1
ATOM 4895 N N . PHE A 1 619 ? -6.661 -7.141 31.727 1.00 90.38 619 PHE A N 1
ATOM 4896 C CA . PHE A 1 619 ? -7.824 -7.495 32.550 1.00 90.38 619 PHE A CA 1
ATOM 4897 C C . PHE A 1 619 ? -7.455 -8.373 33.761 1.00 90.38 619 PHE A C 1
ATOM 4899 O O . PHE A 1 619 ? -8.326 -8.978 34.386 1.00 90.38 619 PHE A O 1
ATOM 4906 N N . GLY A 1 620 ? -6.166 -8.472 34.097 1.00 89.00 620 GLY A N 1
ATOM 4907 C CA . GLY A 1 620 ? -5.666 -9.176 35.278 1.00 89.00 620 GLY A CA 1
ATOM 4908 C C . GLY A 1 620 ? -5.585 -10.697 35.135 1.00 89.00 620 GLY A C 1
ATOM 4909 O O . GLY A 1 620 ? -5.602 -11.405 36.146 1.00 89.00 620 GLY A O 1
ATOM 4910 N N . TRP A 1 621 ? -5.543 -11.225 33.910 1.00 92.31 621 TRP A N 1
ATOM 4911 C CA . TRP A 1 621 ? -5.343 -12.654 33.664 1.00 92.31 621 TRP A CA 1
ATOM 4912 C C . TRP A 1 621 ? -3.849 -12.992 33.685 1.00 92.31 621 TRP A C 1
ATOM 4914 O O . TRP A 1 621 ? -3.044 -12.260 33.116 1.00 92.31 621 TRP A O 1
ATOM 4924 N N . SER A 1 622 ? -3.479 -14.108 34.317 1.00 91.00 622 SER A N 1
ATOM 4925 C CA . SER A 1 622 ? -2.121 -14.653 34.223 1.00 91.00 622 SER A CA 1
ATOM 4926 C C . SER A 1 622 ? -1.894 -15.322 32.866 1.00 91.00 622 SER A C 1
ATOM 4928 O O . SER A 1 622 ? -2.847 -15.767 32.221 1.00 91.00 622 SER A O 1
ATOM 4930 N N . GLU A 1 623 ? -0.633 -15.462 32.452 1.00 85.88 623 GLU A N 1
ATOM 4931 C CA . GLU A 1 623 ? -0.282 -16.200 31.231 1.00 85.88 623 GLU A CA 1
ATOM 4932 C C . GLU A 1 623 ? -0.853 -17.630 31.256 1.00 85.88 623 GLU A C 1
ATOM 4934 O O . GLU A 1 623 ? -1.442 -18.080 30.275 1.00 85.88 623 GLU A O 1
ATOM 4939 N N . GLU A 1 624 ? -0.794 -18.310 32.405 1.00 88.19 624 GLU A N 1
ATOM 4940 C CA . GLU A 1 624 ? -1.367 -19.649 32.599 1.00 88.19 624 GLU A CA 1
ATOM 4941 C C . GLU A 1 624 ? -2.881 -19.694 32.343 1.00 88.19 624 GLU A C 1
ATOM 4943 O O . GLU A 1 624 ? -3.366 -20.600 31.661 1.00 88.19 624 GLU A O 1
ATOM 4948 N N . ASN A 1 625 ? -3.633 -18.692 32.814 1.00 90.44 625 ASN A N 1
ATOM 4949 C CA . ASN A 1 625 ? -5.074 -18.599 32.573 1.00 90.44 625 ASN A CA 1
ATOM 4950 C C . ASN A 1 625 ? -5.384 -18.412 31.085 1.00 90.44 625 ASN A C 1
ATOM 4952 O O . ASN A 1 625 ? -6.302 -19.041 30.553 1.00 90.44 625 ASN A O 1
ATOM 4956 N N . VAL A 1 626 ? -4.603 -17.580 30.393 1.00 89.19 626 VAL A N 1
ATOM 4957 C CA . VAL A 1 626 ? -4.779 -17.350 28.953 1.00 89.19 626 VAL A CA 1
ATOM 4958 C C . VAL A 1 626 ? -4.453 -18.609 28.157 1.00 89.19 626 VAL A C 1
ATOM 4960 O O . VAL A 1 626 ? -5.207 -18.974 27.255 1.00 89.19 626 VAL A O 1
ATOM 4963 N N . LEU A 1 627 ? -3.374 -19.310 28.512 1.00 87.81 627 LEU A N 1
ATOM 4964 C CA . LEU A 1 627 ? -3.011 -20.581 27.888 1.00 87.81 627 LEU A CA 1
ATOM 4965 C C . LEU A 1 627 ? -4.069 -21.658 28.147 1.00 87.81 627 LEU A C 1
ATOM 4967 O O . LEU A 1 627 ? -4.441 -22.364 27.215 1.00 87.81 627 LEU A O 1
ATOM 4971 N N . SER A 1 628 ? -4.618 -21.741 29.361 1.00 88.50 628 SER A N 1
ATOM 4972 C CA . SER A 1 628 ? -5.728 -22.645 29.697 1.00 88.50 628 SER A CA 1
ATOM 4973 C C . SER A 1 628 ? -6.962 -22.373 28.832 1.00 88.50 628 SER A C 1
ATOM 4975 O O . SER A 1 628 ? -7.552 -23.294 28.261 1.00 88.50 628 SER A O 1
ATOM 4977 N N . VAL A 1 629 ? -7.319 -21.100 28.648 1.00 89.50 629 VAL A N 1
ATOM 4978 C CA . VAL A 1 629 ? -8.421 -20.705 27.764 1.00 89.50 629 VAL A CA 1
ATOM 4979 C C . VAL A 1 629 ? -8.128 -21.012 26.302 1.00 89.50 629 VAL A C 1
ATOM 4981 O O . VAL A 1 629 ? -9.006 -21.525 25.611 1.00 89.50 629 VAL A O 1
ATOM 4984 N N . PHE A 1 630 ? -6.903 -20.773 25.837 1.00 88.94 630 PHE A N 1
ATOM 4985 C CA . PHE A 1 630 ? -6.490 -21.127 24.483 1.00 88.94 630 PHE A CA 1
ATOM 4986 C C . PHE A 1 630 ? -6.567 -22.639 24.243 1.00 88.94 630 PHE A C 1
ATOM 4988 O O . PHE A 1 630 ? -7.112 -23.063 23.231 1.00 88.94 630 PHE A O 1
ATOM 4995 N N . ILE A 1 631 ? -6.093 -23.455 25.188 1.00 88.19 631 ILE A N 1
ATOM 4996 C CA . ILE A 1 631 ? -6.143 -24.923 25.117 1.00 88.19 631 ILE A CA 1
ATOM 4997 C C . ILE A 1 631 ? -7.587 -25.432 25.082 1.00 88.19 631 ILE A C 1
ATOM 4999 O O . ILE A 1 631 ? -7.846 -26.460 24.472 1.00 88.19 631 ILE A O 1
ATOM 5003 N N . ARG A 1 632 ? -8.539 -24.731 25.705 1.00 87.94 632 ARG A N 1
ATOM 5004 C CA . ARG A 1 632 ? -9.965 -25.099 25.682 1.00 87.94 632 ARG A CA 1
ATOM 5005 C C . ARG A 1 632 ? -10.698 -24.577 24.447 1.00 87.94 632 ARG A C 1
ATOM 5007 O O . ARG A 1 632 ? -11.627 -25.225 23.972 1.00 87.94 632 ARG A O 1
ATOM 5014 N N . ASN A 1 633 ? -10.329 -23.396 23.953 1.00 88.25 633 ASN A N 1
ATOM 5015 C CA . ASN A 1 633 ? -10.988 -22.749 22.824 1.00 88.25 633 ASN A CA 1
ATOM 5016 C C . ASN A 1 633 ? -10.034 -21.821 22.038 1.00 88.25 633 ASN A C 1
ATOM 5018 O O . ASN A 1 633 ? -10.059 -20.598 22.219 1.00 88.25 633 ASN A O 1
ATOM 5022 N N . PRO A 1 634 ? -9.230 -22.373 21.110 1.00 88.56 634 PRO A N 1
ATOM 5023 C CA . PRO A 1 634 ? -8.243 -21.608 20.352 1.00 88.56 634 PRO A CA 1
ATOM 5024 C C . PRO A 1 634 ? -8.840 -20.481 19.505 1.00 88.56 634 PRO A C 1
ATOM 5026 O O . PRO A 1 634 ? -8.193 -19.457 19.292 1.00 88.56 634 PRO A O 1
ATOM 5029 N N . LEU A 1 635 ? -10.089 -20.646 19.053 1.00 83.94 635 LEU A N 1
ATOM 5030 C CA . LEU A 1 635 ? -10.793 -19.685 18.196 1.00 83.94 635 LEU A CA 1
ATOM 5031 C C . LEU A 1 635 ? -10.982 -18.318 18.856 1.00 83.94 635 LEU A C 1
ATOM 5033 O O . LEU A 1 635 ? -11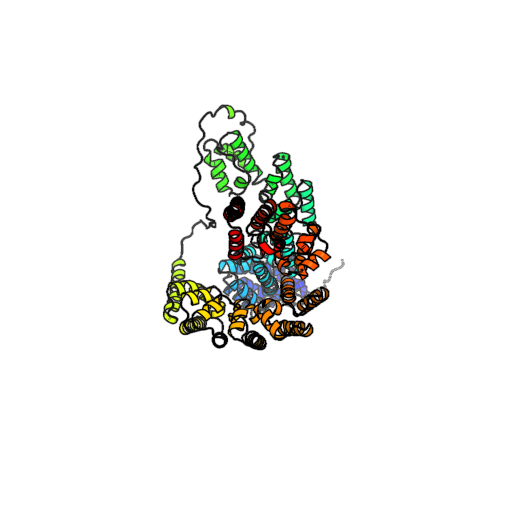.166 -17.319 18.161 1.00 83.94 635 LEU A O 1
ATOM 5037 N N . LEU A 1 636 ? -10.899 -18.247 20.187 1.00 87.06 636 LEU A N 1
ATOM 5038 C CA . LEU A 1 636 ? -10.944 -16.980 20.902 1.00 87.06 636 LEU A CA 1
ATOM 5039 C C . LEU A 1 636 ? -9.841 -16.030 20.410 1.00 87.06 636 LEU A C 1
ATOM 5041 O O . LEU A 1 636 ? -10.092 -14.851 20.170 1.00 87.06 636 LEU A O 1
ATOM 5045 N N . LEU A 1 637 ? -8.640 -16.556 20.154 1.00 86.62 637 LEU A N 1
ATOM 5046 C CA . LEU A 1 637 ? -7.524 -15.764 19.646 1.00 86.62 637 LEU A CA 1
ATOM 5047 C C . LEU A 1 637 ? -7.610 -15.470 18.143 1.00 86.62 637 LEU A C 1
ATOM 5049 O O . LEU A 1 637 ? -6.754 -14.748 17.639 1.00 86.62 637 LEU A O 1
ATOM 5053 N N . GLU A 1 638 ? -8.636 -15.918 17.417 1.00 84.44 638 GLU A N 1
ATOM 5054 C CA . GLU A 1 638 ? -8.900 -15.447 16.047 1.00 84.44 638 GLU A CA 1
ATOM 5055 C C . GLU A 1 638 ? -9.671 -14.1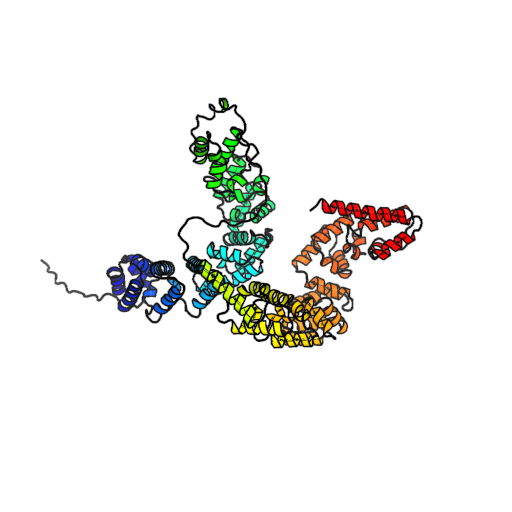16 16.031 1.00 84.44 638 GLU A C 1
ATOM 5057 O O . GLU A 1 638 ? -9.549 -13.333 15.089 1.00 84.44 638 GLU A O 1
ATOM 5062 N N . MET A 1 639 ? -10.414 -13.800 17.098 1.00 86.62 639 MET A N 1
ATOM 5063 C CA . MET A 1 639 ? -11.183 -12.556 17.215 1.00 86.62 639 MET A CA 1
ATOM 5064 C C . MET A 1 639 ? -10.270 -11.323 17.212 1.00 86.62 639 MET A C 1
ATOM 5066 O O . MET A 1 639 ? -9.140 -11.374 17.697 1.00 86.62 639 MET A O 1
ATOM 5070 N N . SER A 1 640 ? -10.742 -10.189 16.685 1.00 87.94 640 SER A N 1
ATOM 5071 C CA . SER A 1 640 ? -9.970 -8.941 16.742 1.00 87.94 640 SER A CA 1
ATOM 5072 C C . SER A 1 640 ? -9.740 -8.498 18.191 1.00 87.94 640 SER A C 1
ATOM 5074 O O . SER A 1 640 ? -10.588 -8.727 19.053 1.00 87.94 640 SER A O 1
ATOM 5076 N N . GLU A 1 641 ? -8.620 -7.823 18.457 1.00 89.19 641 GLU A N 1
ATOM 5077 C CA . GLU A 1 641 ? -8.285 -7.305 19.796 1.00 89.19 641 GLU A CA 1
ATOM 5078 C C . GLU A 1 641 ? -9.394 -6.404 20.350 1.00 89.19 641 GLU A C 1
ATOM 5080 O O . GLU A 1 641 ? -9.831 -6.590 21.479 1.00 89.19 641 GLU A O 1
ATOM 5085 N N . LYS A 1 642 ? -9.954 -5.520 19.512 1.00 88.69 642 LYS A N 1
ATOM 5086 C CA . LYS A 1 642 ? -11.107 -4.682 19.880 1.00 88.69 642 LYS A CA 1
ATOM 5087 C C . LYS A 1 642 ? -12.317 -5.510 20.317 1.00 88.69 642 LYS A C 1
ATOM 5089 O O . LYS A 1 642 ? -12.987 -5.156 21.284 1.00 88.69 642 LYS A O 1
ATOM 5094 N N . LYS A 1 643 ? -12.615 -6.609 19.609 1.00 90.56 643 LYS A N 1
ATOM 5095 C CA . LYS A 1 643 ? -13.744 -7.483 19.952 1.00 90.56 643 LYS A CA 1
ATOM 5096 C C . LYS A 1 643 ? -13.471 -8.239 21.251 1.00 90.56 643 LYS A C 1
ATOM 5098 O O . LYS A 1 643 ? -14.361 -8.301 22.090 1.00 90.56 643 LYS A O 1
ATOM 5103 N N . LEU A 1 644 ? -12.257 -8.761 21.435 1.00 91.06 644 LEU A N 1
ATOM 5104 C CA . LEU A 1 644 ? -11.838 -9.405 22.683 1.00 91.06 644 LEU A CA 1
ATOM 5105 C C . LEU A 1 644 ? -11.956 -8.449 23.868 1.00 91.06 644 LEU A C 1
ATOM 5107 O O . LEU A 1 644 ? -12.620 -8.776 24.845 1.00 91.06 644 LEU A O 1
ATOM 5111 N N . GLN A 1 645 ? -11.399 -7.244 23.743 1.00 91.94 645 GLN A N 1
ATOM 5112 C CA . GLN A 1 645 ? -11.459 -6.217 24.775 1.00 91.94 645 GLN A CA 1
ATOM 5113 C C . GLN A 1 645 ? -12.907 -5.851 25.120 1.00 91.94 645 GLN A C 1
ATOM 5115 O O . GLN A 1 645 ? -13.255 -5.835 26.296 1.00 91.94 645 GLN A O 1
ATOM 5120 N N . LYS A 1 646 ? -13.769 -5.627 24.115 1.00 91.06 646 LYS A N 1
ATOM 5121 C CA . LYS A 1 646 ? -15.194 -5.317 24.329 1.00 91.06 646 LYS A CA 1
ATOM 5122 C C . LYS A 1 646 ? -15.908 -6.436 25.090 1.00 91.06 646 LYS A C 1
ATOM 5124 O O . LYS A 1 646 ? -16.628 -6.159 26.045 1.00 91.06 646 LYS A O 1
ATOM 5129 N N . VAL A 1 647 ? -15.716 -7.692 24.682 1.00 91.25 647 VAL A N 1
ATOM 5130 C CA . VAL A 1 647 ? -16.407 -8.831 25.302 1.00 91.25 647 VAL A CA 1
ATOM 5131 C C . VAL A 1 647 ? -15.900 -9.079 26.724 1.00 91.25 647 VAL A C 1
ATOM 5133 O O . VAL A 1 647 ? -16.715 -9.207 27.633 1.00 91.25 647 VAL A O 1
ATOM 5136 N N . ILE A 1 648 ? -14.581 -9.088 26.947 1.00 92.25 648 ILE A N 1
ATOM 5137 C CA . ILE A 1 648 ? -13.997 -9.282 28.285 1.00 92.25 648 ILE A CA 1
ATOM 5138 C C . ILE A 1 648 ? -14.425 -8.147 29.221 1.00 92.25 648 ILE A C 1
ATOM 5140 O O . ILE A 1 648 ? -14.884 -8.412 30.332 1.00 92.25 648 ILE A O 1
ATOM 5144 N N . TYR A 1 649 ? -14.364 -6.894 28.751 1.00 92.31 649 TYR A N 1
ATOM 5145 C CA . TYR A 1 649 ? -14.854 -5.742 29.504 1.00 92.31 649 TYR A CA 1
ATOM 5146 C C . TYR A 1 649 ? -16.329 -5.906 29.877 1.00 92.31 649 TYR A C 1
ATOM 5148 O O . TYR A 1 649 ? -16.688 -5.663 31.025 1.00 92.31 649 TYR A O 1
ATOM 5156 N N . GLY A 1 650 ? -17.166 -6.358 28.940 1.00 91.50 650 GLY A N 1
ATOM 5157 C CA . GLY A 1 650 ? -18.583 -6.603 29.182 1.00 91.50 650 GLY A CA 1
ATOM 5158 C C . GLY A 1 650 ? -18.833 -7.631 30.287 1.00 91.50 650 GLY A C 1
ATOM 5159 O O . GLY A 1 650 ? -19.629 -7.387 31.190 1.00 91.50 650 GLY A O 1
ATOM 5160 N N . PHE A 1 651 ? -18.130 -8.762 30.276 1.00 93.38 651 PHE A N 1
ATOM 5161 C CA . PHE A 1 651 ? -18.298 -9.761 31.334 1.00 93.38 651 PHE A CA 1
ATOM 5162 C C . PHE A 1 651 ? -17.812 -9.266 32.700 1.00 93.38 651 PHE A C 1
ATOM 5164 O O . PHE A 1 651 ? -18.529 -9.436 33.683 1.00 93.38 651 PHE A O 1
ATOM 5171 N N . ILE A 1 652 ? -16.632 -8.644 32.762 1.00 91.50 652 ILE A N 1
ATOM 5172 C CA . ILE A 1 652 ? -16.013 -8.243 34.033 1.00 91.50 652 ILE A CA 1
ATOM 5173 C C . ILE A 1 652 ? -16.678 -6.989 34.611 1.00 91.50 652 ILE A C 1
ATOM 5175 O O . ILE A 1 652 ? -17.002 -6.962 35.788 1.00 91.50 652 ILE A O 1
ATOM 5179 N N . ASN A 1 653 ? -16.913 -5.956 33.800 1.00 89.88 653 ASN A N 1
ATOM 5180 C CA . ASN A 1 653 ? -17.332 -4.639 34.295 1.00 89.88 653 ASN A CA 1
ATOM 5181 C C . ASN A 1 653 ? -18.844 -4.408 34.206 1.00 89.88 653 ASN A C 1
ATOM 5183 O O . ASN A 1 653 ? -19.386 -3.672 35.022 1.00 89.88 653 ASN A O 1
ATOM 5187 N N . ILE A 1 654 ? -19.534 -5.008 33.227 1.00 89.19 654 ILE A N 1
ATOM 5188 C CA . ILE A 1 654 ? -20.988 -4.819 33.061 1.00 89.19 654 ILE A CA 1
ATOM 5189 C C . ILE A 1 654 ? -21.757 -5.922 33.788 1.00 89.19 654 ILE A C 1
ATOM 5191 O O . ILE A 1 654 ? -22.714 -5.642 34.502 1.00 89.19 654 ILE A O 1
ATOM 5195 N N . LEU A 1 655 ? -21.353 -7.181 33.602 1.00 90.38 655 LEU A N 1
ATOM 5196 C CA . LEU A 1 655 ? -22.026 -8.329 34.218 1.00 90.38 655 LEU A CA 1
ATOM 5197 C C . LEU A 1 655 ? -21.416 -8.758 35.559 1.00 90.38 655 LEU A C 1
ATOM 5199 O O . LEU A 1 655 ? -21.975 -9.640 36.209 1.00 90.38 655 LEU A O 1
ATOM 5203 N N . ASN A 1 656 ? -20.297 -8.148 35.966 1.00 90.12 656 ASN A N 1
ATOM 5204 C CA . ASN A 1 656 ? -19.600 -8.416 37.225 1.00 90.12 656 ASN A CA 1
ATOM 5205 C C . ASN A 1 656 ? -19.238 -9.902 37.434 1.00 90.12 656 ASN A C 1
ATOM 5207 O O . ASN A 1 656 ? -19.356 -10.436 38.537 1.00 90.12 656 ASN A O 1
ATOM 5211 N N . PHE A 1 657 ? -18.843 -10.595 36.359 1.00 90.31 657 PHE A N 1
ATOM 5212 C CA . PHE A 1 657 ? -18.354 -11.972 36.438 1.00 90.31 657 PHE A CA 1
ATOM 5213 C C . PHE A 1 657 ? -16.897 -12.023 36.884 1.00 90.31 657 PHE A C 1
ATOM 5215 O O . PHE A 1 657 ? -16.059 -11.261 36.399 1.00 90.31 657 PHE A O 1
ATOM 5222 N N . ASP A 1 658 ? -16.590 -13.012 37.721 1.00 89.31 658 ASP A N 1
ATOM 5223 C CA . ASP A 1 658 ? -15.213 -13.358 38.047 1.00 89.31 658 ASP A CA 1
ATOM 5224 C C . ASP A 1 658 ? -14.479 -13.886 36.801 1.00 89.31 658 ASP A C 1
ATOM 5226 O O . ASP A 1 658 ? -15.021 -14.676 36.015 1.00 89.31 658 ASP A O 1
ATOM 5230 N N . LYS A 1 659 ? -13.225 -13.467 36.625 1.00 88.06 659 LYS A N 1
ATOM 5231 C CA . LYS A 1 659 ? -12.353 -13.955 35.554 1.00 88.06 659 LYS A CA 1
ATOM 5232 C C . LYS A 1 659 ? -12.161 -15.471 35.617 1.00 88.06 659 LYS A C 1
ATOM 5234 O O . LYS A 1 659 ? -12.121 -16.105 34.567 1.00 88.06 659 LYS A O 1
ATOM 5239 N N . ASP A 1 660 ? -12.124 -16.065 36.807 1.00 89.56 660 ASP A N 1
ATOM 5240 C CA . ASP A 1 660 ? -11.921 -17.501 36.989 1.00 89.56 660 ASP A CA 1
ATOM 5241 C C . ASP A 1 660 ? -13.112 -18.295 36.432 1.00 89.56 660 ASP A C 1
ATOM 5243 O O . ASP A 1 660 ? -12.942 -19.345 35.807 1.00 89.56 660 ASP A O 1
ATOM 5247 N N . TYR A 1 661 ? -14.326 -17.739 36.519 1.00 90.06 661 TYR A N 1
ATOM 5248 C CA . TYR A 1 661 ? -15.500 -18.310 35.857 1.00 90.06 661 TYR A CA 1
ATOM 5249 C C . TYR A 1 661 ? -15.360 -18.289 34.325 1.00 90.06 661 TYR A C 1
ATOM 5251 O O . TYR A 1 661 ? -15.725 -19.252 33.646 1.00 90.06 661 TYR A O 1
ATOM 5259 N N . LEU A 1 662 ? -14.801 -17.215 33.758 1.00 91.00 662 LEU A N 1
ATOM 5260 C CA . LEU A 1 662 ? -14.561 -17.102 32.313 1.00 91.00 662 LEU A CA 1
ATOM 5261 C C . LEU A 1 662 ? -13.453 -18.050 31.836 1.00 91.00 662 LEU A C 1
ATOM 5263 O O . LEU A 1 662 ? -13.556 -18.592 30.735 1.00 91.00 662 LEU A O 1
ATOM 5267 N N . VAL A 1 663 ? -12.437 -18.303 32.668 1.00 90.25 663 VAL A N 1
ATOM 5268 C CA . VAL A 1 663 ? -11.390 -19.303 32.403 1.00 90.25 663 VAL A CA 1
ATOM 5269 C C . VAL A 1 663 ? -11.980 -20.715 32.345 1.00 90.25 663 VAL A C 1
ATOM 5271 O O . VAL A 1 663 ? -11.600 -21.522 31.491 1.00 90.25 663 VAL A O 1
ATOM 5274 N N . LEU A 1 664 ? -12.960 -21.014 33.203 1.00 89.31 664 LEU A N 1
ATOM 5275 C CA . LEU A 1 664 ? -13.669 -22.293 33.190 1.00 89.31 664 LEU A CA 1
ATOM 5276 C C . LEU A 1 664 ? -14.643 -22.430 32.008 1.00 89.31 664 LEU A C 1
ATOM 5278 O O . LEU A 1 664 ? -14.827 -23.542 31.503 1.00 89.31 664 LEU A O 1
ATOM 5282 N N . HIS A 1 665 ? -15.210 -21.320 31.523 1.00 90.12 665 HIS A N 1
ATOM 5283 C CA . HIS A 1 665 ? -16.214 -21.287 30.451 1.00 90.12 665 HIS A CA 1
ATOM 5284 C C . HIS A 1 665 ? -15.830 -20.386 29.256 1.00 90.12 665 HIS A C 1
ATOM 5286 O O . HIS A 1 665 ? -16.581 -19.474 28.899 1.00 90.12 665 HIS A O 1
ATOM 5292 N N . PRO A 1 666 ? -14.710 -20.654 28.561 1.00 90.31 666 PRO A N 1
ATOM 5293 C CA . PRO A 1 666 ? -14.155 -19.737 27.563 1.00 90.31 666 PRO A CA 1
ATOM 5294 C C . PRO A 1 666 ? -15.004 -19.584 26.295 1.00 90.31 666 PRO A C 1
ATOM 5296 O O . PRO A 1 666 ? -14.873 -18.599 25.571 1.00 90.31 666 PRO A O 1
ATOM 5299 N N . SER A 1 667 ? -15.901 -20.533 26.013 1.00 88.62 667 SER A N 1
ATOM 5300 C CA . SER A 1 667 ? -16.874 -20.440 24.916 1.00 88.62 667 SER A CA 1
ATOM 5301 C C . SER A 1 667 ? -17.819 -19.242 25.060 1.00 88.62 667 SER A C 1
ATOM 5303 O O . SER A 1 667 ? -18.260 -18.700 24.046 1.00 88.62 667 SER A O 1
ATOM 5305 N N . LEU A 1 668 ? -18.084 -18.776 26.290 1.00 90.62 668 LEU A N 1
ATOM 5306 C CA . LEU A 1 668 ? -18.931 -17.608 26.546 1.00 90.62 668 LEU A CA 1
ATOM 5307 C C . LEU A 1 668 ? -18.417 -16.348 25.848 1.00 90.62 668 LEU A C 1
ATOM 5309 O O . LEU A 1 668 ? -19.214 -15.553 25.353 1.00 90.62 668 LEU A O 1
ATOM 5313 N N . LEU A 1 669 ? -17.094 -16.205 25.756 1.00 91.06 669 LEU A N 1
ATOM 5314 C CA . LEU A 1 669 ? -16.438 -15.058 25.134 1.00 91.06 669 LEU A CA 1
ATOM 5315 C C . LEU A 1 669 ? -16.573 -15.048 23.599 1.00 91.06 669 LEU A C 1
ATOM 5317 O O . LEU A 1 669 ? -16.321 -14.026 22.964 1.00 91.06 669 LEU A O 1
ATOM 5321 N N . CYS A 1 670 ? -16.983 -16.162 22.985 1.00 89.44 670 CYS A N 1
ATOM 5322 C CA . CYS A 1 670 ? -17.193 -16.249 21.539 1.00 89.44 670 CYS A CA 1
ATOM 5323 C C . CYS A 1 670 ? -18.611 -15.857 21.107 1.00 89.44 670 CYS A C 1
ATOM 5325 O O . CYS A 1 670 ? -18.832 -15.588 19.922 1.00 89.44 670 CYS A O 1
ATOM 5327 N N . PHE A 1 671 ? -19.576 -15.832 22.030 1.00 90.19 671 PHE A N 1
ATOM 5328 C CA . PHE A 1 671 ? -20.938 -15.417 21.713 1.00 90.19 671 PHE A CA 1
ATOM 5329 C C . PHE A 1 671 ? -21.042 -13.902 21.542 1.00 90.19 671 PHE A C 1
ATOM 5331 O O . PHE A 1 671 ? -20.249 -13.129 22.077 1.00 90.19 671 PHE A O 1
ATOM 5338 N N . ASP A 1 672 ? -22.051 -13.475 20.786 1.00 89.62 672 ASP A N 1
ATOM 5339 C CA . ASP A 1 672 ? -22.412 -12.065 20.709 1.00 89.62 672 ASP A CA 1
ATOM 5340 C C . ASP A 1 672 ? -22.833 -11.562 22.097 1.00 89.62 672 ASP A C 1
ATOM 5342 O O . ASP A 1 672 ? -23.847 -12.000 22.650 1.00 89.62 672 ASP A O 1
ATOM 5346 N N . PHE A 1 673 ? -22.029 -10.662 22.664 1.00 90.56 673 PHE A N 1
ATOM 5347 C CA . PHE A 1 673 ? -22.246 -10.149 24.007 1.00 90.56 673 PHE A CA 1
ATOM 5348 C C . PHE A 1 673 ? -23.582 -9.400 24.120 1.00 90.56 673 PHE A C 1
ATOM 5350 O O . PHE A 1 673 ? -24.340 -9.638 25.057 1.00 90.56 673 PHE A O 1
ATOM 5357 N N . GLU A 1 674 ? -23.901 -8.549 23.144 1.00 89.56 674 GLU A N 1
ATOM 5358 C CA . GLU A 1 674 ? -25.089 -7.688 23.172 1.00 89.56 674 GLU A CA 1
ATOM 5359 C C . GLU A 1 674 ? -26.331 -8.444 22.698 1.00 89.56 674 GLU A C 1
ATOM 5361 O O . GLU A 1 674 ? -27.360 -8.420 23.368 1.00 89.56 674 GLU A O 1
ATOM 5366 N N . GLY A 1 675 ? -26.239 -9.170 21.582 1.00 90.00 675 GLY A N 1
ATOM 5367 C CA . GLY A 1 675 ? -27.397 -9.845 20.993 1.00 90.00 675 GLY A CA 1
ATOM 5368 C C . GLY A 1 675 ? -27.762 -11.183 21.640 1.00 90.00 675 GLY A C 1
ATOM 5369 O O . GLY A 1 675 ? -28.913 -11.620 21.534 1.00 90.00 675 GLY A O 1
ATOM 5370 N N . ARG A 1 676 ? -26.812 -11.860 22.304 1.00 92.81 676 ARG A N 1
ATOM 5371 C CA . ARG A 1 676 ? -27.023 -13.204 22.871 1.00 92.81 676 ARG A CA 1
ATOM 5372 C C . ARG A 1 676 ? -26.740 -13.288 24.365 1.00 92.81 676 ARG A C 1
ATOM 5374 O O . ARG A 1 676 ? -27.610 -13.762 25.091 1.00 92.81 676 ARG A O 1
ATOM 5381 N N . VAL A 1 677 ? -25.565 -12.869 24.832 1.00 93.69 677 VAL A N 1
ATOM 5382 C CA . VAL A 1 677 ? -25.167 -13.069 26.238 1.00 93.69 677 VAL A CA 1
ATOM 5383 C C . VAL A 1 677 ? -26.016 -12.220 27.177 1.00 93.69 677 VAL A C 1
ATOM 5385 O O . VAL A 1 677 ? -26.634 -12.766 28.087 1.00 93.69 677 VAL A O 1
ATOM 5388 N N . LEU A 1 678 ? -26.076 -10.906 26.957 1.00 92.94 678 LEU A N 1
ATOM 5389 C CA . LEU A 1 678 ? -26.755 -9.968 27.849 1.00 92.94 678 LEU A CA 1
ATOM 5390 C C . LEU A 1 678 ? -28.266 -10.263 27.990 1.00 92.94 678 LEU A C 1
ATOM 5392 O O . LEU A 1 678 ? -28.727 -10.377 29.130 1.00 92.94 678 LEU A O 1
ATOM 5396 N N . PRO A 1 679 ? -29.041 -10.487 26.904 1.00 94.12 679 PRO A N 1
ATOM 5397 C CA . PRO A 1 679 ? -30.456 -10.839 27.016 1.00 94.12 679 PRO A CA 1
ATOM 5398 C C . PRO A 1 679 ? -30.669 -12.150 27.776 1.00 94.12 679 PRO A C 1
ATOM 5400 O O . PRO A 1 679 ? -31.526 -12.231 28.654 1.00 94.12 679 PRO A O 1
ATOM 5403 N N . ARG A 1 680 ? -29.853 -13.174 27.493 1.00 94.31 680 ARG A N 1
ATOM 5404 C CA . ARG A 1 680 ? -29.962 -14.484 28.152 1.00 94.31 680 ARG A CA 1
ATOM 5405 C C . ARG A 1 680 ? -29.511 -14.438 29.613 1.00 94.31 680 ARG A C 1
ATOM 5407 O O . ARG A 1 680 ? -30.068 -15.153 30.441 1.00 94.31 680 ARG A O 1
ATOM 5414 N N . HIS A 1 681 ? -28.564 -13.567 29.955 1.00 93.50 681 HIS A N 1
ATOM 5415 C CA . HIS A 1 681 ? -28.162 -13.322 31.335 1.00 93.50 681 HIS A CA 1
ATOM 5416 C C . HIS A 1 681 ? -29.286 -12.676 32.151 1.00 93.50 681 HIS A C 1
ATOM 5418 O O . HIS A 1 681 ? -29.564 -13.141 33.253 1.00 93.50 681 HIS A O 1
ATOM 5424 N N . LYS A 1 682 ? -29.983 -11.671 31.604 1.00 93.19 682 LYS A N 1
ATOM 5425 C CA . LYS A 1 682 ? -31.140 -11.051 32.273 1.00 93.19 682 LYS A CA 1
ATOM 5426 C C . LYS A 1 682 ? -32.277 -12.042 32.501 1.00 93.19 682 LYS A C 1
ATOM 5428 O O . LYS A 1 682 ? -32.855 -12.075 33.582 1.00 93.19 682 LYS A O 1
ATOM 5433 N N . VAL A 1 683 ? -32.556 -12.896 31.517 1.00 93.50 683 VAL A N 1
ATOM 5434 C CA . VAL A 1 683 ? -33.529 -13.985 31.680 1.00 93.50 683 VAL A CA 1
ATOM 5435 C C . VAL A 1 683 ? -33.095 -14.942 32.791 1.00 93.50 683 VAL A C 1
ATOM 5437 O O . VAL A 1 683 ? -33.901 -15.298 33.644 1.00 93.50 683 VAL A O 1
ATOM 5440 N N . LEU A 1 684 ? -31.814 -15.317 32.841 1.00 91.88 684 LEU A N 1
ATOM 5441 C CA . LEU A 1 684 ? -31.289 -16.157 33.917 1.00 91.88 684 LEU A CA 1
ATOM 5442 C C . LEU A 1 684 ? -31.405 -15.479 35.295 1.00 91.88 684 LEU A C 1
ATOM 5444 O O . LEU A 1 684 ? -31.728 -16.151 36.269 1.00 91.88 684 LEU A O 1
ATOM 5448 N N . GLN A 1 685 ? -31.175 -14.167 35.392 1.00 91.06 685 GLN A N 1
ATOM 5449 C CA . GLN A 1 685 ? -31.389 -13.406 36.629 1.00 91.06 685 GLN A CA 1
ATOM 5450 C C . GLN A 1 685 ? -32.867 -13.405 37.051 1.00 91.06 685 GLN A C 1
ATOM 5452 O O . GLN A 1 685 ? -33.157 -13.608 38.227 1.00 91.06 685 GLN A O 1
ATOM 5457 N N . ALA A 1 686 ? -33.795 -13.251 36.104 1.00 91.56 686 ALA A N 1
ATOM 5458 C CA . ALA A 1 686 ? -35.234 -13.299 36.366 1.00 91.56 686 ALA A CA 1
ATOM 5459 C C . ALA A 1 686 ? -35.710 -14.692 36.812 1.00 91.56 686 ALA A C 1
ATOM 5461 O O . ALA A 1 686 ? -36.523 -14.821 37.723 1.00 91.56 686 ALA A O 1
ATOM 5462 N N . LEU A 1 687 ? -35.154 -15.753 36.220 1.00 90.62 687 LEU A N 1
ATOM 5463 C CA . LEU A 1 687 ? -35.391 -17.121 36.680 1.00 90.62 687 LEU A CA 1
ATOM 5464 C C . LEU A 1 687 ? -34.870 -17.326 38.110 1.00 90.62 687 LEU A C 1
ATOM 5466 O O . LEU A 1 687 ? -35.537 -17.976 38.913 1.00 90.62 687 LEU A O 1
ATOM 5470 N N . LYS A 1 688 ? -33.695 -16.766 38.444 1.00 89.19 688 LYS A N 1
ATOM 5471 C CA . LYS A 1 688 ? -33.125 -16.834 39.801 1.00 89.19 688 LYS A CA 1
ATOM 5472 C C . LYS A 1 688 ? -33.993 -16.101 40.819 1.00 89.19 688 LYS A C 1
ATOM 5474 O O . LYS A 1 688 ? -34.259 -16.666 41.871 1.00 89.19 688 LYS A O 1
ATOM 5479 N N . SER A 1 689 ? -34.464 -14.892 40.512 1.00 89.69 689 SER A N 1
ATOM 5480 C CA . SER A 1 689 ? -35.291 -14.112 41.446 1.00 89.69 689 SER A CA 1
ATOM 5481 C C . SER A 1 689 ? -36.645 -14.763 41.737 1.00 89.69 689 SER A C 1
ATOM 5483 O O . SER A 1 689 ? -37.182 -14.585 42.826 1.00 89.69 689 SER A O 1
ATOM 5485 N N . LYS A 1 690 ? -37.172 -15.558 40.798 1.00 89.25 690 LYS A N 1
ATOM 5486 C CA . LYS A 1 690 ? -38.401 -16.345 40.971 1.00 89.25 690 LYS A CA 1
ATOM 5487 C C . LYS A 1 690 ? -38.169 -17.771 41.494 1.00 89.25 690 LYS A C 1
ATOM 5489 O O . LYS A 1 690 ? -39.127 -18.523 41.616 1.00 89.25 690 LYS A O 1
ATOM 5494 N N . ASN A 1 691 ? -36.926 -18.162 41.803 1.00 85.44 691 ASN A N 1
ATOM 5495 C CA . ASN A 1 691 ? -36.552 -19.532 42.194 1.00 85.44 691 ASN A CA 1
ATOM 5496 C C . ASN A 1 691 ? -36.962 -20.618 41.173 1.00 85.44 691 ASN A C 1
ATOM 5498 O O . ASN A 1 691 ? -37.206 -21.766 41.534 1.00 85.44 691 ASN A O 1
ATOM 5502 N N . LEU A 1 692 ? -36.998 -20.270 39.884 1.00 83.88 692 LEU A N 1
ATOM 5503 C CA . LEU A 1 692 ? -37.392 -21.164 38.785 1.00 83.88 692 LEU A CA 1
ATOM 5504 C C . LEU A 1 692 ? -36.195 -21.838 38.098 1.00 83.88 692 LEU A C 1
ATOM 5506 O O . LEU A 1 692 ? -36.354 -22.572 37.124 1.00 83.88 692 LEU A O 1
ATOM 5510 N N . VAL A 1 693 ? -34.968 -21.592 38.561 1.00 76.69 693 VAL A N 1
ATOM 5511 C CA . VAL A 1 693 ? -33.772 -22.196 37.960 1.00 76.69 693 VAL A CA 1
ATOM 5512 C C . VAL A 1 693 ? -33.748 -23.698 38.233 1.00 76.69 693 VAL A C 1
ATOM 5514 O O . VAL A 1 693 ? -33.609 -24.133 39.375 1.00 76.69 693 VAL A O 1
ATOM 5517 N N . LYS A 1 694 ? -33.807 -24.507 37.168 1.00 67.81 694 LYS A N 1
ATOM 5518 C CA . LYS A 1 694 ? -33.451 -25.931 37.243 1.00 67.81 694 LYS A CA 1
ATOM 5519 C C . LYS A 1 694 ? -31.981 -26.026 37.668 1.00 67.81 694 LYS A C 1
ATOM 5521 O O . LYS A 1 694 ? -31.145 -25.375 37.044 1.00 67.81 694 LYS A O 1
ATOM 5526 N N . LYS A 1 695 ? -31.687 -26.810 38.717 1.00 60.06 695 LYS A N 1
ATOM 5527 C CA . LYS A 1 695 ? -30.411 -26.831 39.474 1.00 60.06 695 LYS A CA 1
ATOM 5528 C C . LYS A 1 695 ? -29.110 -26.875 38.643 1.00 60.06 695 LYS A C 1
ATOM 5530 O O . LYS A 1 695 ? -28.086 -26.459 39.169 1.00 60.06 695 LYS A O 1
ATOM 5535 N N . ASP A 1 696 ? -29.149 -27.264 37.366 1.00 59.19 696 ASP A N 1
ATOM 5536 C CA . ASP A 1 696 ? -27.952 -27.534 36.553 1.00 59.19 696 ASP A CA 1
ATOM 5537 C C . ASP A 1 696 ? -27.685 -26.563 35.384 1.00 59.19 696 ASP A C 1
ATOM 5539 O O . ASP A 1 696 ? -26.728 -26.754 34.633 1.00 59.19 696 ASP A O 1
ATOM 5543 N N . ILE A 1 697 ? -28.493 -25.513 35.177 1.00 73.31 697 ILE A N 1
ATOM 5544 C CA . ILE A 1 697 ? -28.333 -24.637 33.999 1.00 73.31 697 ILE A CA 1
ATOM 5545 C C . ILE A 1 697 ? -27.719 -23.275 34.372 1.00 73.31 697 ILE A C 1
ATOM 5547 O O . ILE A 1 697 ? -28.391 -22.348 34.824 1.00 73.31 697 ILE A O 1
ATOM 5551 N N . GLY A 1 698 ? -26.409 -23.146 34.133 1.00 85.69 698 GLY A N 1
ATOM 5552 C CA . GLY A 1 698 ? -25.662 -21.884 34.214 1.00 85.69 698 GLY A CA 1
ATOM 5553 C C . GLY A 1 698 ? -25.709 -21.048 32.925 1.00 85.69 698 GLY A C 1
ATOM 5554 O O . GLY A 1 698 ? -26.233 -21.477 31.895 1.00 85.69 698 GLY A O 1
ATOM 5555 N N . LEU A 1 699 ? -25.093 -19.855 32.946 1.00 90.31 699 LEU A N 1
ATOM 5556 C CA . LEU A 1 699 ? -25.083 -18.935 31.793 1.00 90.31 699 LEU A CA 1
ATOM 5557 C C . LEU A 1 699 ? -24.460 -19.570 30.540 1.00 90.31 699 LEU A C 1
ATOM 5559 O O . LEU A 1 699 ? -24.965 -19.373 29.439 1.00 90.31 699 LEU A O 1
ATOM 5563 N N . SER A 1 700 ? -23.395 -20.359 30.711 1.00 88.06 700 SER A N 1
ATOM 5564 C CA . SER A 1 700 ? -22.743 -21.084 29.611 1.00 88.06 700 SER A CA 1
ATOM 5565 C C . SER A 1 700 ? -23.712 -22.035 28.900 1.00 88.06 700 SER A C 1
ATOM 5567 O O . SER A 1 700 ? -23.818 -22.007 27.674 1.00 88.06 700 SER A O 1
ATOM 5569 N N . GLY A 1 701 ? -24.499 -22.795 29.670 1.00 88.75 701 GLY A N 1
ATOM 5570 C CA . GLY A 1 701 ? -25.499 -23.718 29.133 1.00 88.75 701 GLY A CA 1
ATOM 5571 C C . GLY A 1 701 ? -26.595 -22.997 28.351 1.00 88.75 701 GLY A C 1
ATOM 5572 O O . GLY A 1 701 ? -26.880 -23.361 27.212 1.00 88.75 701 GLY A O 1
ATOM 5573 N N . ILE A 1 702 ? -27.151 -21.916 28.910 1.00 90.69 702 ILE A N 1
ATOM 5574 C CA . ILE A 1 702 ? -28.203 -21.137 28.237 1.00 90.69 702 ILE A CA 1
ATOM 5575 C C . ILE A 1 702 ? -27.684 -20.466 26.962 1.00 90.69 702 ILE A C 1
ATOM 5577 O O . ILE A 1 702 ? -28.368 -20.465 25.937 1.00 90.69 702 ILE A O 1
ATOM 5581 N N . CYS A 1 703 ? -26.478 -19.898 26.983 1.00 92.50 703 CYS A N 1
ATOM 5582 C CA . CYS A 1 703 ? -25.878 -19.279 25.800 1.00 92.50 703 CYS A CA 1
ATOM 5583 C C . CYS A 1 703 ? -25.517 -20.301 24.709 1.00 92.50 703 CYS A C 1
ATOM 5585 O O . CYS A 1 703 ? -25.543 -19.949 23.529 1.00 92.50 703 CYS A O 1
ATOM 5587 N N . GLY A 1 704 ? -25.244 -21.554 25.086 1.00 89.94 704 GLY A N 1
ATOM 5588 C CA . GLY A 1 704 ? -24.970 -22.657 24.162 1.00 89.94 704 GLY A CA 1
ATOM 5589 C C . GLY A 1 704 ? -26.180 -23.135 23.353 1.00 89.94 704 GLY A C 1
ATOM 5590 O O . GLY A 1 704 ? -26.002 -23.739 22.296 1.00 89.94 704 GLY A O 1
ATOM 5591 N N . LEU A 1 705 ? -27.408 -22.849 23.796 1.00 91.88 705 LEU A N 1
ATOM 5592 C CA . LEU A 1 705 ? -28.618 -23.217 23.058 1.00 91.88 705 LEU A CA 1
ATOM 5593 C C . LEU A 1 705 ? -28.740 -22.420 21.751 1.00 91.88 705 LEU A C 1
ATOM 5595 O O . LEU A 1 705 ? -28.442 -21.221 21.693 1.00 91.88 705 LEU A O 1
ATOM 5599 N N . THR A 1 706 ? -29.250 -23.063 20.697 1.00 93.00 706 THR A N 1
ATOM 5600 C CA . THR A 1 706 ? -29.695 -22.339 19.498 1.00 93.00 706 THR A CA 1
ATOM 5601 C C . THR A 1 706 ? -30.843 -21.399 19.864 1.00 93.00 706 THR A C 1
ATOM 5603 O O . THR A 1 706 ? -31.438 -21.518 20.934 1.00 93.00 706 THR A O 1
ATOM 5606 N N . GLU A 1 707 ? -31.142 -20.427 19.006 1.00 93.19 707 GLU A N 1
ATOM 5607 C CA . GLU A 1 707 ? -32.229 -19.484 19.282 1.00 93.19 707 GLU A CA 1
ATOM 5608 C C . GLU A 1 707 ? -33.569 -20.195 19.479 1.00 93.19 707 GLU A C 1
ATOM 5610 O O . GLU A 1 707 ? -34.243 -19.983 20.479 1.00 93.19 707 GLU A O 1
ATOM 5615 N N . GLU A 1 708 ? -33.888 -21.116 18.574 1.00 93.88 708 GLU A N 1
ATOM 5616 C CA . GLU A 1 708 ? -35.095 -21.935 18.626 1.00 93.88 708 GLU A CA 1
ATOM 5617 C C . GLU A 1 708 ? -35.186 -22.746 19.928 1.00 93.88 708 GLU A C 1
ATOM 5619 O O . GLU A 1 708 ? -36.184 -22.663 20.641 1.00 93.88 708 GLU A O 1
ATOM 5624 N N . LYS A 1 709 ? -34.111 -23.459 20.300 1.00 94.00 709 LYS A N 1
ATOM 5625 C CA . LYS A 1 709 ? -34.073 -24.247 21.542 1.00 94.00 709 LYS A CA 1
ATOM 5626 C C . LYS A 1 709 ? -34.156 -23.373 22.790 1.00 94.00 709 LYS A C 1
ATOM 5628 O O . LYS A 1 709 ? -34.731 -23.791 23.789 1.00 94.00 709 LYS A O 1
ATOM 5633 N N . PHE A 1 710 ? -33.578 -22.174 22.753 1.00 93.94 710 PHE A N 1
ATOM 5634 C CA . PHE A 1 710 ? -33.669 -21.230 23.861 1.00 93.94 710 PHE A CA 1
ATOM 5635 C C . PHE A 1 710 ? -35.099 -20.705 24.032 1.00 93.94 710 PHE A C 1
ATOM 5637 O O . PHE A 1 710 ? -35.598 -20.687 25.150 1.00 93.94 710 PHE A O 1
ATOM 5644 N N . LEU A 1 711 ? -35.787 -20.345 22.946 1.00 93.19 711 LEU A N 1
ATOM 5645 C CA . LEU A 1 711 ? -37.186 -19.912 23.012 1.00 93.19 711 LEU A CA 1
ATOM 5646 C C . LEU A 1 711 ? -38.107 -21.044 23.487 1.00 93.19 711 LEU A C 1
ATOM 5648 O O . LEU A 1 711 ? -38.926 -20.819 24.372 1.00 93.19 711 LEU A O 1
ATOM 5652 N N . GLN A 1 712 ? -37.914 -22.272 22.995 1.00 92.19 712 GLN A N 1
ATOM 5653 C CA . GLN A 1 712 ? -38.629 -23.451 23.503 1.00 92.19 712 GLN A CA 1
ATOM 5654 C C . GLN A 1 712 ? -38.377 -23.680 24.999 1.00 92.19 712 GLN A C 1
ATOM 5656 O O . GLN A 1 712 ? -39.305 -23.986 25.743 1.00 92.19 712 GLN A O 1
ATOM 5661 N N . TYR A 1 713 ? -37.138 -23.485 25.460 1.00 90.88 713 TYR A N 1
ATOM 5662 C CA . TYR A 1 713 ? -36.806 -23.553 26.882 1.00 90.88 713 TYR A CA 1
ATOM 5663 C C . TYR A 1 713 ? -37.594 -22.527 27.712 1.00 90.88 713 TYR A C 1
ATOM 5665 O O . TYR A 1 713 ? -38.056 -22.877 28.794 1.00 90.88 713 TYR A O 1
ATOM 5673 N N . LEU A 1 714 ? -37.798 -21.300 27.211 1.00 91.25 714 LEU A N 1
ATOM 5674 C CA . LEU A 1 714 ? -38.615 -20.286 27.897 1.00 91.25 714 LEU A CA 1
ATOM 5675 C C . LEU A 1 714 ? -40.101 -20.646 27.924 1.00 91.25 714 LEU A C 1
ATOM 5677 O O . LEU A 1 714 ? -40.735 -20.507 28.966 1.00 91.25 714 LEU A O 1
ATOM 5681 N N . LEU A 1 715 ? -40.637 -21.158 26.814 1.00 90.44 715 LEU A N 1
ATOM 5682 C CA . LEU A 1 715 ? -42.028 -21.619 26.737 1.00 90.44 715 LEU A CA 1
ATOM 5683 C C . LEU A 1 715 ? -42.314 -22.770 27.717 1.00 90.44 715 LEU A C 1
ATOM 5685 O O . LEU A 1 715 ? -43.428 -22.900 28.216 1.00 90.44 715 LEU A O 1
ATOM 5689 N N . GLY A 1 716 ? -41.295 -23.562 28.063 1.00 88.38 716 GLY A N 1
ATOM 5690 C CA . GLY A 1 716 ? -41.389 -24.634 29.055 1.00 88.38 716 GLY A CA 1
ATOM 5691 C C . GLY A 1 716 ? -41.668 -24.183 30.497 1.00 88.38 716 GLY A C 1
ATOM 5692 O O . GLY A 1 716 ? -41.845 -25.046 31.354 1.00 88.38 716 GLY A O 1
ATOM 5693 N N . PHE A 1 717 ? -41.706 -22.875 30.781 1.00 89.12 717 PHE A N 1
ATOM 5694 C CA . PHE A 1 717 ? -42.053 -22.317 32.097 1.00 89.12 717 PHE A CA 1
ATOM 5695 C C . PHE A 1 717 ? -43.538 -21.941 32.250 1.00 89.12 717 PHE A C 1
ATOM 5697 O O . PHE A 1 717 ? -43.901 -21.338 33.258 1.00 89.12 717 PHE A O 1
ATOM 5704 N N . GLY A 1 718 ? -44.397 -22.310 31.291 1.00 89.06 718 GLY A N 1
ATOM 5705 C CA . GLY A 1 718 ? -45.851 -22.142 31.403 1.00 89.06 718 GLY A CA 1
ATOM 5706 C C . GLY A 1 718 ? -46.248 -20.680 31.613 1.00 89.06 718 GLY A C 1
ATOM 5707 O O . GLY A 1 718 ? -45.879 -19.826 30.809 1.00 89.06 718 GLY A O 1
ATOM 5708 N N . ASP A 1 719 ? -46.943 -20.391 32.714 1.00 88.31 719 ASP A N 1
ATOM 5709 C CA . ASP A 1 719 ? -47.476 -19.059 33.046 1.00 88.31 719 ASP A CA 1
ATOM 5710 C C . ASP A 1 719 ? -46.403 -17.954 33.122 1.00 88.31 719 ASP A C 1
ATOM 5712 O O . ASP A 1 719 ? -46.694 -16.771 32.955 1.00 88.31 719 ASP A O 1
ATOM 5716 N N . GLU A 1 720 ? -45.136 -18.321 33.330 1.00 90.62 720 GLU A N 1
ATOM 5717 C CA . GLU A 1 720 ? -44.015 -17.377 33.414 1.00 90.62 720 GLU A CA 1
ATOM 5718 C C . GLU A 1 720 ? -43.348 -17.104 32.052 1.00 90.62 720 GLU A C 1
ATOM 5720 O O . GLU A 1 720 ? -42.499 -16.215 31.938 1.00 90.62 720 GLU A O 1
ATOM 5725 N N . ALA A 1 721 ? -43.719 -17.837 30.995 1.00 91.12 721 ALA A N 1
ATOM 5726 C CA . ALA A 1 721 ? -43.082 -17.748 29.681 1.00 91.12 721 ALA A CA 1
ATOM 5727 C C . ALA A 1 721 ? -43.190 -16.345 29.062 1.00 91.12 721 ALA A C 1
ATOM 5729 O O . ALA A 1 721 ? -42.187 -15.802 28.589 1.00 91.12 721 ALA A O 1
ATOM 5730 N N . ASP A 1 722 ? -44.371 -15.724 29.119 1.00 91.12 722 ASP A N 1
ATOM 5731 C CA . ASP A 1 722 ? -44.609 -14.383 28.569 1.00 91.12 722 ASP A CA 1
ATOM 5732 C C . ASP A 1 722 ? -43.758 -13.317 29.264 1.00 91.12 722 ASP A C 1
ATOM 5734 O O . ASP A 1 722 ? -43.190 -12.432 28.617 1.00 91.12 722 ASP A O 1
ATOM 5738 N N . PHE A 1 723 ? -43.617 -13.412 30.586 1.00 92.50 723 PHE A N 1
ATOM 5739 C CA . PHE A 1 723 ? -42.769 -12.515 31.364 1.00 92.50 723 PHE A CA 1
ATOM 5740 C C . PHE A 1 723 ? -41.292 -12.650 30.961 1.00 92.50 723 PHE A C 1
ATOM 5742 O O . PHE A 1 723 ? -40.620 -11.647 30.697 1.00 92.50 723 PHE A O 1
ATOM 5749 N N . LEU A 1 724 ? -40.790 -13.883 30.847 1.00 93.12 724 LEU A N 1
ATOM 5750 C CA . LEU A 1 724 ? -39.405 -14.152 30.449 1.00 93.12 724 LEU A CA 1
ATOM 5751 C C . LEU A 1 724 ? -39.122 -13.704 29.006 1.00 93.12 724 LEU A C 1
ATOM 5753 O O . LEU A 1 724 ? -38.064 -13.126 28.738 1.00 93.12 724 LEU A O 1
ATOM 5757 N N . LEU A 1 725 ? -40.069 -13.911 28.085 1.00 93.50 725 LEU A N 1
ATOM 5758 C CA . LEU A 1 725 ? -39.975 -13.451 26.697 1.00 93.50 725 LEU A CA 1
ATOM 5759 C C . LEU A 1 725 ? -39.952 -11.923 26.600 1.00 93.50 725 LEU A C 1
ATOM 5761 O O . LEU A 1 725 ? -39.164 -11.378 25.824 1.00 93.50 725 LEU A O 1
ATOM 5765 N N . ARG A 1 726 ? -40.741 -11.214 27.418 1.00 92.94 726 ARG A N 1
ATOM 5766 C CA . ARG A 1 726 ? -40.694 -9.744 27.486 1.00 92.94 726 ARG A CA 1
ATOM 5767 C C . ARG A 1 726 ? -39.323 -9.242 27.930 1.00 92.94 726 ARG A C 1
ATOM 5769 O O . ARG A 1 726 ? -38.776 -8.355 27.281 1.00 92.94 72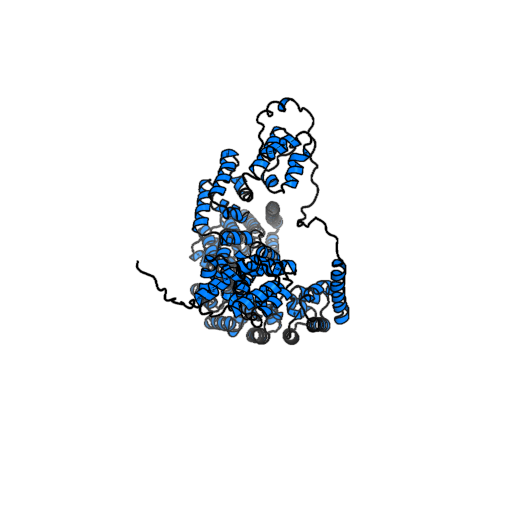6 ARG A O 1
ATOM 5776 N N . ILE A 1 727 ? -38.730 -9.832 28.973 1.00 93.38 727 ILE A N 1
ATOM 5777 C CA . ILE A 1 727 ? -37.369 -9.476 29.423 1.00 93.38 727 ILE A CA 1
ATOM 5778 C C . ILE A 1 727 ? -36.348 -9.704 28.307 1.00 93.38 727 ILE A C 1
ATOM 5780 O O . ILE A 1 727 ? -35.485 -8.857 28.056 1.00 93.38 727 ILE A O 1
ATOM 5784 N N . TYR A 1 728 ? -36.450 -10.848 27.632 1.00 93.81 728 TYR A N 1
ATOM 5785 C CA . TYR A 1 728 ? -35.558 -11.211 26.543 1.00 93.81 728 TYR A CA 1
ATOM 5786 C C . TYR A 1 728 ? -35.633 -10.221 25.368 1.00 93.81 728 TYR A C 1
ATOM 5788 O O . TYR A 1 728 ? -34.600 -9.699 24.937 1.00 93.81 728 TYR A O 1
ATOM 5796 N N . ASN A 1 729 ? -36.844 -9.920 24.890 1.00 91.56 729 ASN A N 1
ATOM 5797 C CA . ASN A 1 729 ? -37.074 -9.032 23.749 1.00 91.56 729 ASN A CA 1
ATOM 5798 C C . ASN A 1 729 ? -36.715 -7.578 24.073 1.00 91.56 729 ASN A C 1
ATOM 5800 O O . ASN A 1 729 ? -35.961 -6.961 23.321 1.00 91.56 729 ASN A O 1
ATOM 5804 N N . ALA A 1 730 ? -37.128 -7.070 25.240 1.00 89.69 730 ALA A N 1
ATOM 5805 C CA . ALA A 1 730 ? -36.788 -5.716 25.679 1.00 89.69 730 ALA A CA 1
ATOM 5806 C C . ALA A 1 730 ? -35.267 -5.511 25.771 1.00 89.69 730 ALA A C 1
ATOM 5808 O O . ALA A 1 730 ? -34.736 -4.454 25.428 1.00 89.69 730 ALA A O 1
ATOM 5809 N N . SER A 1 731 ? -34.524 -6.539 26.200 1.00 87.56 731 SER A N 1
ATOM 5810 C CA . SER A 1 731 ? -33.065 -6.449 26.224 1.00 87.56 731 SER A CA 1
ATOM 5811 C C . SER A 1 731 ? -32.441 -6.405 24.830 1.00 87.56 731 SER A C 1
ATOM 5813 O O . SER A 1 731 ? -31.400 -5.770 24.686 1.00 87.56 731 SER A O 1
ATOM 5815 N N . LYS A 1 732 ? -33.034 -7.066 23.830 1.00 84.88 732 LYS A N 1
ATOM 5816 C CA . LYS A 1 732 ? -32.552 -7.042 22.440 1.00 84.88 732 LYS A CA 1
ATOM 5817 C C . LYS A 1 732 ? -32.864 -5.731 21.721 1.00 84.88 732 LYS A C 1
ATOM 5819 O O . LYS A 1 732 ? -32.055 -5.267 20.918 1.00 84.88 732 LYS A O 1
ATOM 5824 N N . GLU A 1 733 ? -34.015 -5.132 21.999 1.00 78.56 733 GLU A N 1
ATOM 5825 C CA . GLU A 1 733 ? -34.417 -3.849 21.412 1.00 78.56 733 GLU A CA 1
ATOM 5826 C C . GLU A 1 733 ? -33.519 -2.710 21.901 1.00 78.56 733 GLU A C 1
ATOM 5828 O O . GLU A 1 733 ? -32.967 -1.970 21.087 1.00 78.56 733 GLU A O 1
ATOM 5833 N N . ASN A 1 734 ? -33.241 -2.658 23.207 1.00 66.06 734 ASN A N 1
ATOM 5834 C CA . ASN A 1 734 ? -32.332 -1.663 23.782 1.00 66.06 734 ASN A CA 1
ATOM 5835 C C . ASN A 1 734 ? -30.912 -1.732 23.192 1.00 66.06 734 ASN A C 1
ATOM 5837 O O . ASN A 1 734 ? -30.272 -0.699 23.019 1.00 66.06 734 ASN A O 1
ATOM 5841 N N . THR A 1 735 ? -30.428 -2.926 22.829 1.00 59.94 735 THR A N 1
ATOM 5842 C CA . THR A 1 735 ? -29.117 -3.081 22.175 1.00 59.94 735 THR A CA 1
ATOM 5843 C C . THR A 1 735 ? -29.095 -2.635 20.709 1.00 59.94 735 THR A C 1
ATOM 5845 O O . THR A 1 735 ? -28.039 -2.241 20.217 1.00 59.94 735 THR A O 1
ATOM 5848 N N . ARG A 1 736 ? -30.235 -2.660 20.001 1.00 55.66 736 ARG A N 1
ATOM 5849 C CA . ARG A 1 736 ? -30.329 -2.159 18.615 1.00 55.66 736 ARG A CA 1
ATOM 5850 C C . ARG A 1 736 ? -30.292 -0.632 18.571 1.00 55.66 736 ARG A C 1
ATOM 5852 O O . ARG A 1 736 ? -29.542 -0.072 17.780 1.00 55.66 736 ARG A O 1
ATOM 5859 N N . ILE A 1 737 ? 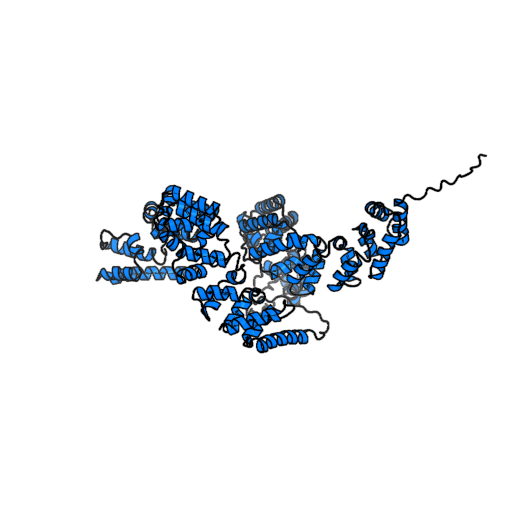-31.002 0.022 19.490 1.00 45.16 737 ILE A N 1
ATOM 5860 C CA . ILE A 1 737 ? -31.078 1.490 19.580 1.00 45.16 737 ILE A CA 1
ATOM 5861 C C . ILE A 1 737 ? -29.706 2.106 19.915 1.00 45.16 737 ILE A C 1
ATOM 5863 O O . ILE A 1 737 ? -29.321 3.124 19.346 1.00 45.16 737 ILE A O 1
ATOM 5867 N N . SER A 1 738 ? -28.906 1.463 20.774 1.00 46.44 738 SER A N 1
ATOM 5868 C CA . SER A 1 738 ? -27.536 1.914 21.068 1.00 46.44 738 SER A CA 1
ATOM 5869 C C . SER A 1 738 ? -26.552 1.742 19.902 1.00 46.44 738 SER A C 1
ATOM 5871 O O . SER A 1 738 ? -25.535 2.428 19.863 1.00 46.44 738 SER A O 1
ATOM 5873 N N . GLY A 1 739 ? -26.829 0.828 18.964 1.00 39.38 739 GLY A N 1
ATOM 5874 C CA . GLY A 1 739 ? -25.986 0.586 17.788 1.00 39.38 739 GLY A CA 1
ATOM 5875 C C . GLY A 1 739 ? -26.203 1.594 16.656 1.00 39.38 739 GLY A C 1
ATOM 5876 O O . GLY A 1 739 ? -25.265 1.890 15.924 1.00 39.38 739 GLY A O 1
ATOM 5877 N N . GLU A 1 740 ? -27.409 2.153 16.536 1.00 37.62 740 GLU A N 1
ATOM 5878 C CA . GLU A 1 740 ? -27.751 3.148 15.506 1.00 37.62 740 GLU A CA 1
ATOM 5879 C C . GLU A 1 740 ? -27.314 4.573 15.879 1.00 37.62 740 GLU A C 1
ATOM 5881 O O . GLU A 1 740 ? -27.049 5.384 14.997 1.00 37.62 740 GLU A O 1
ATOM 5886 N N . MET A 1 741 ? -27.146 4.873 17.171 1.00 32.53 741 MET A N 1
ATOM 5887 C CA . MET A 1 741 ? -26.649 6.176 17.643 1.00 32.53 741 MET A CA 1
ATOM 5888 C C . MET A 1 741 ? -25.111 6.290 17.701 1.00 32.53 741 MET A C 1
ATOM 5890 O O . MET A 1 741 ? -24.592 7.304 18.163 1.00 32.53 741 MET A O 1
ATOM 5894 N N . GLY A 1 742 ? -24.373 5.265 17.258 1.00 32.59 742 GLY A N 1
ATOM 5895 C CA . GLY A 1 742 ? -22.904 5.196 17.328 1.00 32.59 742 GLY A CA 1
ATOM 5896 C C . GLY A 1 742 ? -22.195 4.949 15.990 1.00 32.59 742 GLY A C 1
ATOM 5897 O O . GLY A 1 742 ? -21.090 4.402 16.003 1.00 32.59 742 GLY A O 1
ATOM 5898 N N . GLY A 1 743 ? -22.841 5.282 14.866 1.00 26.59 743 GLY A N 1
ATOM 5899 C CA . GLY A 1 743 ? -22.301 5.166 13.503 1.00 26.59 743 GLY A CA 1
ATOM 5900 C C . GLY A 1 743 ? -21.555 6.405 13.030 1.00 26.59 743 GLY A C 1
ATOM 5901 O O . GLY A 1 743 ? -22.128 7.508 13.168 1.00 26.59 743 GLY A O 1
#

Sequence (743 aa):
MSSLFSSANYWAPSSSSCIVNFLVDSVGLSRESAIAASSHLGNLKTPEKPLSVINFLKSSGFNETHIHDFIRIRPQVLKCSVEKTLKPRFELLQSLGLSGPELASFLSSSPFILCYSMDKHLKPSILFLRSYFNTNEEFLSAIQHCKRYKMVVLGNIMKPNLEFLESCGIARPTLQKFMLSRPGFFYQSTERLKQIEERVRELGCDPKSKMFVYAMYAMSSLSEKKWKAKLELLESFGFSKGEVFTMFSKAPYLMSRSEERLMKVMDYFLNELKYDKSFLASRPVLFCYSLEKRVIPRFNVLQALRSSALLTRDVNLSNVCFISEESFLQKYVFSFGEQEEYLLNIFKGNRENDEIDAMAKASSSSPLSLPLTGDEVNLMSPSNSSLSPPCNSKEMALSSASLRVKQLIDSVDLSEEAAISISHQFLHFKSPKRPLFVLKFLKNSGFHDTLISNIVTKVPQILTTTTLKSKFKLLQDLGLSGSDLGIFLSSNPAFITCSTKKHLEPSMLFLKSILKTNEDILSVLKRHSQHVMANPKKALLPNIRSLLSYGVGASQLEEFMLAKPASFTQAPKWFKEILGKIKKLGLDCQSNVFSLAVLCMCSLSKDTWQSKLKTFESFGWSEENVLSVFIRNPLLLEMSEKKLQKVIYGFINILNFDKDYLVLHPSLLCFDFEGRVLPRHKVLQALKSKNLVKKDIGLSGICGLTEEKFLQYLLGFGDEADFLLRIYNASKENTRISGEMGG

InterPro domains:
  IPR003690 Transcription termination factor, mitochondrial/chloroplastic [PF02536] (123-328)
  IPR003690 Transcription termination factor, mitochondrial/chloroplastic [PF02536] (433-710)
  IPR003690 Transcription termination factor, mitochondrial/chloroplastic [PTHR13068] (14-335)
  IPR003690 Transcription termination factor, mitochondrial/chloroplastic [SM00733] (68-99)
  IPR003690 Transcription termination factor, mitochondrial/chloroplastic [SM00733] (104-136)
  IPR003690 Transcription termination factor, mitochondrial/chloroplastic [SM00733] (140-171)
  IPR003690 Transcription termination factor, mitochondrial/chloroplastic [SM00733] (176-206)
  IPR003690 Transcription termination factor, mitochondrial/chloroplastic [SM00733] (210-240)
  IPR003690 Transcription termination factor, mitochondrial/chloroplastic [SM00733] (245-276)
  IPR003690 Transcription termination factor, mitochondrial/chloroplastic [SM00733] (277-308)
  IPR003690 Transcription termination factor, mitochondrial/chloroplastic [SM00733] (453-481)
  IPR003690 Transcription termination factor, mitochondrial/chloroplastic [SM00733] (486-517)
  IPR003690 Transcription termination factor, mitochondrial/chloroplastic [SM00733] (590-622)
  IPR003690 Transcription termination factor, mitochondrial/chloroplastic [SM00733] (627-658)
  IPR003690 Transcription termination factor, mitochondrial/chloroplastic [SM00733] (659-690)
  IPR038538 MTERF superfamily, mitochondrial/chloroplastic [G3DSA:1.25.70.10] (116-343)
  IPR038538 MTERF superfamily, mitochondrial/chloroplastic [G3DSA:1.25.70.10] (494-717)

Radius of gyration: 37.18 Å; chains: 1; bounding box: 126×97×80 Å

Secondary structure (DSSP, 8-state):
-----------PPPHHHHHHHHHHHTT---HHHHHHHHHTT-S---SHHHHHHHHHHHHTT--HHHHHHHHHH-GGGGGS-IIIIIHHHHHHHHTTT--HHHHHHHHHH-GGGGGS-IIIIIHHHHHHHHHH-SSHHHHHHHHHHHGGG-HHHIIIIIHHHHHHHHHTT--HHHHHHHHHH-GGGGGS-HHHHHHHHHHHHHTT--TTSTHHHHHHHHHHT--HHHHHHHHHHHHHTT--HHHHHHHHHH-GGGGGS-HHHHHHHHIIIIIIS---HHHHHH-GGGGGS-IIIIIHHHHHHHHHHHHTT--SS---HHHHHHS-HHHHHHHHTGGGGGGHHHHHHHHHT---TTSHHHHTTT---PPPPPPPP-S----PPP------PPPSHHHHHHHHHHHHHHHHHHHH---HHHHHHHHGGGTT-S-SHHHHHHHHHHHHTT--HHHHHHHHHH-GGGGG-S-HHHHHHHHHTTT--HHHHHHHHHH-THHHHS-IIIIIHHHHHHHHTT-SSHHHHHHHHHH-GGGGTS-IIIIIHHHHHHHHHTT--HHHHHHHHHH-GGGTTS-HHHHHHHHHHHHHTT--TTSHHHHHHHHHHHHS-HHHHHHHHHHHHHTT--HHHHHHHHHH-GGGGGS-HHHHHHHHHIIIIIS---HHHHHH-GGGGGS-IIIIIHHHHHHHHHHHHTT---TT--HHHHHHS-HHHHHHHHHTTGGGHHHHHHHHHHHHHHHHHHHHTT-

Organism: Amborella trichopoda (NCBI:txid13333)

pLDDT: mean 80.07, std 16.47, range [22.97, 95.38]

Foldseek 3Di:
DDDDDDDDPPDDDDLLRQQLCCCCPVLPDDSVLSSVLSVLVPNPNDCVLLVVLVVLCVVQQADSVLVSLLSSVPSCSSVDDVVPQVVVQLVVVVVLVQGHPRVSVLCSLAVCQSVDDCVLFVVVLLVVLVVLDDDSVLSVLLSSLCSVPYRRLSNVQLVVQLVVLVVLVDDSVLVSVCSSVPVVLRSDHSVVLVVLLVVLVVLVADSNDSCSVVLSVLSVPDDPVLQVVLLVLVVVLPDDSNLVSLLCNVPVCLSVDDSVLLVVQSCCVCVVVVDDPVVCSVQVCSSVDDVVLAQQLQVQLLVVCVLVVQDPDDDDSSVLSPDDPVVNLVPRAVVPPVCNVVSVCSSVVNDPPPCPPPCVPPDPDDHDDDDDDDDDDDDDDDDDDDDDDDDDPVVVVVVVLVVQLVCCCVLQVADSVLSSLLSVLCPPDPDCVQLSVLSNVCVVQQEHSVLSSLLCNQAVCSSVDPCVVVLLVLVVVLPDGHHRSSVLCSQQVVSSPADCVQFQVQLSVVCVVQAPHSVLVVLLCSVPVCSSVAGCVQFQVLLVVLLVVLPQDSVNSSVLCSVAVVLRSDGNVQLNVQSVVLVVLVADSPDPLSSLSSRLSSVDDPVLVVVLCVLVVVVVDDPVLVSLLCSVPVCLSVDDSVLLNVLSCCVCPVVVDDVVVCSVQVVSSVDDCQLQQVLQVQLVVVCVVVVNDDPPDDSSNLSPDDPVRNLVVLVVVPPCSVVSVCSSVVSNVVSVVVVVVPD